Protein AF-A0A084GCX3-F1 (afdb_monomer_lite)

Organism: Pseudallescheria apiosperma (NCBI:txid563466)

Structure (mmCIF, N/CA/C/O backbone):
data_AF-A0A084GCX3-F1
#
_entry.id   AF-A0A084GCX3-F1
#
loop_
_atom_site.group_PDB
_atom_site.id
_atom_site.type_symbol
_atom_site.label_atom_id
_atom_site.label_alt_id
_atom_site.label_comp_id
_atom_site.label_asym_id
_atom_site.label_entity_id
_atom_site.label_seq_id
_atom_site.pdbx_PDB_ins_code
_atom_site.Cartn_x
_atom_site.Cartn_y
_atom_site.Cartn_z
_atom_site.occupancy
_atom_site.B_iso_or_equiv
_atom_site.auth_seq_id
_atom_site.auth_comp_id
_atom_site.auth_asym_id
_atom_site.auth_atom_id
_atom_site.pdbx_PDB_model_num
ATOM 1 N N . MET A 1 1 ? -14.533 19.201 10.866 1.00 31.12 1 MET A N 1
ATOM 2 C CA . MET A 1 1 ? -14.765 19.565 12.283 1.00 31.12 1 MET A CA 1
ATOM 3 C C . MET A 1 1 ? -15.689 18.513 12.876 1.00 31.12 1 MET A C 1
ATOM 5 O O . MET A 1 1 ? -16.879 18.555 12.605 1.00 31.12 1 MET A O 1
ATOM 9 N N . SER A 1 2 ? -15.130 17.527 13.582 1.00 37.78 2 SER A N 1
ATOM 10 C CA . SER A 1 2 ? -15.895 16.457 14.234 1.00 37.78 2 SER A CA 1
ATOM 11 C C . SER A 1 2 ? -16.805 17.073 15.299 1.00 37.78 2 SER A C 1
ATOM 13 O O . SER A 1 2 ? -16.303 17.717 16.223 1.00 37.78 2 SER A O 1
ATOM 15 N N . ARG A 1 3 ? -18.130 16.942 15.156 1.00 44.78 3 ARG A N 1
ATOM 16 C CA . ARG A 1 3 ? -19.066 17.211 16.255 1.00 44.78 3 ARG A CA 1
ATOM 17 C C . ARG A 1 3 ? -18.799 16.146 17.316 1.00 44.78 3 ARG A C 1
ATOM 19 O O . ARG A 1 3 ? -19.259 15.017 17.185 1.00 44.78 3 ARG A O 1
ATOM 26 N N . GLY A 1 4 ? -17.965 16.491 18.296 1.00 53.50 4 GLY A N 1
ATOM 27 C CA . GLY A 1 4 ? -17.675 15.637 19.441 1.00 53.50 4 GLY A CA 1
ATOM 28 C C . GLY A 1 4 ? -18.969 15.224 20.135 1.00 53.50 4 GLY A C 1
ATOM 29 O O . GLY A 1 4 ? -19.939 15.984 20.149 1.00 53.50 4 GLY A O 1
ATOM 30 N N . LEU A 1 5 ? -18.972 14.007 20.676 1.00 58.22 5 LEU A N 1
ATOM 31 C CA . LEU A 1 5 ? -20.040 13.518 21.538 1.00 58.22 5 LEU A CA 1
ATOM 32 C C . LEU A 1 5 ? -20.349 14.559 22.619 1.00 58.22 5 LEU A C 1
ATOM 34 O O . LEU A 1 5 ? -19.428 15.123 23.216 1.00 58.22 5 LEU A O 1
ATOM 38 N N . ASP A 1 6 ? -21.634 14.790 22.879 1.00 64.62 6 ASP A N 1
ATOM 39 C CA . ASP A 1 6 ? -22.046 15.705 23.932 1.00 64.62 6 ASP A CA 1
ATOM 40 C C . ASP A 1 6 ? -21.625 15.131 25.292 1.00 64.62 6 ASP A C 1
ATOM 42 O O . ASP A 1 6 ? -22.124 14.097 25.751 1.00 64.62 6 ASP A O 1
ATOM 46 N N . TYR A 1 7 ? -20.656 15.789 25.931 1.00 71.31 7 TYR A N 1
ATOM 47 C CA . TYR A 1 7 ? -20.164 15.434 27.261 1.00 71.31 7 TYR A CA 1
ATOM 48 C C . TYR A 1 7 ? -21.300 15.382 28.297 1.00 71.31 7 TYR A C 1
ATOM 50 O O . TYR A 1 7 ? -21.182 14.707 29.327 1.00 71.31 7 TYR A O 1
ATOM 58 N N . ASP A 1 8 ? -22.415 16.052 28.008 1.00 78.75 8 ASP A N 1
ATOM 59 C CA . ASP A 1 8 ? -23.583 16.117 28.868 1.00 78.75 8 ASP A CA 1
ATOM 60 C C . ASP A 1 8 ? -24.228 14.743 29.099 1.00 78.75 8 ASP A C 1
ATOM 62 O O . ASP A 1 8 ? -24.680 14.474 30.214 1.00 78.75 8 ASP A O 1
ATOM 66 N N . GLU A 1 9 ? -24.172 13.809 28.140 1.00 84.25 9 GLU A N 1
ATOM 67 C CA . GLU A 1 9 ? -24.727 12.464 28.350 1.00 84.25 9 GLU A CA 1
ATOM 68 C C . GLU A 1 9 ? -23.918 11.627 29.355 1.00 84.25 9 GLU A C 1
ATOM 70 O O . GLU A 1 9 ? -24.494 10.899 30.172 1.00 84.25 9 GLU A O 1
ATOM 75 N N . PHE A 1 10 ? -22.585 11.740 29.334 1.00 85.69 10 PHE A N 1
ATOM 76 C CA . PHE A 1 10 ? -21.720 11.085 30.323 1.00 85.69 10 PHE A CA 1
ATOM 77 C C . PHE A 1 10 ? -21.921 11.704 31.707 1.00 85.69 10 PHE A C 1
ATOM 79 O O . PHE A 1 10 ? -22.034 10.987 32.707 1.00 85.69 10 PHE A O 1
ATOM 86 N N . ARG A 1 11 ? -22.014 13.038 31.768 1.00 83.88 11 ARG A N 1
ATOM 87 C CA . ARG A 1 11 ? -22.290 13.776 33.007 1.00 83.88 11 ARG A CA 1
ATOM 88 C C . ARG A 1 11 ? -23.642 13.429 33.603 1.00 83.88 11 ARG A C 1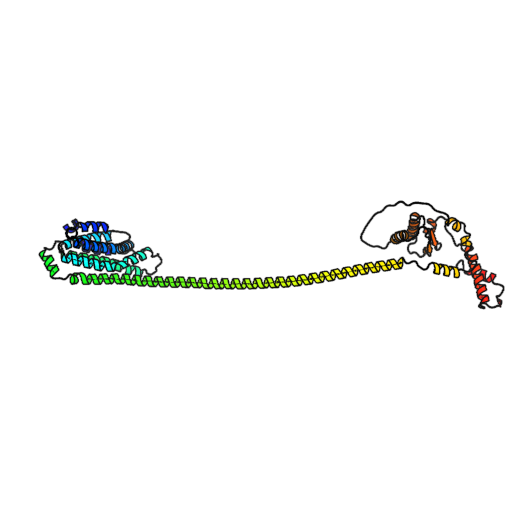
ATOM 90 O O . ARG A 1 11 ? -23.744 13.325 34.821 1.00 83.88 11 ARG A O 1
ATOM 97 N N . GLN A 1 12 ? -24.668 13.224 32.782 1.00 85.94 12 GLN A N 1
ATOM 98 C CA . GLN A 1 12 ? -25.986 12.830 33.263 1.00 85.94 12 GLN A CA 1
ATOM 99 C C . GLN A 1 12 ? -25.911 11.521 34.064 1.00 85.94 12 GLN A C 1
ATOM 101 O O . GLN A 1 12 ? -26.347 11.491 35.213 1.00 85.94 12 GLN A O 1
ATOM 106 N N . ALA A 1 13 ? -25.281 10.478 33.513 1.00 86.12 13 ALA A N 1
ATOM 107 C CA . ALA A 1 13 ? -25.130 9.190 34.199 1.00 86.12 13 ALA A CA 1
ATOM 108 C C . ALA A 1 13 ? -24.337 9.307 35.514 1.00 86.12 13 ALA A C 1
ATOM 110 O O . ALA A 1 13 ? -24.688 8.702 36.530 1.00 86.12 13 ALA A O 1
ATOM 111 N N . GLN A 1 14 ? -23.281 10.128 35.512 1.00 87.44 14 GLN A N 1
ATOM 112 C CA . GLN A 1 14 ? -22.497 10.427 36.713 1.00 87.44 14 GLN A CA 1
ATOM 113 C C . GLN A 1 14 ? -23.358 11.121 37.777 1.00 87.44 14 GLN A C 1
ATOM 115 O O . GLN A 1 14 ? -23.373 10.703 38.936 1.00 87.44 14 GLN A O 1
ATOM 120 N N . ASN A 1 15 ? -24.102 12.159 37.386 1.00 84.50 15 ASN A N 1
ATOM 121 C CA . ASN A 1 15 ? -24.950 12.945 38.277 1.00 84.50 15 ASN A CA 1
ATOM 122 C C . ASN A 1 15 ? -26.085 12.109 38.869 1.00 84.50 15 ASN A C 1
ATOM 124 O O . ASN A 1 15 ? -26.352 12.219 40.065 1.00 84.50 15 ASN A O 1
ATOM 128 N N . GLU A 1 16 ? -26.715 11.244 38.074 1.00 82.62 16 GLU A N 1
ATOM 129 C CA . GLU A 1 16 ? -27.753 10.321 38.540 1.00 82.62 16 GLU A CA 1
ATOM 130 C C . GLU A 1 16 ? -27.224 9.379 39.629 1.00 82.62 16 GLU A C 1
ATOM 132 O O . GLU A 1 16 ? -27.877 9.185 40.656 1.00 82.62 16 GLU A O 1
ATOM 137 N N . PHE A 1 17 ? -26.004 8.855 39.480 1.00 85.31 17 PHE A N 1
ATOM 138 C CA . PHE A 1 17 ? -25.379 8.050 40.529 1.00 85.31 17 PHE A CA 1
ATOM 139 C C . PHE A 1 17 ? -25.012 8.884 41.763 1.00 85.31 17 PHE A C 1
ATOM 141 O O . PHE A 1 17 ? -25.373 8.519 42.884 1.00 85.31 17 PHE A O 1
ATOM 148 N N . LEU A 1 18 ? -24.351 10.030 41.586 1.00 82.75 18 LEU A N 1
ATOM 149 C CA . LEU A 1 18 ? -23.946 10.909 42.692 1.00 82.75 18 LEU A CA 1
ATOM 150 C C . LEU A 1 18 ? -25.145 11.472 43.475 1.00 82.75 18 LEU A C 1
ATOM 152 O O . LEU A 1 18 ? -25.052 11.701 44.688 1.00 82.75 18 LEU A O 1
ATOM 156 N N . ALA A 1 19 ? -26.296 11.656 42.821 1.00 79.69 19 ALA A N 1
ATOM 157 C CA . ALA A 1 19 ? -27.564 12.026 43.451 1.00 79.69 19 ALA A CA 1
ATOM 158 C C . ALA A 1 19 ? -28.031 10.995 44.488 1.00 79.69 19 ALA A C 1
ATOM 160 O O . ALA A 1 19 ? -28.788 11.330 45.394 1.00 79.69 19 ALA A O 1
ATOM 161 N N . THR A 1 20 ? -27.557 9.754 44.383 1.00 74.06 20 THR A N 1
ATOM 162 C CA . THR A 1 20 ? -28.037 8.635 45.204 1.00 74.06 20 THR A CA 1
ATOM 163 C C . THR A 1 20 ? -27.172 8.377 46.431 1.00 74.06 20 THR A C 1
ATOM 165 O O . THR A 1 20 ? -27.553 7.595 47.302 1.00 74.06 20 THR A O 1
ATOM 168 N N . LEU A 1 21 ? -26.045 9.085 46.525 1.00 73.56 21 LEU A N 1
ATOM 169 C CA . LEU A 1 21 ? -25.133 9.063 47.660 1.00 73.56 21 LEU A CA 1
ATOM 170 C C . LEU A 1 21 ? -25.617 10.015 48.761 1.00 73.56 21 LEU A C 1
ATOM 172 O O . LEU A 1 21 ? -26.026 11.143 48.478 1.00 73.56 21 LEU A O 1
ATOM 176 N N . SER A 1 22 ? -25.517 9.602 50.027 1.00 70.44 22 SER A N 1
ATOM 177 C CA . SER A 1 22 ? -25.687 10.527 51.160 1.00 70.44 22 SER A CA 1
ATOM 178 C C . SER A 1 22 ? -24.581 11.577 51.223 1.00 70.44 22 SER A C 1
ATOM 180 O O . SER A 1 22 ? -23.483 11.367 50.717 1.00 70.44 22 SER A O 1
ATOM 182 N N . ASN A 1 23 ? -24.818 12.669 51.960 1.00 67.81 23 ASN A N 1
ATOM 183 C CA . ASN A 1 23 ? -23.790 13.680 52.247 1.00 67.81 23 ASN A CA 1
ATOM 184 C C . ASN A 1 23 ? -22.501 13.061 52.823 1.00 67.81 23 ASN A C 1
ATOM 186 O O . ASN A 1 23 ? -21.412 13.395 52.376 1.00 67.81 23 ASN A O 1
ATOM 190 N N . LYS A 1 24 ? -22.623 12.074 53.721 1.00 67.81 24 LYS A N 1
ATOM 191 C CA . LYS A 1 24 ? -21.473 11.369 54.308 1.00 67.81 24 LYS A CA 1
ATOM 192 C C . LYS A 1 24 ? -20.711 10.512 53.286 1.00 67.81 24 LYS A C 1
ATOM 194 O O . LYS A 1 24 ? -19.489 10.412 53.339 1.00 67.81 24 LYS A O 1
ATOM 199 N N . GLU A 1 25 ? -21.412 9.876 52.351 1.00 68.81 25 GLU A N 1
ATOM 200 C CA . GLU A 1 25 ? -20.774 9.111 51.272 1.00 68.81 25 GLU A CA 1
ATOM 201 C C . GLU A 1 25 ? -20.146 10.028 50.231 1.00 68.81 25 GLU A C 1
ATOM 203 O O . GLU A 1 25 ? -19.068 9.705 49.756 1.00 68.81 25 GLU A O 1
ATOM 208 N N . ARG A 1 26 ? -20.748 11.188 49.941 1.00 69.38 26 ARG A N 1
ATOM 209 C CA . ARG A 1 26 ? -20.131 12.232 49.110 1.00 69.38 26 ARG A CA 1
ATOM 210 C C . ARG A 1 26 ? -18.851 12.780 49.736 1.00 69.38 26 ARG A C 1
ATOM 212 O O . ARG A 1 26 ? -17.886 12.986 49.019 1.00 69.38 26 ARG A O 1
ATOM 219 N N . GLU A 1 27 ? -18.811 12.941 51.058 1.00 65.81 27 GLU A N 1
ATOM 220 C CA . GLU A 1 27 ? -17.592 13.323 51.792 1.00 65.81 27 GLU A CA 1
ATOM 221 C C . GLU A 1 27 ? -16.502 12.238 51.738 1.00 65.81 27 GLU A C 1
ATOM 223 O O . GLU A 1 27 ? -15.315 12.547 51.774 1.00 65.81 27 GLU A O 1
ATOM 228 N N . THR A 1 28 ? -16.894 10.962 51.640 1.00 64.88 28 THR A N 1
ATOM 229 C CA . THR A 1 28 ? -15.958 9.824 51.544 1.00 64.88 28 THR A CA 1
ATOM 230 C C . THR A 1 28 ? -15.645 9.442 50.087 1.00 64.88 28 THR A C 1
ATOM 232 O O . THR A 1 28 ? -14.751 8.633 49.827 1.00 64.88 28 THR A O 1
ATOM 235 N N . PHE A 1 29 ? -16.387 9.999 49.126 1.00 77.12 29 PHE A N 1
ATOM 236 C CA . PHE A 1 29 ? -16.221 9.768 47.701 1.00 77.12 29 PHE A CA 1
ATOM 237 C C . PHE A 1 29 ? -14.959 10.488 47.240 1.00 77.12 29 PHE A C 1
ATOM 239 O O . PHE A 1 29 ? -14.923 11.705 47.082 1.00 77.12 29 PHE A O 1
ATOM 246 N N . SER A 1 30 ? -13.899 9.715 47.043 1.00 73.06 30 SER A N 1
ATOM 247 C CA . SER A 1 30 ? -12.689 10.197 46.396 1.00 73.06 30 SER A CA 1
ATOM 248 C C . SER A 1 30 ? -12.768 9.856 44.915 1.00 73.06 30 SER A C 1
ATOM 250 O O . SER A 1 30 ? -13.013 8.706 44.544 1.00 73.06 30 SER A O 1
ATOM 252 N N . THR A 1 31 ? -12.575 10.863 44.072 1.00 75.50 31 THR A N 1
ATOM 253 C CA . THR A 1 31 ? -12.412 10.671 42.634 1.00 75.50 31 THR A CA 1
ATOM 254 C C . THR A 1 31 ? -11.004 10.132 42.388 1.00 75.50 31 THR A C 1
ATOM 256 O O . THR A 1 31 ? -10.019 10.809 42.680 1.00 75.50 31 THR A O 1
ATOM 259 N N . TYR A 1 32 ? -10.898 8.901 41.886 1.00 76.12 32 TYR A N 1
ATOM 260 C CA . TYR A 1 32 ? -9.608 8.253 41.632 1.00 76.12 32 TYR A CA 1
ATOM 261 C C . TYR A 1 32 ? -9.174 8.532 40.212 1.00 76.12 32 TYR A C 1
ATOM 263 O O . TYR A 1 32 ? -9.872 8.156 39.288 1.00 76.12 32 TYR A O 1
ATOM 271 N N . ILE A 1 33 ? -8.012 9.146 40.026 1.00 72.62 33 ILE A N 1
ATOM 272 C CA . ILE A 1 33 ? -7.569 9.586 38.697 1.00 72.62 33 ILE A CA 1
ATOM 273 C C . ILE A 1 33 ? -7.255 8.388 37.779 1.00 72.62 33 ILE A C 1
ATOM 275 O O . ILE A 1 33 ? -7.398 8.500 36.565 1.00 72.62 33 ILE A O 1
ATOM 279 N N . SER A 1 34 ? -6.869 7.233 38.340 1.00 84.12 34 SER A N 1
ATOM 280 C CA . SER A 1 34 ? -6.466 6.049 37.567 1.00 84.12 34 SER A CA 1
ATOM 281 C C . SER A 1 34 ? -6.885 4.717 38.193 1.00 84.12 34 SER A C 1
ATOM 283 O O . SER A 1 34 ? -7.106 4.620 39.407 1.00 84.12 34 SER A O 1
ATOM 285 N N . ALA A 1 35 ? -6.891 3.672 37.359 1.00 88.19 35 ALA A N 1
ATOM 286 C CA . ALA A 1 35 ? -7.048 2.273 37.752 1.00 88.19 35 ALA A CA 1
ATOM 287 C C . ALA A 1 35 ? -6.097 1.864 38.894 1.00 88.19 35 ALA A C 1
ATOM 289 O O . ALA A 1 35 ? -6.527 1.241 39.863 1.00 88.19 35 ALA A O 1
ATOM 290 N N . ASP A 1 36 ? -4.827 2.279 38.847 1.00 88.75 36 ASP A N 1
ATOM 291 C CA . ASP A 1 36 ? -3.833 1.923 39.869 1.00 88.75 36 ASP A CA 1
ATOM 292 C C . ASP A 1 36 ? -4.178 2.486 41.248 1.00 88.75 36 ASP A C 1
ATOM 294 O O . ASP A 1 36 ? -4.172 1.765 42.249 1.00 88.75 36 ASP A O 1
ATOM 298 N N . THR A 1 37 ? -4.521 3.778 41.312 1.00 89.38 37 THR A N 1
ATOM 299 C CA . THR A 1 37 ? -4.900 4.426 42.578 1.00 89.38 37 THR A CA 1
ATOM 300 C C . THR A 1 37 ? -6.173 3.809 43.159 1.00 89.38 37 THR A C 1
ATOM 302 O O . THR A 1 37 ? -6.283 3.626 44.376 1.00 89.38 37 THR A O 1
ATOM 305 N N . PHE A 1 38 ? -7.103 3.405 42.291 1.00 92.56 38 PHE A N 1
ATOM 306 C CA . PHE A 1 38 ? -8.279 2.627 42.654 1.00 92.56 38 PHE A CA 1
ATOM 307 C C . PHE A 1 38 ? -7.908 1.244 43.216 1.00 92.56 38 PHE A C 1
ATOM 309 O O . PHE A 1 38 ? -8.354 0.897 44.312 1.00 92.56 38 PHE A O 1
ATOM 316 N N . LEU A 1 39 ? -7.052 0.470 42.550 1.00 92.25 39 LEU A N 1
ATOM 317 C CA . LEU A 1 39 ? -6.664 -0.872 42.999 1.00 92.25 39 LEU A CA 1
ATOM 318 C C . LEU A 1 39 ? -5.906 -0.846 44.334 1.00 92.25 39 LEU A C 1
ATOM 320 O O . LEU A 1 39 ? -6.258 -1.596 45.248 1.00 92.25 39 LEU A O 1
ATOM 324 N N . GLN A 1 40 ? -4.952 0.074 44.504 1.00 91.19 40 GLN A N 1
ATOM 325 C CA . GLN A 1 40 ? -4.236 0.279 45.773 1.00 91.19 40 GLN A CA 1
ATOM 326 C C . GLN A 1 40 ? -5.195 0.600 46.925 1.00 91.19 40 GLN A C 1
ATOM 328 O O . GLN A 1 40 ? -5.002 0.192 48.073 1.00 91.19 40 GLN A O 1
ATOM 333 N N . SER A 1 41 ? -6.261 1.341 46.626 1.00 90.94 41 SER A N 1
ATOM 334 C CA . SER A 1 41 ? -7.270 1.680 47.618 1.00 90.94 41 SER A CA 1
ATOM 335 C C . SER A 1 41 ? -8.088 0.451 48.051 1.00 90.94 41 SER A C 1
ATOM 337 O O . SER A 1 41 ? -8.515 0.385 49.209 1.00 90.94 41 SER A O 1
ATOM 339 N N . LEU A 1 42 ? -8.322 -0.514 47.154 1.00 91.06 42 LEU A N 1
ATOM 340 C CA . LEU A 1 42 ? -9.067 -1.743 47.438 1.00 91.06 42 LEU A CA 1
ATOM 341 C C . LEU A 1 42 ? -8.256 -2.747 48.256 1.00 91.06 42 LEU A C 1
ATOM 343 O O . LEU A 1 42 ? -8.823 -3.419 49.113 1.00 91.06 42 LEU A O 1
ATOM 347 N N . GLU A 1 43 ? -6.939 -2.810 48.059 1.00 91.12 43 GLU A N 1
ATOM 348 C CA . GLU A 1 43 ? -6.038 -3.666 48.847 1.00 91.12 43 GLU A CA 1
ATOM 349 C C . GLU A 1 43 ? -6.155 -3.421 50.359 1.00 91.12 43 GLU A C 1
ATOM 351 O O . GLU A 1 43 ? -5.970 -4.338 51.158 1.00 91.12 43 GLU A O 1
ATOM 356 N N . ARG A 1 44 ? -6.537 -2.200 50.753 1.00 89.00 44 ARG A N 1
ATOM 357 C CA . ARG A 1 44 ? -6.737 -1.793 52.152 1.00 89.00 44 ARG A CA 1
ATOM 358 C C . ARG A 1 44 ? -8.093 -2.203 52.738 1.00 89.00 44 ARG A C 1
ATOM 360 O O . ARG A 1 44 ? -8.313 -1.998 53.928 1.00 89.00 44 ARG A O 1
ATOM 367 N N . LEU A 1 45 ? -9.024 -2.737 51.943 1.00 88.75 45 LEU A N 1
ATOM 368 C CA . LEU A 1 45 ? -10.325 -3.180 52.450 1.00 88.75 45 LEU A CA 1
ATOM 369 C C . LEU A 1 45 ? -10.182 -4.479 53.246 1.00 88.75 45 LEU A C 1
ATOM 371 O O . LEU A 1 45 ? -9.607 -5.451 52.762 1.00 88.75 45 LEU A O 1
ATOM 375 N N . ASP A 1 46 ? -10.803 -4.538 54.424 1.00 89.38 46 ASP A N 1
ATOM 376 C CA . ASP A 1 46 ? -10.750 -5.700 55.322 1.00 89.38 46 ASP A CA 1
ATOM 377 C C . ASP A 1 46 ? -11.157 -7.018 54.643 1.00 89.38 46 ASP A C 1
ATOM 379 O O . ASP A 1 46 ? -10.503 -8.042 54.843 1.00 89.38 46 ASP A O 1
ATOM 383 N N . ILE A 1 47 ? -12.199 -7.001 53.799 1.00 87.81 47 ILE A N 1
ATOM 384 C CA . ILE A 1 47 ? -12.646 -8.192 53.054 1.00 87.81 47 ILE A CA 1
ATOM 385 C C . ILE A 1 47 ? -11.594 -8.697 52.054 1.00 87.81 47 ILE A C 1
ATOM 387 O O . ILE A 1 47 ? -11.636 -9.862 51.678 1.00 87.81 47 ILE A O 1
ATOM 391 N N . ILE A 1 48 ? -10.657 -7.852 51.620 1.00 90.06 48 ILE A N 1
ATOM 392 C CA . ILE A 1 48 ? -9.570 -8.219 50.707 1.00 90.06 48 ILE A CA 1
ATOM 393 C C . ILE A 1 48 ? -8.323 -8.589 51.516 1.00 90.06 48 ILE A C 1
ATOM 395 O O . ILE A 1 48 ? -7.792 -9.686 51.345 1.00 90.06 48 ILE A O 1
ATOM 399 N N . ALA A 1 49 ? -7.910 -7.735 52.454 1.00 90.06 49 ALA A N 1
ATOM 400 C CA . ALA A 1 49 ? -6.698 -7.918 53.248 1.00 90.06 49 ALA A CA 1
ATOM 401 C C . ALA A 1 49 ? -6.762 -9.136 54.190 1.00 90.06 49 ALA A C 1
ATOM 403 O O . ALA A 1 49 ? -5.790 -9.879 54.312 1.00 90.06 49 ALA A O 1
ATOM 404 N N . LYS A 1 50 ? -7.908 -9.380 54.846 1.00 88.81 50 LYS A N 1
ATOM 405 C CA . LYS A 1 50 ? -8.034 -10.393 55.917 1.00 88.81 50 LYS A CA 1
ATOM 406 C C . LYS A 1 50 ? -8.524 -11.765 55.434 1.00 88.81 50 LYS A C 1
ATOM 408 O O . LYS A 1 50 ? -8.446 -12.738 56.176 1.00 88.81 50 LYS A O 1
ATOM 413 N N . LYS A 1 51 ? -9.024 -11.885 54.197 1.00 83.00 51 LYS A N 1
ATOM 414 C CA . LYS A 1 51 ? -9.604 -13.132 53.635 1.00 83.00 51 LYS A CA 1
ATOM 415 C C . LYS A 1 51 ? -8.595 -14.069 52.958 1.00 83.00 51 LYS A C 1
ATOM 417 O O . LYS A 1 51 ? -9.007 -15.068 52.360 1.00 83.00 51 LYS A O 1
ATOM 422 N N . GLY A 1 52 ? -7.297 -13.760 53.011 1.00 87.94 52 GLY A N 1
ATOM 423 C CA . GLY A 1 52 ? -6.233 -14.617 52.480 1.00 87.94 52 GLY A CA 1
ATOM 424 C C . GLY A 1 52 ? -6.417 -14.943 50.983 1.00 87.94 52 GLY A C 1
ATOM 425 O O . GLY A 1 52 ? -6.524 -14.014 50.177 1.00 87.94 52 GLY A O 1
ATOM 426 N N . PRO A 1 53 ? -6.480 -16.230 50.573 1.00 88.81 53 PRO A N 1
ATOM 427 C CA . PRO A 1 53 ? -6.595 -16.620 49.161 1.00 88.81 53 PRO A CA 1
ATOM 428 C C . PRO A 1 53 ? -7.834 -16.068 48.442 1.00 88.81 53 PRO A C 1
ATOM 430 O O . PRO A 1 53 ? -7.748 -15.675 47.281 1.00 88.81 53 PRO A O 1
ATOM 433 N N . SER A 1 54 ? -8.984 -15.999 49.126 1.00 87.50 54 SER A N 1
ATOM 434 C CA . SER A 1 54 ? -10.225 -15.482 48.522 1.00 87.50 54 SER A CA 1
ATOM 435 C C . SER A 1 54 ? -10.130 -13.983 48.238 1.00 87.50 54 SER A C 1
ATOM 437 O O . SER A 1 54 ? -10.526 -13.537 47.165 1.00 87.50 54 SER A O 1
ATOM 439 N N . GLY A 1 55 ? -9.532 -13.223 49.163 1.00 90.88 55 GLY A N 1
ATOM 440 C CA . GLY A 1 55 ? -9.277 -11.792 48.987 1.00 90.88 55 GLY A CA 1
ATOM 441 C C . GLY A 1 55 ? -8.364 -11.515 47.792 1.00 90.88 55 GLY A C 1
ATOM 442 O O . GLY A 1 55 ? -8.708 -10.707 46.931 1.00 90.88 55 GLY A O 1
ATOM 443 N N . LYS A 1 56 ? -7.260 -12.269 47.670 1.00 92.19 56 LYS A N 1
ATOM 444 C CA . LYS A 1 56 ? -6.354 -12.201 46.507 1.00 92.19 56 LYS A CA 1
ATOM 445 C C . LYS A 1 56 ? -7.068 -12.528 45.194 1.00 92.19 56 LYS A C 1
ATOM 447 O O . LYS A 1 56 ? -6.873 -11.830 44.202 1.00 92.19 56 LYS A O 1
ATOM 452 N N . ARG A 1 57 ? -7.924 -13.558 45.182 1.00 94.50 57 ARG A N 1
ATOM 453 C CA . ARG A 1 57 ? -8.725 -13.925 44.004 1.00 94.50 57 ARG A CA 1
ATOM 454 C C . ARG A 1 57 ? -9.654 -12.788 43.580 1.00 94.50 57 ARG A C 1
ATOM 456 O O . ARG A 1 57 ? -9.687 -12.456 42.399 1.00 94.50 57 ARG A O 1
ATOM 463 N N . TRP A 1 58 ? -10.397 -12.199 44.516 1.00 94.69 58 TRP A N 1
ATOM 464 C CA . TRP A 1 58 ? -11.307 -11.092 44.217 1.00 94.69 58 TRP A CA 1
ATOM 465 C C . TRP A 1 58 ? -10.571 -9.865 43.688 1.00 94.69 58 TRP A C 1
ATOM 467 O O . TRP A 1 58 ? -10.993 -9.299 42.684 1.00 94.69 58 TRP A O 1
ATOM 477 N N . LEU A 1 59 ? -9.449 -9.498 44.310 1.00 94.50 59 LEU A N 1
ATOM 478 C CA . LEU A 1 59 ? -8.619 -8.391 43.844 1.00 94.50 59 LEU A CA 1
ATOM 479 C C . LEU A 1 59 ? -8.108 -8.626 42.417 1.00 94.50 59 LEU A C 1
ATOM 481 O O . LEU A 1 59 ? -8.153 -7.713 41.602 1.00 94.50 59 LEU A O 1
ATOM 485 N N . ASN A 1 60 ? -7.681 -9.849 42.089 1.00 95.12 60 ASN A N 1
ATOM 486 C CA . ASN A 1 60 ? -7.224 -10.186 40.741 1.00 95.12 60 ASN A CA 1
ATOM 487 C C . ASN A 1 60 ? -8.344 -10.082 39.693 1.00 95.12 60 ASN A C 1
ATOM 489 O O . ASN A 1 60 ? -8.105 -9.617 38.585 1.00 95.12 60 ASN A O 1
ATOM 493 N N . ILE A 1 61 ? -9.572 -10.485 40.036 1.00 95.62 61 ILE A N 1
ATOM 494 C CA . ILE A 1 61 ? -10.732 -10.317 39.147 1.00 95.62 61 ILE A CA 1
ATOM 495 C C . ILE A 1 61 ? -11.004 -8.830 38.899 1.00 95.62 61 ILE A C 1
ATOM 497 O O . ILE A 1 61 ? -11.183 -8.421 37.757 1.00 95.62 61 ILE A O 1
ATOM 501 N N . ILE A 1 62 ? -10.996 -8.016 39.959 1.00 95.19 62 ILE A N 1
ATOM 502 C CA . ILE A 1 62 ? -11.224 -6.570 39.845 1.00 95.19 62 ILE A CA 1
ATOM 503 C C . ILE A 1 62 ? -10.104 -5.901 39.039 1.00 95.19 62 ILE A C 1
ATOM 505 O O . ILE A 1 62 ? -10.391 -5.023 38.234 1.00 95.19 62 ILE A O 1
ATOM 509 N N . ARG A 1 63 ? -8.851 -6.344 39.203 1.00 95.50 63 ARG A N 1
ATOM 510 C CA . ARG A 1 63 ? -7.712 -5.888 38.396 1.00 95.50 63 ARG A CA 1
ATOM 511 C C . ARG A 1 63 ? -7.924 -6.180 36.916 1.00 95.50 63 ARG A C 1
ATOM 513 O O . ARG A 1 63 ? -7.923 -5.248 36.133 1.00 95.50 63 ARG A O 1
ATOM 520 N N . LYS A 1 64 ? -8.228 -7.430 36.551 1.00 95.25 64 LYS A N 1
ATOM 521 C CA . LYS A 1 64 ? -8.516 -7.795 35.154 1.00 95.25 64 LYS A CA 1
ATOM 522 C C . LYS A 1 64 ? -9.668 -6.985 34.558 1.00 95.25 64 LYS A C 1
ATOM 524 O O . LYS A 1 64 ? -9.581 -6.564 33.412 1.00 95.25 64 LYS A O 1
ATOM 529 N N . PHE A 1 65 ? -10.727 -6.751 35.333 1.00 95.12 65 PHE A N 1
ATOM 530 C CA . PHE A 1 65 ? -11.832 -5.890 34.910 1.00 95.12 65 PHE A CA 1
ATOM 531 C C . PHE A 1 65 ? -11.376 -4.446 34.682 1.00 95.12 65 PHE A C 1
ATOM 533 O O . PHE A 1 65 ? -11.744 -3.841 33.680 1.00 95.12 65 PHE A O 1
ATOM 540 N N . SER A 1 66 ? -10.554 -3.913 35.588 1.00 94.25 66 SER A N 1
ATOM 541 C CA . SER A 1 66 ? -9.970 -2.579 35.463 1.00 94.25 66 SER A CA 1
ATOM 542 C C . SER A 1 66 ? -9.100 -2.458 34.211 1.00 94.25 66 SER A C 1
ATOM 544 O O . SER A 1 66 ? -9.289 -1.528 33.433 1.00 94.25 66 SER A O 1
ATOM 546 N N . ASP A 1 67 ? -8.206 -3.422 33.988 1.00 93.38 67 ASP A N 1
ATOM 547 C CA . ASP A 1 67 ? -7.305 -3.463 32.834 1.00 93.38 67 ASP A CA 1
ATOM 548 C C . ASP A 1 67 ? -8.098 -3.586 31.522 1.00 93.38 67 ASP A C 1
ATOM 550 O O . ASP A 1 67 ? -7.807 -2.904 30.543 1.00 93.38 67 ASP A O 1
ATOM 554 N N . GLY A 1 68 ? -9.154 -4.407 31.507 1.00 93.00 68 GLY A N 1
ATOM 555 C CA . GLY A 1 68 ? -10.027 -4.579 30.343 1.00 93.00 68 GLY A CA 1
ATOM 556 C C . GLY A 1 68 ? -10.830 -3.328 29.967 1.00 93.00 68 GLY A C 1
ATOM 557 O O . GLY A 1 68 ? -11.230 -3.187 28.814 1.00 93.00 68 GLY A O 1
ATOM 558 N N . LEU A 1 69 ? -11.060 -2.406 30.908 1.00 94.00 69 LEU A N 1
ATOM 559 C CA . LEU A 1 69 ? -11.735 -1.128 30.648 1.00 94.00 69 LEU A CA 1
ATOM 560 C C . LEU A 1 69 ? -10.789 -0.023 30.168 1.00 94.00 69 LEU A C 1
ATOM 562 O O . LEU A 1 69 ? -11.260 1.014 29.700 1.00 94.00 69 LEU A O 1
ATOM 566 N N . GLU A 1 70 ? -9.476 -0.224 30.258 1.00 92.38 70 GLU A N 1
ATOM 567 C CA . GLU A 1 70 ? -8.494 0.776 29.843 1.00 92.38 70 GLU A CA 1
ATOM 568 C C . GLU A 1 70 ? -8.662 1.177 28.361 1.00 92.38 70 GLU A C 1
ATOM 570 O O . GLU A 1 70 ? -8.757 2.378 28.083 1.00 92.38 70 GLU A O 1
ATOM 575 N N . PRO A 1 71 ? -8.796 0.243 27.391 1.00 93.81 71 PRO A N 1
ATOM 576 C CA . PRO A 1 71 ? -9.043 0.617 25.999 1.00 93.81 71 PRO A CA 1
ATOM 577 C C . PRO A 1 71 ? -10.370 1.359 25.816 1.00 93.81 71 PRO A C 1
ATOM 579 O O . PRO A 1 71 ? -10.437 2.343 25.084 1.00 93.81 71 PRO A O 1
ATOM 582 N N . TYR A 1 72 ? -11.410 0.946 26.542 1.00 93.31 72 TYR A N 1
ATOM 583 C CA . TYR A 1 72 ? -12.719 1.591 26.504 1.00 93.31 72 TYR A CA 1
ATOM 584 C C . TYR A 1 72 ? -12.651 3.062 26.943 1.00 93.31 72 TYR A C 1
ATOM 586 O O . TYR A 1 72 ? -13.146 3.942 26.239 1.00 93.31 72 TYR A O 1
ATOM 594 N N . PHE A 1 73 ? -11.986 3.368 28.062 1.00 91.75 73 PHE A N 1
ATOM 595 C CA . PHE A 1 73 ? -11.847 4.755 28.515 1.00 91.75 73 PHE A CA 1
ATOM 596 C C . PHE A 1 73 ? -10.948 5.596 27.607 1.00 91.75 73 PHE A C 1
ATOM 598 O O . PHE A 1 73 ? -11.194 6.794 27.453 1.00 91.75 73 PHE A O 1
ATOM 605 N N . LYS A 1 74 ? -9.954 4.991 26.948 1.00 90.69 74 LYS A N 1
ATOM 606 C CA . LYS A 1 74 ? -9.181 5.672 25.898 1.00 90.69 74 LYS A CA 1
ATOM 607 C C . LYS A 1 74 ? -10.060 6.045 24.704 1.00 90.69 74 LYS A C 1
ATOM 609 O O . LYS A 1 74 ? -9.973 7.178 24.240 1.00 90.69 74 LYS A O 1
ATOM 614 N N . VAL A 1 75 ? -10.950 5.151 24.266 1.00 89.94 75 VAL A N 1
ATOM 615 C CA . VAL A 1 75 ? -11.942 5.446 23.216 1.00 89.94 75 VAL A CA 1
ATOM 616 C C . VAL A 1 75 ? -12.872 6.589 23.644 1.00 89.94 75 VAL A C 1
ATOM 618 O O . VAL A 1 75 ? -13.068 7.538 22.887 1.00 89.94 75 VAL A O 1
ATOM 621 N N . VAL A 1 76 ? -13.391 6.562 24.877 1.00 88.94 76 VAL A N 1
ATOM 622 C CA . VAL A 1 76 ? -14.208 7.663 25.424 1.00 88.94 76 VAL A CA 1
ATOM 623 C C . VAL A 1 76 ? -13.441 8.991 25.394 1.00 88.94 76 VAL A C 1
ATOM 625 O O . VAL A 1 76 ? -13.984 10.001 24.954 1.00 88.94 76 VAL A O 1
ATOM 628 N N . ASN A 1 77 ? -12.166 9.002 25.794 1.00 86.81 77 ASN A N 1
ATOM 629 C CA . ASN A 1 77 ? -11.342 10.214 25.790 1.00 86.81 77 ASN A CA 1
ATOM 630 C C . ASN A 1 77 ? -11.141 10.802 24.384 1.00 86.81 77 ASN A C 1
ATOM 632 O O . ASN A 1 77 ? -11.132 12.028 24.249 1.00 86.81 77 ASN A O 1
ATOM 636 N N . ILE A 1 78 ? -11.011 9.955 23.355 1.00 84.44 78 ILE A N 1
ATOM 637 C CA . ILE A 1 78 ? -10.920 10.395 21.952 1.00 84.44 78 ILE A CA 1
ATOM 638 C C . ILE A 1 78 ? -12.198 11.141 21.549 1.00 84.44 78 ILE A C 1
ATOM 640 O O . ILE A 1 78 ? -12.125 12.208 20.940 1.00 84.44 78 ILE A O 1
ATOM 644 N N . TYR A 1 79 ? -13.370 10.625 21.925 1.00 78.81 79 TYR A N 1
ATOM 645 C CA . TYR A 1 79 ? -14.644 11.219 21.518 1.00 78.81 79 TYR A CA 1
ATOM 646 C C . TYR A 1 79 ? -15.097 12.426 22.348 1.00 78.81 79 TYR A C 1
ATOM 648 O O . TYR A 1 79 ? -15.783 13.296 21.815 1.00 78.81 79 TYR A O 1
ATOM 656 N N . VAL A 1 80 ? -14.709 12.499 23.623 1.00 72.69 80 VAL A N 1
ATOM 657 C CA . VAL A 1 80 ? -15.132 13.544 24.580 1.00 72.69 80 VAL A CA 1
ATOM 658 C C . VAL A 1 80 ? -14.103 14.689 24.676 1.00 72.69 80 VAL A C 1
ATOM 660 O O . VAL A 1 80 ? -14.130 15.506 25.592 1.00 72.69 80 VAL A O 1
ATOM 663 N N . SER A 1 81 ? -13.177 14.781 23.715 1.00 63.59 81 SER A N 1
ATOM 664 C CA . SER A 1 81 ? -12.145 15.830 23.669 1.00 63.59 81 SER A CA 1
ATOM 665 C C . SER A 1 81 ? -11.331 15.930 24.974 1.00 63.59 81 SER A C 1
ATOM 667 O O . SER A 1 81 ? -11.219 16.994 25.582 1.00 63.59 81 SER A O 1
ATOM 669 N N . SER A 1 82 ? -10.735 14.805 25.386 1.00 52.84 82 SER A N 1
ATOM 670 C CA . SER A 1 82 ? -9.650 14.734 26.381 1.00 52.84 82 SER A CA 1
ATOM 671 C C . SER A 1 82 ? -9.957 15.303 27.777 1.00 52.84 82 SER A C 1
ATOM 673 O O . SER A 1 82 ? -9.165 16.070 28.326 1.00 52.84 82 SER A O 1
ATOM 675 N N . LYS A 1 83 ? -11.059 14.880 28.410 1.00 63.34 83 LYS A N 1
ATOM 676 C CA . LYS A 1 83 ? -11.261 15.053 29.863 1.00 63.34 83 LYS A CA 1
ATOM 677 C C . LYS A 1 83 ? -11.222 13.694 30.575 1.00 63.34 83 LYS A C 1
ATOM 679 O O . LYS A 1 83 ? -12.214 12.970 30.514 1.00 63.34 83 LYS A O 1
ATOM 684 N N . PRO A 1 84 ? -10.148 13.352 31.321 1.00 66.44 84 PRO A N 1
ATOM 685 C CA . PRO A 1 84 ? -10.030 12.068 32.032 1.00 66.44 84 PRO A CA 1
ATOM 686 C C . PRO A 1 84 ? -11.025 11.903 33.204 1.00 66.44 84 PRO A C 1
ATOM 688 O O . PRO A 1 84 ? -10.989 10.912 33.932 1.00 66.44 84 PRO A O 1
ATOM 691 N N . GLU A 1 85 ? -11.938 12.860 33.387 1.00 79.00 85 GLU A N 1
ATOM 692 C CA . GLU A 1 85 ? -12.953 12.899 34.442 1.00 79.00 85 GLU A CA 1
ATOM 693 C C . GLU A 1 85 ? -13.909 11.694 34.393 1.00 79.00 85 GLU A C 1
ATOM 695 O O . GLU A 1 85 ? -14.304 11.194 35.447 1.00 79.00 85 GLU A O 1
ATOM 700 N N . CYS A 1 86 ? -14.237 11.174 33.200 1.00 85.31 86 CYS A N 1
ATOM 701 C CA . CYS A 1 86 ? -15.175 10.051 33.058 1.00 85.31 86 CYS A CA 1
ATOM 702 C C . CYS A 1 86 ? -14.675 8.777 33.748 1.00 85.31 86 CYS A C 1
ATOM 704 O O . CYS A 1 86 ? -15.383 8.187 34.566 1.00 85.31 86 CYS A O 1
ATOM 706 N N . ALA A 1 87 ? -13.437 8.372 33.451 1.00 88.75 87 ALA A N 1
ATOM 707 C CA . ALA A 1 87 ? -12.818 7.217 34.093 1.00 88.75 87 ALA A CA 1
ATOM 708 C C . ALA A 1 87 ? -12.701 7.446 35.603 1.00 88.75 87 ALA A C 1
ATOM 710 O O . ALA A 1 87 ? -13.003 6.562 36.405 1.00 88.75 87 ALA A O 1
ATOM 711 N N . ALA A 1 88 ? -12.333 8.665 36.000 1.00 88.25 88 ALA A N 1
ATOM 712 C CA . ALA A 1 88 ? -12.044 8.951 37.388 1.00 88.25 88 ALA A CA 1
ATOM 713 C C . ALA A 1 88 ? -13.279 8.867 38.304 1.00 88.25 88 ALA A C 1
ATOM 715 O O . ALA A 1 88 ? -13.230 8.310 39.408 1.00 88.25 88 ALA A O 1
ATOM 716 N N . ILE A 1 89 ? -14.418 9.372 37.820 1.00 89.00 89 ILE A N 1
ATOM 717 C CA . ILE A 1 89 ? -15.703 9.283 38.522 1.00 89.00 89 ILE A CA 1
ATOM 718 C C . ILE A 1 89 ? -16.202 7.835 38.545 1.00 89.00 89 ILE A C 1
ATOM 720 O O . ILE A 1 89 ? -16.726 7.384 39.571 1.00 89.00 89 ILE A O 1
ATOM 724 N N . PHE A 1 90 ? -16.007 7.082 37.459 1.00 92.19 90 PHE A N 1
ATOM 725 C CA . PHE A 1 90 ? -16.343 5.661 37.425 1.00 92.19 90 PHE A CA 1
ATOM 726 C C . PHE A 1 90 ? -15.571 4.869 38.488 1.00 92.19 90 PHE A C 1
ATOM 728 O O . PHE A 1 90 ? -16.183 4.139 39.273 1.00 92.19 90 PHE A O 1
ATOM 735 N N . TRP A 1 91 ? -14.254 5.070 38.596 1.00 92.69 91 TRP A N 1
ATOM 736 C CA . TRP A 1 91 ? -13.424 4.380 39.587 1.00 92.69 91 TRP A CA 1
ATOM 737 C C . TRP A 1 91 ? -13.807 4.710 41.033 1.00 92.69 91 TRP A C 1
ATOM 739 O O . TRP A 1 91 ? -13.901 3.802 41.865 1.00 92.69 91 TRP A O 1
ATOM 749 N N . GLY A 1 92 ? -14.109 5.978 41.334 1.00 89.50 92 GLY A N 1
ATOM 750 C CA . GLY A 1 92 ? -14.651 6.372 42.642 1.00 89.50 92 GLY A CA 1
ATOM 751 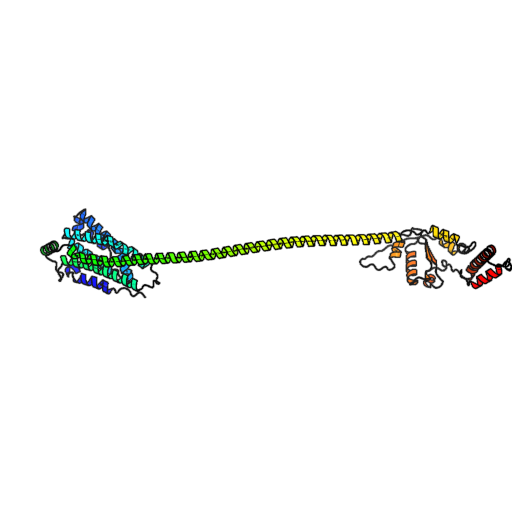C C . GLY A 1 92 ? -15.981 5.685 42.964 1.00 89.50 92 GLY A C 1
ATOM 752 O O . GLY A 1 92 ? -16.174 5.165 44.067 1.00 89.50 92 GLY A O 1
ATOM 753 N N . SER A 1 93 ? -16.870 5.600 41.974 1.00 90.50 93 SER A N 1
ATOM 754 C CA . SER A 1 93 ? -18.196 4.983 42.109 1.00 90.50 93 SER A CA 1
ATOM 755 C C . SER A 1 93 ? -18.102 3.473 42.336 1.00 90.50 93 SER A C 1
ATOM 757 O O . SER A 1 93 ? -18.725 2.935 43.257 1.00 90.50 93 SER A O 1
ATOM 759 N N . LEU A 1 94 ? -17.260 2.787 41.559 1.00 92.81 94 LEU A N 1
ATOM 760 C CA . LEU A 1 94 ? -17.004 1.356 41.702 1.00 92.81 94 LEU A CA 1
ATOM 761 C C . LEU A 1 94 ? -16.379 1.023 43.063 1.00 92.81 94 LEU A C 1
ATOM 763 O O . LEU A 1 94 ? -16.812 0.072 43.722 1.00 92.81 94 LEU A O 1
ATOM 767 N N . ARG A 1 95 ? -15.406 1.820 43.527 1.00 91.81 95 ARG A N 1
ATOM 768 C CA . ARG A 1 95 ? -14.810 1.649 44.860 1.00 91.81 95 ARG A CA 1
ATOM 769 C C . ARG A 1 95 ? -15.859 1.738 45.954 1.00 91.81 95 ARG A C 1
ATOM 771 O O . ARG A 1 95 ? -15.874 0.880 46.836 1.00 91.81 95 ARG A O 1
ATOM 778 N N . LEU A 1 96 ? -16.711 2.760 45.909 1.00 89.06 96 LEU A N 1
ATOM 779 C CA . LEU A 1 96 ? -17.743 2.958 46.918 1.00 89.06 96 LEU A CA 1
ATOM 780 C C . LEU A 1 96 ? -18.673 1.741 46.984 1.00 89.06 96 LEU A C 1
ATOM 782 O O . LEU A 1 96 ? -18.885 1.187 48.060 1.00 89.06 96 LEU A O 1
ATOM 786 N N . VAL A 1 97 ? -19.155 1.259 45.837 1.00 90.38 97 VAL A N 1
ATOM 787 C CA . VAL A 1 97 ? -20.010 0.064 45.766 1.00 90.38 97 VAL A CA 1
ATOM 788 C C . VAL A 1 97 ? -19.306 -1.176 46.333 1.00 90.38 97 VAL A C 1
ATOM 790 O O . VAL A 1 97 ? -19.901 -1.914 47.124 1.00 90.38 97 VAL A O 1
ATOM 793 N N . LEU A 1 98 ? -18.030 -1.395 45.998 1.00 92.00 98 LEU A N 1
ATOM 794 C CA . LEU A 1 98 ? -17.227 -2.498 46.543 1.00 92.00 98 LEU A CA 1
ATOM 795 C C . LEU A 1 98 ? -17.033 -2.379 48.060 1.00 92.00 98 LEU A C 1
ATOM 797 O O . LEU A 1 98 ? -17.132 -3.376 48.778 1.00 92.00 98 LEU A O 1
ATOM 801 N N . GLN A 1 99 ? -16.819 -1.166 48.568 1.00 89.56 99 GLN A N 1
ATOM 802 C CA . GLN A 1 99 ? -16.713 -0.897 49.998 1.00 89.56 99 GLN A CA 1
ATOM 803 C C . GLN A 1 99 ? -18.035 -1.184 50.722 1.00 89.56 99 GLN A C 1
ATOM 805 O O . GLN A 1 99 ? -18.024 -1.814 51.780 1.00 89.56 99 GLN A O 1
ATOM 810 N N . LEU A 1 100 ? -19.180 -0.803 50.154 1.00 87.12 100 LEU A N 1
ATOM 811 C CA . LEU A 1 100 ? -20.498 -1.108 50.724 1.00 87.12 100 LEU A CA 1
ATOM 812 C C . LEU A 1 100 ? -20.765 -2.622 50.750 1.00 87.12 100 LEU A C 1
ATOM 814 O O . LEU A 1 100 ? -21.200 -3.169 51.770 1.00 87.12 100 LEU A O 1
ATOM 818 N N . ALA A 1 101 ? -20.423 -3.311 49.660 1.00 89.50 101 ALA A N 1
ATOM 819 C CA . ALA A 1 101 ? -20.558 -4.757 49.528 1.00 89.50 101 ALA A CA 1
ATOM 820 C C . ALA A 1 101 ? -19.587 -5.551 50.421 1.00 89.50 101 ALA A C 1
ATOM 822 O O . ALA A 1 101 ? -19.872 -6.705 50.737 1.00 89.50 101 ALA A O 1
ATOM 823 N N . SER A 1 102 ? -18.474 -4.954 50.868 1.00 89.88 102 SER A N 1
ATOM 824 C CA . SER A 1 102 ? -17.432 -5.635 51.658 1.00 89.88 102 SER A CA 1
ATOM 825 C C . SER A 1 102 ? -17.928 -6.249 52.974 1.00 89.88 102 SER A C 1
ATOM 827 O O . SER A 1 102 ? -17.337 -7.195 53.486 1.00 89.88 102 SER A O 1
ATOM 829 N N . ASN A 1 103 ? -19.053 -5.765 53.503 1.00 86.00 103 ASN A N 1
ATOM 830 C CA . ASN A 1 103 ? -19.682 -6.312 54.706 1.00 86.00 103 ASN A CA 1
ATOM 831 C C . ASN A 1 103 ? -20.546 -7.563 54.436 1.00 86.00 103 ASN A C 1
ATOM 833 O O . ASN A 1 103 ? -21.053 -8.171 55.377 1.00 86.00 103 ASN A O 1
ATOM 837 N N . TYR A 1 104 ? -20.733 -7.943 53.168 1.00 88.88 104 TYR A N 1
ATOM 838 C CA . TYR A 1 104 ? -21.666 -8.978 52.719 1.00 88.88 104 TYR A CA 1
ATOM 839 C C . TYR A 1 104 ? -20.963 -9.951 51.761 1.00 88.88 104 TYR A C 1
ATOM 841 O O . TYR A 1 104 ? -21.130 -9.884 50.545 1.00 88.88 104 TYR A O 1
ATOM 849 N N . GLY A 1 105 ? -20.171 -10.878 52.311 1.00 86.25 105 GLY A N 1
ATOM 850 C CA . GLY A 1 105 ? -19.249 -11.721 51.534 1.00 86.25 105 GLY A CA 1
ATOM 851 C C . GLY A 1 105 ? -19.873 -12.513 50.374 1.00 86.25 105 GLY A C 1
ATOM 852 O O . GLY A 1 105 ? -19.281 -12.568 49.301 1.00 86.25 105 GLY A O 1
ATOM 853 N N . THR A 1 106 ? -21.074 -13.077 50.539 1.00 87.44 106 THR A N 1
ATOM 854 C CA . THR A 1 106 ? -21.767 -13.815 49.461 1.00 87.44 106 THR A CA 1
ATOM 855 C C . THR A 1 106 ? -22.172 -12.904 48.304 1.00 87.44 106 THR A C 1
ATOM 857 O O . THR A 1 106 ? -22.026 -13.266 47.138 1.00 87.44 106 THR A O 1
ATOM 860 N N . PHE A 1 107 ? -22.653 -11.701 48.614 1.00 89.19 107 PHE A N 1
ATOM 861 C CA . PHE A 1 107 ? -22.980 -10.700 47.607 1.00 89.19 107 PHE A CA 1
ATOM 862 C C . PHE A 1 107 ? -21.715 -10.171 46.923 1.00 89.19 107 PHE A C 1
ATOM 864 O O . PHE A 1 107 ? -21.687 -10.065 45.701 1.00 89.19 107 PHE A O 1
ATOM 871 N N . PHE A 1 108 ? -20.651 -9.915 47.689 1.00 90.88 108 PHE A N 1
ATOM 872 C CA . PHE A 1 108 ? -19.352 -9.500 47.156 1.00 90.88 108 PHE A CA 1
ATOM 873 C C . PHE A 1 108 ? -18.782 -10.532 46.168 1.00 90.88 108 PHE A C 1
ATOM 875 O O . PHE A 1 108 ? -18.306 -10.177 45.089 1.00 90.88 108 PHE A O 1
ATOM 882 N N . GLU A 1 109 ? -18.899 -11.826 46.475 1.00 91.06 109 GLU A N 1
ATOM 883 C CA . GLU A 1 109 ? -18.500 -12.893 45.554 1.00 91.06 109 GLU A CA 1
ATOM 884 C C . GLU A 1 109 ? -19.345 -12.904 44.268 1.00 91.06 109 GLU A C 1
ATOM 886 O O . GLU A 1 109 ? -18.797 -13.022 43.174 1.00 91.06 109 GLU A O 1
ATOM 891 N N . LYS A 1 110 ? -20.671 -12.739 44.361 1.00 91.81 110 LYS A N 1
ATOM 892 C CA . LYS A 1 110 ? -21.527 -12.628 43.165 1.00 91.81 110 LYS A CA 1
ATOM 893 C C . LYS A 1 110 ? -21.185 -11.399 42.321 1.00 91.81 110 LYS A C 1
ATOM 895 O O . LYS A 1 110 ? -21.136 -11.490 41.098 1.00 91.81 110 LYS A O 1
ATOM 900 N N . MET A 1 111 ? -20.885 -10.275 42.966 1.00 91.81 111 MET A N 1
ATOM 901 C CA . MET A 1 111 ? -20.497 -9.044 42.287 1.00 91.81 111 MET A CA 1
ATOM 902 C C . MET A 1 111 ? -19.160 -9.199 41.557 1.00 91.81 111 MET A C 1
ATOM 904 O O . MET A 1 111 ? -19.059 -8.829 40.395 1.00 91.81 111 MET A O 1
ATOM 908 N N . THR A 1 112 ? -18.159 -9.824 42.181 1.00 93.31 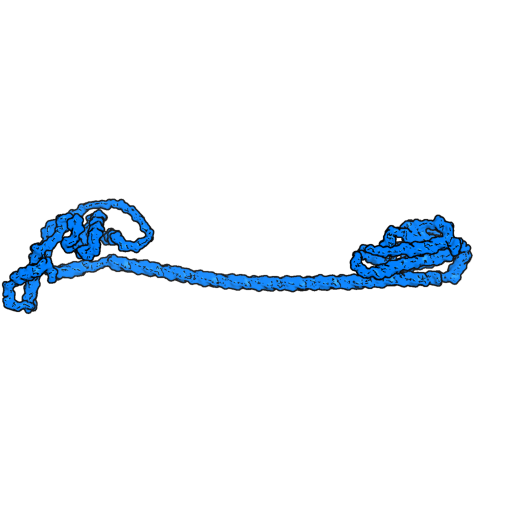112 THR A N 1
ATOM 909 C CA . THR A 1 112 ? -16.886 -10.122 41.499 1.00 93.31 112 THR A CA 1
ATOM 910 C C . THR A 1 112 ? -17.062 -11.115 40.347 1.00 93.31 112 THR A C 1
ATOM 912 O O . THR A 1 112 ? -16.466 -10.916 39.296 1.00 93.31 112 THR A O 1
ATOM 915 N N . LYS A 1 113 ? -17.934 -12.128 40.467 1.00 92.38 113 LYS A N 1
ATOM 916 C CA . LYS A 1 113 ? -18.289 -13.011 39.335 1.00 92.38 113 LYS A CA 1
ATOM 917 C C . LYS A 1 113 ? -18.921 -12.243 38.170 1.00 92.38 113 LYS A C 1
ATOM 919 O O . LYS A 1 113 ? -18.554 -12.488 37.026 1.00 92.38 113 LYS A O 1
ATOM 924 N N . MET A 1 114 ? -19.819 -11.298 38.455 1.00 92.62 114 MET A N 1
ATOM 925 C CA . MET A 1 114 ? -20.398 -10.420 37.433 1.00 92.62 114 MET A CA 1
ATOM 926 C C . MET A 1 114 ? -19.324 -9.562 36.753 1.00 92.62 114 MET A C 1
ATOM 928 O O . MET A 1 114 ? -19.293 -9.515 35.530 1.00 92.62 114 MET A O 1
ATOM 932 N N . LEU A 1 115 ? -18.413 -8.946 37.519 1.00 92.94 115 LEU A N 1
ATOM 933 C CA . LEU A 1 115 ? -17.295 -8.184 36.947 1.00 92.94 115 LEU A CA 1
ATOM 934 C C . LEU A 1 115 ? -16.416 -9.058 36.045 1.00 92.94 115 LEU A C 1
ATOM 936 O O . LEU A 1 115 ? -16.075 -8.622 34.954 1.00 92.94 115 LEU A O 1
ATOM 940 N N . SER A 1 116 ? -16.118 -10.297 36.453 1.00 93.31 116 SER A N 1
ATOM 941 C CA . SER A 1 116 ? -15.368 -11.254 35.626 1.00 93.31 116 SER A CA 1
ATOM 942 C C . SER A 1 116 ? -16.075 -11.543 34.302 1.00 93.31 116 SER A C 1
ATOM 944 O O . SER A 1 116 ? -15.443 -11.477 33.257 1.00 93.31 116 SER A O 1
ATOM 946 N N . SER A 1 117 ? -17.384 -11.818 34.339 1.00 90.31 117 SER A N 1
ATOM 947 C CA . SER A 1 117 ? -18.166 -12.074 33.124 1.00 90.31 117 SER A CA 1
ATOM 948 C C . SER A 1 117 ? -18.214 -10.859 32.204 1.00 90.31 117 SER A C 1
ATOM 950 O O . SER A 1 117 ? -18.266 -11.032 30.994 1.00 90.31 117 SER A O 1
ATOM 952 N N . LEU A 1 118 ? -18.219 -9.644 32.760 1.00 89.31 118 LEU A N 1
ATOM 953 C CA . LEU A 1 118 ? -18.117 -8.425 31.965 1.00 89.31 118 LEU A CA 1
ATOM 954 C C . LEU A 1 118 ? -16.713 -8.267 31.377 1.00 89.31 118 LEU A C 1
ATOM 956 O O . LEU A 1 118 ? -16.605 -7.856 30.233 1.00 89.31 118 LEU A O 1
ATOM 960 N N . THR A 1 119 ? -15.648 -8.617 32.109 1.00 91.75 119 THR A N 1
ATOM 961 C CA . THR A 1 119 ? -14.263 -8.547 31.606 1.00 91.75 119 THR A CA 1
ATOM 962 C C . THR A 1 119 ? -14.060 -9.373 30.344 1.00 91.75 119 THR A C 1
ATOM 964 O O . THR A 1 119 ? -13.473 -8.868 29.390 1.00 91.75 119 THR A O 1
ATOM 967 N N . ASP A 1 120 ? -14.571 -10.607 30.323 1.00 88.38 120 ASP A N 1
ATOM 968 C CA . ASP A 1 120 ? -14.438 -11.529 29.183 1.00 88.38 120 ASP A CA 1
ATOM 969 C C . ASP A 1 120 ? -15.064 -10.963 27.895 1.00 88.38 120 ASP A C 1
ATOM 971 O O . ASP A 1 120 ? -14.783 -11.408 26.785 1.00 88.38 120 ASP A O 1
ATOM 975 N N . GLU A 1 121 ? -15.906 -9.947 28.045 1.00 83.12 121 GLU A N 1
ATOM 976 C CA . GLU A 1 121 ? -16.635 -9.299 26.976 1.00 83.12 121 GLU A CA 1
ATOM 977 C C . GLU A 1 121 ? -15.993 -7.980 26.490 1.00 83.12 121 GLU A C 1
ATOM 979 O O . GLU A 1 121 ? -16.345 -7.491 25.418 1.00 83.12 121 GLU A O 1
ATOM 984 N N . LEU A 1 122 ? -15.018 -7.412 27.207 1.00 88.50 122 LEU A N 1
ATOM 985 C CA . LEU A 1 122 ? -14.365 -6.137 26.863 1.00 88.50 122 LEU A CA 1
ATOM 986 C C . LEU A 1 122 ? -13.290 -6.138 25.740 1.00 88.50 122 LEU A C 1
ATOM 988 O O . LEU A 1 122 ? -13.008 -5.040 25.258 1.00 88.50 122 LEU A O 1
ATOM 992 N N . PRO A 1 123 ? -12.675 -7.253 25.275 1.00 89.31 123 PRO A N 1
ATOM 993 C CA . PRO A 1 123 ? -11.521 -7.189 24.357 1.00 89.31 123 PRO A CA 1
ATOM 994 C C . PRO A 1 123 ? -11.713 -6.344 23.086 1.00 89.31 123 PRO A C 1
ATOM 996 O O . PRO A 1 123 ? -10.787 -5.667 22.648 1.00 89.31 123 PRO A O 1
ATOM 999 N N . GLN A 1 124 ? -12.931 -6.307 22.546 1.00 89.44 124 GLN A N 1
ATOM 1000 C CA . GLN A 1 124 ? -13.307 -5.538 21.352 1.00 89.44 124 GLN A CA 1
ATOM 1001 C C . GLN A 1 124 ? -13.016 -4.026 21.425 1.00 89.44 124 GLN A C 1
ATOM 1003 O O . GLN A 1 124 ? -12.892 -3.377 20.391 1.00 89.44 124 GLN A O 1
ATOM 1008 N N . TYR A 1 125 ? -12.896 -3.435 22.620 1.00 92.00 125 TYR A N 1
ATOM 1009 C CA . TYR A 1 125 ? -12.543 -2.015 22.736 1.00 92.00 125 TYR A CA 1
ATOM 1010 C C . TYR A 1 125 ? -11.059 -1.746 22.464 1.00 92.00 125 TYR A C 1
ATOM 1012 O O . TYR A 1 125 ? -10.706 -0.601 22.198 1.00 92.00 125 TYR A O 1
ATOM 1020 N N . GLY A 1 126 ? -10.202 -2.775 22.512 1.00 91.69 126 GLY A N 1
ATOM 1021 C CA . GLY A 1 126 ? -8.819 -2.695 22.036 1.00 91.69 126 GLY A CA 1
ATOM 1022 C C . GLY A 1 126 ? -8.773 -2.448 20.532 1.00 91.69 126 GLY A C 1
ATOM 1023 O O . GLY A 1 126 ? -8.242 -1.435 20.094 1.00 91.69 126 GLY A O 1
ATOM 1024 N N . GLU A 1 127 ? -9.450 -3.298 19.759 1.00 89.56 127 GLU A N 1
ATOM 1025 C CA . GLU A 1 127 ? -9.562 -3.136 18.303 1.00 89.56 127 GLU A CA 1
ATOM 1026 C C . GLU A 1 127 ? -10.243 -1.815 17.919 1.00 89.56 127 GLU A C 1
ATOM 1028 O O . GLU A 1 127 ? -9.815 -1.125 16.995 1.00 89.56 127 GLU A O 1
ATOM 1033 N N . LEU A 1 128 ? -11.282 -1.415 18.662 1.00 90.00 128 LEU A N 1
ATOM 1034 C CA . LEU A 1 128 ? -11.939 -0.130 18.435 1.00 90.00 128 LEU A CA 1
ATOM 1035 C C . LEU A 1 128 ? -11.010 1.059 18.709 1.00 90.00 128 LEU A C 1
ATOM 1037 O O . LEU A 1 128 ? -11.102 2.066 18.009 1.00 90.00 128 LEU A O 1
ATOM 1041 N N . LEU A 1 129 ? -10.129 0.965 19.708 1.00 90.38 129 LEU A N 1
ATOM 1042 C CA . LEU A 1 129 ? -9.136 1.998 19.990 1.00 90.38 129 LEU A CA 1
ATOM 1043 C C . LEU A 1 129 ? -8.137 2.121 18.841 1.00 90.38 129 LEU A C 1
ATOM 1045 O O . LEU A 1 129 ? -7.885 3.238 18.386 1.00 90.38 129 LEU A O 1
ATOM 1049 N N . ASP A 1 130 ? -7.621 0.992 18.357 1.00 88.50 130 ASP A N 1
ATOM 1050 C CA . ASP A 1 130 ? -6.696 0.958 17.225 1.00 88.50 130 ASP A CA 1
ATOM 1051 C C . ASP A 1 130 ? -7.346 1.591 15.991 1.00 88.50 130 ASP A C 1
ATOM 1053 O O . ASP A 1 130 ? -6.757 2.473 15.363 1.00 88.50 130 ASP A O 1
ATOM 1057 N N . LEU A 1 131 ? -8.607 1.249 15.708 1.00 83.62 131 LEU A N 1
ATOM 1058 C CA . LEU A 1 131 ? -9.388 1.879 14.645 1.00 83.62 131 LEU A CA 1
ATOM 1059 C C . LEU A 1 131 ? -9.490 3.393 14.852 1.00 83.62 131 LEU A C 1
ATOM 1061 O O . LEU A 1 131 ? -9.188 4.152 13.936 1.00 83.62 131 LEU A O 1
ATOM 1065 N N . CYS A 1 132 ? -9.873 3.861 16.045 1.00 82.31 132 CYS A N 1
ATOM 1066 C CA . CYS A 1 132 ? -9.993 5.295 16.333 1.00 82.31 132 CYS A CA 1
ATOM 1067 C C . CYS A 1 132 ? -8.679 6.066 16.126 1.00 82.31 132 CYS A C 1
ATOM 1069 O O . CYS A 1 132 ? -8.724 7.238 15.759 1.00 82.31 132 CYS A O 1
ATOM 1071 N N . GLN A 1 133 ? -7.527 5.434 16.367 1.00 83.88 133 GLN A N 1
ATOM 1072 C CA . GLN A 1 133 ? -6.207 6.056 16.230 1.00 83.88 133 GLN A CA 1
ATOM 1073 C C . GLN A 1 133 ? -5.693 6.079 14.786 1.00 83.88 133 GLN A C 1
ATOM 1075 O O . GLN A 1 133 ? -5.039 7.042 14.392 1.00 83.88 133 GLN A O 1
ATOM 1080 N N . HIS A 1 134 ? -5.988 5.042 13.999 1.00 74.81 134 HIS A N 1
ATOM 1081 C CA . HIS A 1 134 ? -5.494 4.895 12.624 1.00 74.81 134 HIS A CA 1
ATOM 1082 C C . HIS A 1 134 ? -6.475 5.420 11.566 1.00 74.81 134 HIS A C 1
ATOM 1084 O O . HIS A 1 134 ? -6.149 5.475 10.379 1.00 74.81 134 HIS A O 1
ATOM 1090 N N . ARG A 1 135 ? -7.686 5.819 11.970 1.00 69.50 135 ARG A N 1
ATOM 1091 C CA . ARG A 1 135 ? -8.696 6.363 11.063 1.00 69.50 135 ARG A CA 1
ATOM 1092 C C . ARG A 1 135 ? -8.281 7.739 10.537 1.00 69.50 135 ARG A C 1
ATOM 1094 O O . ARG A 1 135 ? -8.309 8.731 11.261 1.00 69.50 135 ARG A O 1
ATOM 1101 N N . GLY A 1 136 ? -7.944 7.794 9.249 1.00 56.47 136 GLY A N 1
ATOM 1102 C CA . GLY A 1 136 ? -7.759 9.046 8.516 1.00 56.47 136 GLY A CA 1
ATOM 1103 C C . GLY A 1 136 ? -9.074 9.827 8.330 1.00 56.47 136 GLY A C 1
ATOM 1104 O O . GLY A 1 136 ? -10.162 9.259 8.474 1.00 56.47 136 GLY A O 1
ATOM 1105 N N . PRO A 1 137 ? -8.997 11.126 7.990 1.00 50.50 137 PRO A N 1
ATOM 1106 C CA . PRO A 1 137 ? -10.157 12.012 7.834 1.00 50.50 137 PRO A CA 1
ATOM 1107 C C . PRO A 1 137 ? -11.144 11.616 6.714 1.00 50.50 137 PRO A C 1
ATOM 1109 O O . PRO A 1 137 ? -12.261 12.122 6.705 1.00 50.50 137 PRO A O 1
ATOM 1112 N N . ASP A 1 138 ? -10.783 10.688 5.823 1.00 48.53 138 ASP A N 1
ATOM 1113 C CA . ASP A 1 138 ? -11.484 10.439 4.551 1.00 48.53 138 ASP A CA 1
ATOM 1114 C C . ASP A 1 138 ? -12.509 9.288 4.572 1.00 48.53 138 ASP A C 1
ATOM 1116 O O . ASP A 1 138 ? -12.835 8.713 3.536 1.00 48.53 138 ASP A O 1
ATOM 1120 N N . THR A 1 139 ? -13.034 8.899 5.737 1.00 55.88 139 THR A N 1
ATOM 1121 C CA . THR A 1 139 ? -14.102 7.878 5.774 1.00 55.88 139 THR A CA 1
ATOM 1122 C C . THR A 1 139 ? -15.479 8.533 5.791 1.00 55.88 139 THR A C 1
ATOM 1124 O O . THR A 1 139 ? -15.938 8.995 6.830 1.00 55.88 139 THR A O 1
ATOM 1127 N N . GLU A 1 140 ? -16.145 8.509 4.634 1.00 53.53 140 GLU A N 1
ATOM 1128 C CA . GLU A 1 140 ? -17.468 9.091 4.326 1.00 53.53 140 GLU A CA 1
ATOM 1129 C C . GLU A 1 140 ? -18.650 8.583 5.185 1.00 53.53 140 GLU A C 1
ATOM 1131 O O . GLU A 1 140 ? -19.779 9.037 5.014 1.00 53.53 140 GLU A O 1
ATOM 1136 N N . ASP A 1 141 ? -18.429 7.675 6.140 1.00 69.38 141 ASP A N 1
ATOM 1137 C CA . ASP A 1 141 ? -19.494 7.112 6.976 1.00 69.38 141 ASP A CA 1
ATOM 1138 C C . ASP A 1 141 ? -19.588 7.811 8.345 1.00 69.38 141 ASP A C 1
ATOM 1140 O O . ASP A 1 141 ? -19.299 7.259 9.420 1.00 69.38 141 ASP A O 1
ATOM 1144 N N . GLU A 1 142 ? -19.966 9.089 8.298 1.00 69.38 142 GLU A N 1
ATOM 1145 C CA . GLU A 1 142 ? -20.257 9.899 9.485 1.00 69.38 142 GLU A CA 1
ATOM 1146 C C . GLU A 1 142 ? -21.411 9.280 10.295 1.00 69.38 142 GLU A C 1
ATOM 1148 O O . GLU A 1 142 ? -21.354 9.219 11.524 1.00 69.38 142 GLU A O 1
ATOM 1153 N N . ALA A 1 143 ? -22.412 8.712 9.614 1.00 71.31 143 ALA A N 1
ATOM 1154 C CA . ALA A 1 143 ? -23.572 8.086 10.242 1.00 71.31 143 ALA A CA 1
ATOM 1155 C C . ALA A 1 143 ? -23.197 6.869 11.104 1.00 71.31 143 ALA A C 1
ATOM 1157 O O . ALA A 1 143 ? -23.675 6.752 12.236 1.00 71.31 143 ALA A O 1
ATOM 1158 N N . ASN A 1 144 ? -22.332 5.976 10.618 1.00 78.31 144 ASN A N 1
ATOM 1159 C CA . ASN A 1 144 ? -21.879 4.835 11.410 1.00 78.31 144 ASN A CA 1
ATOM 1160 C C . ASN A 1 144 ? -21.004 5.266 12.593 1.00 78.31 144 ASN A C 1
ATOM 1162 O O . ASN A 1 144 ? -21.137 4.750 13.701 1.00 78.31 144 ASN A O 1
ATOM 1166 N N . THR A 1 145 ? -20.172 6.287 12.389 1.00 80.38 145 THR A N 1
ATOM 1167 C CA . THR A 1 145 ? -19.353 6.872 13.460 1.00 80.38 145 THR A CA 1
ATOM 1168 C C . THR A 1 145 ? -20.215 7.381 14.612 1.00 80.38 145 THR A C 1
ATOM 1170 O O . THR A 1 145 ? -19.939 7.065 15.768 1.00 80.38 145 THR A O 1
ATOM 1173 N N . LEU A 1 146 ? -21.297 8.099 14.300 1.00 82.69 146 LEU A N 1
ATOM 1174 C CA . LEU A 1 146 ? -22.258 8.587 15.292 1.00 82.69 146 LEU A CA 1
ATOM 1175 C C . LEU A 1 146 ? -22.985 7.440 16.013 1.00 82.69 146 LEU A C 1
ATOM 1177 O O . LEU A 1 146 ? -23.229 7.522 17.216 1.00 82.69 146 LEU A O 1
ATOM 1181 N N . ARG A 1 147 ? -23.302 6.340 15.317 1.00 85.62 147 ARG A N 1
ATOM 1182 C CA . ARG A 1 147 ? -23.929 5.158 15.940 1.00 85.62 147 ARG A CA 1
ATOM 1183 C C . ARG A 1 147 ? -22.983 4.439 16.898 1.00 85.62 147 ARG A C 1
ATOM 1185 O O . ARG A 1 147 ? -23.380 4.116 18.014 1.00 85.62 147 ARG A O 1
ATOM 1192 N N . VAL A 1 148 ? -21.733 4.217 16.493 1.00 88.62 148 VAL A N 1
ATOM 1193 C CA . VAL A 1 148 ? -20.685 3.637 17.351 1.00 88.62 148 VAL A CA 1
ATOM 1194 C C . VAL A 1 148 ? -20.498 4.486 18.608 1.00 88.62 148 VAL A C 1
ATOM 1196 O O . VAL A 1 148 ? -20.528 3.963 19.721 1.00 88.62 148 VAL A O 1
ATOM 1199 N N . GLN A 1 149 ? -20.402 5.805 18.438 1.00 87.56 149 GLN A N 1
ATOM 1200 C CA . GLN A 1 149 ? -20.349 6.771 19.532 1.00 87.56 149 GLN A CA 1
ATOM 1201 C C . GLN A 1 149 ? -21.548 6.652 20.485 1.00 87.56 149 GLN A C 1
ATOM 1203 O O . GLN A 1 149 ? -21.351 6.529 21.693 1.00 87.56 149 GLN A O 1
ATOM 1208 N N . ALA A 1 150 ? -22.779 6.619 19.968 1.00 89.06 150 ALA A N 1
ATOM 1209 C CA . ALA A 1 150 ? -23.979 6.468 20.791 1.00 89.06 150 ALA A CA 1
ATOM 1210 C C . ALA A 1 150 ? -23.950 5.175 21.623 1.00 89.06 150 ALA A C 1
ATOM 1212 O O . ALA A 1 150 ? -24.263 5.182 22.813 1.00 89.06 150 ALA A O 1
ATOM 1213 N N . HIS A 1 151 ? -23.512 4.063 21.030 1.00 92.00 151 HIS A N 1
ATOM 1214 C CA . HIS A 1 151 ? -23.393 2.795 21.744 1.00 92.00 151 HIS A CA 1
ATOM 1215 C C . HIS A 1 151 ? -22.317 2.821 22.838 1.00 92.00 151 HIS A C 1
ATOM 1217 O O . HIS A 1 151 ? -22.547 2.256 23.906 1.00 92.00 151 HIS A O 1
ATOM 1223 N N . ILE A 1 152 ? -21.198 3.526 22.639 1.00 91.44 152 ILE A N 1
ATOM 1224 C CA . ILE A 1 152 ? -20.194 3.752 23.693 1.00 91.44 152 ILE A CA 1
ATOM 1225 C C . ILE A 1 152 ? -20.811 4.501 24.880 1.00 91.44 152 ILE A C 1
ATOM 1227 O O . ILE A 1 152 ? -20.610 4.110 26.027 1.00 91.44 152 ILE A O 1
ATOM 1231 N N . VAL A 1 153 ? -21.609 5.541 24.626 1.00 90.88 153 VAL A N 1
ATOM 1232 C CA . VAL A 1 153 ? -22.299 6.276 25.698 1.00 90.88 153 VAL A CA 1
ATOM 1233 C C . VAL A 1 153 ? -23.285 5.375 26.447 1.00 90.88 153 VAL A C 1
ATOM 1235 O O . VAL A 1 153 ? -23.335 5.402 27.677 1.00 90.88 153 VAL A O 1
ATOM 1238 N N . LEU A 1 154 ? -24.049 4.547 25.728 1.00 92.00 154 LEU A N 1
ATOM 1239 C CA . LEU A 1 154 ? -25.007 3.613 26.330 1.00 92.00 154 LEU A CA 1
ATOM 1240 C C . LEU A 1 154 ? -24.311 2.589 27.234 1.00 92.00 154 LEU A C 1
ATOM 1242 O O . LEU A 1 154 ? -24.763 2.355 28.348 1.00 92.00 154 LEU A O 1
ATOM 1246 N N . ILE A 1 155 ? -23.146 2.083 26.830 1.00 92.69 155 ILE A N 1
ATOM 1247 C CA . ILE A 1 155 ? -22.323 1.199 27.667 1.00 92.69 155 ILE A CA 1
ATOM 1248 C C . ILE A 1 155 ? -21.876 1.905 28.956 1.00 92.69 155 ILE A C 1
ATOM 1250 O O . ILE A 1 155 ? -21.922 1.312 30.035 1.00 92.69 155 ILE A O 1
ATOM 1254 N N . TYR A 1 156 ? -21.484 3.181 28.879 1.00 92.00 156 TYR A N 1
ATOM 1255 C CA . TYR A 1 156 ? -21.147 3.969 30.067 1.00 92.00 156 TYR A CA 1
ATOM 1256 C C . TYR A 1 156 ? -22.354 4.110 31.004 1.00 92.00 156 TYR A C 1
ATOM 1258 O O . TYR A 1 156 ? -22.233 3.905 32.215 1.00 92.00 156 TYR A O 1
ATOM 1266 N N . LYS A 1 157 ? -23.528 4.423 30.442 1.00 91.94 157 LYS A N 1
ATOM 1267 C CA . LYS A 1 157 ? -24.797 4.519 31.178 1.00 91.94 157 LYS A CA 1
ATOM 1268 C C . LYS A 1 157 ? -25.146 3.192 31.855 1.00 91.94 157 LYS A C 1
ATOM 1270 O O . LYS A 1 157 ? -25.454 3.195 33.045 1.00 91.94 157 LYS A O 1
ATOM 1275 N N . ASP A 1 158 ? -24.994 2.066 31.163 1.00 92.25 158 ASP A N 1
ATOM 1276 C CA . ASP A 1 158 ? -25.244 0.730 31.713 1.00 92.25 158 ASP A CA 1
ATOM 1277 C C . ASP A 1 158 ? -24.306 0.394 32.874 1.00 92.25 158 ASP A C 1
ATOM 1279 O O . ASP A 1 158 ? -24.746 -0.104 33.915 1.00 92.25 158 ASP A O 1
ATOM 1283 N N . MET A 1 159 ? -23.014 0.714 32.744 1.00 92.31 159 MET A N 1
ATOM 1284 C CA . MET A 1 159 ? -22.049 0.544 33.832 1.00 92.31 159 MET A CA 1
ATOM 1285 C C . MET A 1 159 ? -22.478 1.334 35.078 1.00 92.31 159 MET A C 1
ATOM 1287 O O . MET A 1 159 ? -22.481 0.791 36.187 1.00 92.31 159 MET A O 1
ATOM 1291 N N . PHE A 1 160 ? -22.906 2.588 34.912 1.00 91.69 160 PHE A N 1
ATOM 1292 C CA . PHE A 1 160 ? -23.430 3.397 36.015 1.00 91.69 160 PHE A CA 1
ATOM 1293 C C . PHE A 1 160 ? -24.768 2.881 36.552 1.00 91.69 160 PHE A C 1
ATOM 1295 O O . PHE A 1 160 ? -24.970 2.906 37.766 1.00 91.69 160 PHE A O 1
ATOM 1302 N N . ALA A 1 161 ? -25.647 2.336 35.712 1.00 90.88 161 ALA A N 1
ATOM 1303 C CA . ALA A 1 161 ? -26.896 1.714 36.141 1.00 90.88 161 ALA A CA 1
ATOM 1304 C C . ALA A 1 161 ? -26.647 0.464 37.005 1.00 90.88 161 ALA A C 1
ATOM 1306 O O . ALA A 1 161 ? -27.332 0.258 38.015 1.00 90.88 161 ALA A O 1
ATOM 1307 N N . VAL A 1 162 ? -25.627 -0.340 36.678 1.00 91.06 162 VAL A N 1
ATOM 1308 C CA . VAL A 1 162 ? -25.177 -1.470 37.509 1.00 91.06 162 VAL A CA 1
ATOM 1309 C C . VAL A 1 162 ? -24.665 -0.970 38.862 1.00 91.06 162 VAL A C 1
ATOM 1311 O O . VAL A 1 162 ? -25.099 -1.472 39.905 1.00 91.06 162 VAL A O 1
ATOM 1314 N N . LEU A 1 163 ? -23.798 0.048 38.872 1.00 90.81 163 LEU A N 1
ATOM 1315 C CA . LEU A 1 163 ? -23.284 0.643 40.112 1.00 90.81 163 LEU A CA 1
ATOM 1316 C C . LEU A 1 163 ? -24.406 1.238 40.967 1.00 90.81 163 LEU A C 1
ATOM 1318 O O . LEU A 1 163 ? -24.469 0.993 42.173 1.00 90.81 163 LEU A O 1
ATOM 1322 N N . HIS A 1 164 ? -25.329 1.966 40.344 1.00 88.69 164 HIS A N 1
ATOM 1323 C CA . HIS A 1 164 ? -26.488 2.563 40.992 1.00 88.69 164 HIS A CA 1
ATOM 1324 C C . HIS A 1 164 ? -27.395 1.492 41.615 1.00 88.69 164 HIS A C 1
ATOM 1326 O O . HIS A 1 164 ? -27.745 1.565 42.798 1.00 88.69 164 HIS A O 1
ATOM 1332 N N . THR A 1 165 ? -27.715 0.441 40.856 1.00 89.38 165 THR A N 1
ATOM 1333 C CA . THR A 1 165 ? -28.526 -0.690 41.328 1.00 89.38 165 THR A CA 1
ATOM 1334 C C . THR A 1 165 ? -27.872 -1.389 42.517 1.00 89.38 165 THR A C 1
ATOM 1336 O O . THR A 1 165 ? -28.560 -1.745 43.479 1.00 89.38 165 THR A O 1
ATOM 1339 N N . ALA A 1 166 ? -26.545 -1.543 42.500 1.00 89.56 166 ALA A N 1
ATOM 1340 C CA . ALA A 1 166 ? -25.793 -2.105 43.614 1.00 89.56 166 ALA A CA 1
ATOM 1341 C C . ALA A 1 166 ? -25.801 -1.180 44.844 1.00 89.56 166 ALA A C 1
ATOM 1343 O O . ALA A 1 166 ? -26.106 -1.638 45.946 1.00 89.56 166 ALA A O 1
ATOM 1344 N N . ALA A 1 167 ? -25.557 0.123 44.677 1.00 87.31 167 ALA A N 1
ATOM 1345 C CA . ALA A 1 167 ? -25.589 1.101 45.768 1.00 87.31 167 ALA A CA 1
ATOM 1346 C C . ALA A 1 167 ? -26.964 1.147 46.464 1.00 87.31 167 ALA A C 1
ATOM 1348 O O . ALA A 1 167 ? -27.051 1.124 47.694 1.00 87.31 167 ALA A O 1
ATOM 1349 N N . ARG A 1 168 ? -28.059 1.086 45.692 1.00 85.81 168 ARG A N 1
ATOM 1350 C CA . ARG A 1 168 ? -29.453 1.069 46.183 1.00 85.81 168 ARG A CA 1
ATOM 1351 C C . ARG A 1 168 ? -29.810 -0.140 47.046 1.00 85.81 168 ARG A C 1
ATOM 1353 O O . ARG A 1 168 ? -30.835 -0.122 47.736 1.00 85.81 168 ARG A O 1
ATOM 1360 N N . ILE A 1 169 ? -29.006 -1.201 47.044 1.00 87.38 169 ILE A N 1
ATOM 1361 C CA . ILE A 1 169 ? -29.172 -2.322 47.981 1.00 87.38 169 ILE A CA 1
ATOM 1362 C C . ILE A 1 169 ? -28.809 -1.879 49.401 1.00 87.38 169 ILE A C 1
ATOM 1364 O O . ILE A 1 169 ? -29.481 -2.274 50.355 1.00 87.38 169 ILE A O 1
ATOM 1368 N N . PHE A 1 170 ? -27.809 -1.008 49.532 1.00 84.94 170 PHE A N 1
ATOM 1369 C CA . PHE A 1 170 ? -27.235 -0.577 50.804 1.00 84.94 170 PHE A CA 1
ATOM 1370 C C . PHE A 1 170 ? -27.776 0.781 51.273 1.00 84.94 170 PHE A C 1
ATOM 1372 O O . PHE A 1 170 ? -28.006 0.957 52.470 1.00 84.94 170 PHE A O 1
ATOM 1379 N N . ALA A 1 171 ? -28.071 1.693 50.344 1.00 81.25 171 ALA A N 1
ATOM 1380 C CA . ALA A 1 171 ? -28.571 3.039 50.618 1.00 81.25 171 ALA A CA 1
ATOM 1381 C C . ALA A 1 171 ? -30.057 3.218 50.238 1.00 81.25 171 ALA A C 1
ATOM 1383 O O . ALA A 1 171 ? -30.618 2.511 49.391 1.00 81.25 171 ALA A O 1
ATOM 1384 N N . LYS A 1 172 ? -30.738 4.146 50.916 1.00 76.38 172 LYS A N 1
ATOM 1385 C CA . LYS A 1 172 ? -32.097 4.620 50.597 1.00 76.38 172 LYS A CA 1
ATOM 1386 C C . LYS A 1 172 ? -32.060 5.734 49.539 1.00 76.38 172 LYS A C 1
ATOM 1388 O O . LYS A 1 172 ? -31.000 6.109 49.062 1.00 76.38 172 LYS A O 1
ATOM 1393 N N . SER A 1 173 ? -33.226 6.235 49.117 1.00 69.25 173 SER A N 1
ATOM 1394 C CA . SER A 1 173 ? -33.325 7.315 48.109 1.00 69.25 173 SER A CA 1
ATOM 1395 C C . SER A 1 173 ? -32.928 8.675 48.668 1.00 69.25 173 SER A C 1
ATOM 1397 O O . SER A 1 173 ? -32.532 9.540 47.907 1.00 69.25 173 SER A O 1
ATOM 1399 N N . ASP A 1 174 ? -32.991 8.840 49.988 1.00 67.94 174 ASP A N 1
ATOM 1400 C CA . ASP A 1 174 ? -32.473 9.999 50.719 1.00 67.94 174 ASP A CA 1
ATOM 1401 C C . ASP A 1 174 ? -30.968 9.863 51.043 1.00 67.94 174 ASP A C 1
ATOM 1403 O O . ASP A 1 174 ? -30.444 10.589 51.887 1.00 67.94 174 ASP A O 1
ATOM 1407 N N . GLY A 1 175 ? -30.288 8.876 50.444 1.00 66.44 175 GLY A N 1
ATOM 1408 C CA . GLY A 1 175 ? -28.887 8.533 50.688 1.00 66.44 175 GLY A CA 1
ATOM 1409 C C . GLY A 1 175 ? -28.625 7.813 52.016 1.00 66.44 175 GLY A C 1
ATOM 1410 O O . GLY A 1 175 ? -27.553 7.249 52.208 1.00 66.44 175 GLY A O 1
ATOM 1411 N N . LYS A 1 176 ? -29.572 7.768 52.965 1.00 75.31 176 LYS A N 1
ATOM 1412 C CA . LYS A 1 176 ? -29.307 7.161 54.281 1.00 75.31 176 LYS A CA 1
ATOM 1413 C C . LYS A 1 176 ? -29.095 5.652 54.168 1.00 75.31 176 LYS A C 1
ATOM 1415 O O . LYS A 1 176 ? -29.859 4.941 53.513 1.00 75.31 176 LYS A O 1
ATOM 1420 N N . MET A 1 177 ? -28.112 5.141 54.906 1.00 79.94 177 MET A N 1
ATOM 1421 C CA . MET A 1 177 ? -27.818 3.710 54.949 1.00 79.94 177 MET A CA 1
ATOM 1422 C C . MET A 1 177 ? -28.985 2.904 55.523 1.00 79.94 177 MET A C 1
ATOM 1424 O O . MET A 1 177 ? -29.580 3.240 56.553 1.00 79.94 177 MET A O 1
ATOM 1428 N N . LYS A 1 178 ? -29.312 1.798 54.856 1.00 83.19 178 LYS A N 1
ATOM 1429 C CA . LYS A 1 178 ? -30.291 0.832 55.350 1.00 83.19 178 LYS A CA 1
ATOM 1430 C C . LYS A 1 178 ? -29.702 0.079 56.542 1.00 83.19 178 LYS A C 1
ATOM 1432 O O . LYS A 1 178 ? -28.515 -0.240 56.587 1.00 83.19 178 LYS A O 1
ATOM 1437 N N . LYS A 1 179 ? -30.552 -0.243 57.521 1.00 84.81 179 LYS A N 1
ATOM 1438 C CA . LYS A 1 179 ? -30.163 -1.103 58.651 1.00 84.81 179 LYS A CA 1
ATOM 1439 C C . LYS A 1 179 ? -29.696 -2.463 58.113 1.00 84.81 179 LYS A C 1
ATOM 1441 O O . LYS A 1 179 ? -30.327 -2.987 57.196 1.00 84.81 179 LYS A O 1
ATOM 1446 N N . LYS A 1 180 ? -28.664 -3.069 58.720 1.00 82.50 180 LYS A N 1
ATOM 1447 C CA . LYS A 1 180 ? -28.098 -4.366 58.279 1.00 82.50 180 LYS A CA 1
ATOM 1448 C C . LYS A 1 180 ? -29.171 -5.440 58.048 1.00 82.50 180 LYS A C 1
ATOM 1450 O O . LYS A 1 180 ? -29.155 -6.092 57.013 1.00 82.50 180 LYS A O 1
ATOM 1455 N N . ALA A 1 181 ? -30.148 -5.562 58.951 1.00 77.62 181 ALA A N 1
ATOM 1456 C CA . ALA A 1 181 ? -31.253 -6.518 58.817 1.00 77.62 181 ALA A CA 1
ATOM 1457 C C . ALA A 1 181 ? -32.097 -6.307 57.543 1.00 77.62 181 ALA A C 1
ATOM 1459 O O . ALA A 1 181 ? -32.456 -7.272 56.875 1.00 77.62 181 ALA A O 1
ATOM 1460 N N . VAL A 1 182 ? -32.359 -5.051 57.162 1.00 81.38 182 VAL A N 1
ATOM 1461 C CA . VAL A 1 182 ? -33.106 -4.708 55.938 1.00 81.38 182 VAL A CA 1
ATOM 1462 C C . VAL A 1 182 ? -32.304 -5.087 54.694 1.00 81.38 182 VAL A C 1
ATOM 1464 O O . VAL A 1 182 ? -32.863 -5.615 53.736 1.00 81.38 182 VAL A O 1
ATOM 1467 N N . VAL A 1 183 ? -30.989 -4.848 54.712 1.00 83.69 183 VAL A N 1
ATOM 1468 C CA . VAL A 1 183 ? -30.100 -5.227 53.607 1.00 83.69 183 VAL A CA 1
ATOM 1469 C C . VAL A 1 183 ? -30.077 -6.745 53.442 1.00 83.69 183 VAL A C 1
ATOM 1471 O O . VAL A 1 183 ? -30.371 -7.228 52.350 1.00 83.69 183 VAL A O 1
ATOM 1474 N N . VAL A 1 184 ? -29.811 -7.492 54.520 1.00 79.38 184 VAL A N 1
ATOM 1475 C CA . VAL A 1 184 ? -29.789 -8.966 54.508 1.00 79.38 184 VAL A CA 1
ATOM 1476 C C . VAL A 1 184 ? -31.125 -9.530 54.021 1.00 79.38 184 VAL A C 1
ATOM 1478 O O . VAL A 1 184 ? -31.132 -10.361 53.118 1.00 79.38 184 VAL A O 1
ATOM 1481 N N . GLY A 1 185 ? -32.252 -9.023 54.532 1.00 75.94 185 GLY A N 1
ATOM 1482 C CA . GLY A 1 185 ? -33.581 -9.427 54.066 1.00 75.94 185 GLY A CA 1
ATOM 1483 C C . GLY A 1 185 ? -33.784 -9.170 52.570 1.00 75.94 185 GLY A C 1
ATOM 1484 O O . GLY A 1 185 ? -34.265 -10.039 51.850 1.00 75.94 185 GLY A O 1
ATOM 1485 N N . SER A 1 186 ? -33.340 -8.016 52.062 1.00 79.12 186 SER A N 1
ATOM 1486 C CA . SER A 1 186 ? -33.452 -7.694 50.634 1.00 79.12 186 SER A CA 1
ATOM 1487 C C . SER A 1 186 ? -32.570 -8.570 49.735 1.00 79.12 186 SER A C 1
ATOM 1489 O O . SER A 1 186 ? -32.957 -8.863 48.601 1.00 79.12 186 SER A O 1
ATOM 1491 N N . LEU A 1 187 ? -31.396 -8.981 50.226 1.00 84.50 187 LEU A N 1
ATOM 1492 C CA . LEU A 1 187 ? -30.469 -9.869 49.523 1.00 84.50 187 LEU A CA 1
ATOM 1493 C C . LEU A 1 187 ? -31.000 -11.305 49.454 1.00 84.50 187 LEU A C 1
ATOM 1495 O O . LEU A 1 187 ? -30.772 -11.981 48.456 1.00 84.50 187 LEU A O 1
ATOM 1499 N N . LEU A 1 188 ? -31.713 -11.749 50.492 1.00 73.88 188 LEU A N 1
ATOM 1500 C CA . LEU A 1 188 ? -32.371 -13.057 50.527 1.00 73.88 188 LEU A CA 1
ATOM 1501 C C . LEU A 1 188 ? -33.643 -13.083 49.669 1.00 73.88 188 LEU A C 1
ATOM 1503 O O . LEU A 1 188 ? -33.909 -14.084 49.014 1.00 73.88 188 LEU A O 1
ATOM 1507 N N . TRP A 1 189 ? -34.411 -11.986 49.649 1.00 57.53 189 TRP A N 1
ATOM 1508 C CA . TRP A 1 189 ? -35.713 -11.935 48.976 1.00 57.53 189 TRP A CA 1
ATOM 1509 C C . TRP A 1 189 ? -35.634 -11.772 47.454 1.00 57.53 189 TRP A C 1
ATOM 1511 O O . TRP A 1 189 ? -36.397 -12.405 46.731 1.00 57.53 189 TRP A O 1
ATOM 1521 N N . LYS A 1 190 ? -34.731 -10.922 46.940 1.00 74.88 190 LYS A N 1
ATOM 1522 C CA . LYS A 1 190 ? -34.578 -10.709 45.489 1.00 74.88 190 LYS A CA 1
ATOM 1523 C C . LYS A 1 190 ? -33.214 -11.234 45.022 1.00 74.88 190 LYS A C 1
ATOM 1525 O O . LYS A 1 190 ? -32.210 -10.578 45.333 1.00 74.88 190 LYS A O 1
ATOM 1530 N N . PRO A 1 191 ? -33.175 -12.353 44.263 1.00 81.81 191 PRO A N 1
ATOM 1531 C CA . PRO A 1 191 ? -31.949 -12.930 43.722 1.00 81.81 191 PRO A CA 1
ATOM 1532 C C . PRO A 1 191 ? -31.133 -11.923 42.913 1.00 81.81 191 PRO A C 1
ATOM 1534 O O . PRO A 1 191 ? -31.671 -10.977 42.335 1.00 81.81 191 PRO A O 1
ATOM 1537 N N . PHE A 1 192 ? -29.824 -12.149 42.852 1.00 83.94 192 PHE A N 1
ATOM 1538 C CA . PHE A 1 192 ? -28.878 -11.277 42.155 1.00 83.94 192 PHE A CA 1
ATOM 1539 C C . PHE A 1 192 ? -29.233 -11.146 40.666 1.00 83.94 192 PHE A C 1
ATOM 1541 O O . PHE A 1 192 ? -29.277 -10.054 40.111 1.00 83.94 192 PHE A O 1
ATOM 1548 N N . GLU A 1 193 ? -29.591 -12.264 40.052 1.00 81.44 193 GLU A N 1
ATOM 1549 C CA . GLU A 1 193 ? -29.924 -12.413 38.643 1.00 81.44 193 GLU A CA 1
ATOM 1550 C C . GLU A 1 193 ? -31.174 -11.594 38.280 1.00 81.44 193 GLU A C 1
ATOM 1552 O O . GLU A 1 193 ? -31.198 -10.915 37.262 1.00 81.44 193 GLU A O 1
ATOM 1557 N N . SER A 1 194 ? -32.171 -11.536 39.171 1.00 83.31 194 SER A N 1
ATOM 1558 C CA . SER A 1 194 ? -33.364 -10.688 39.007 1.00 83.31 194 SER A CA 1
ATOM 1559 C C . SER A 1 194 ? -33.073 -9.185 39.181 1.00 83.31 194 SER A C 1
ATOM 1561 O O . SER A 1 194 ? -33.891 -8.341 38.815 1.00 83.31 194 SER A O 1
ATOM 1563 N N . ARG A 1 195 ? -31.936 -8.813 39.787 1.00 83.62 195 ARG A N 1
ATOM 1564 C CA . ARG A 1 195 ? -31.534 -7.406 39.976 1.00 83.62 195 ARG A CA 1
ATOM 1565 C C . ARG A 1 195 ? -30.720 -6.869 38.808 1.00 83.62 195 ARG A C 1
ATOM 1567 O O . ARG A 1 195 ? -30.927 -5.722 38.440 1.00 83.62 195 ARG A O 1
ATOM 1574 N N . PHE A 1 196 ? -29.811 -7.676 38.269 1.00 89.38 196 PHE A N 1
ATOM 1575 C CA . PHE A 1 196 ? -28.841 -7.229 37.265 1.00 89.38 196 PHE A CA 1
ATOM 1576 C C . PHE A 1 196 ? -29.067 -7.839 35.878 1.00 89.38 196 PHE A C 1
ATOM 1578 O O . PHE A 1 196 ? -28.488 -7.356 34.915 1.00 89.38 196 PHE A O 1
ATOM 1585 N N . GLY A 1 197 ? -29.897 -8.879 35.750 1.00 86.94 197 GLY A N 1
ATOM 1586 C CA . GLY A 1 197 ? -30.040 -9.647 34.511 1.00 86.94 197 GLY A CA 1
ATOM 1587 C C . GLY A 1 197 ? -30.430 -8.805 33.298 1.00 86.94 197 GLY A C 1
ATOM 1588 O O . GLY A 1 197 ? -29.801 -8.938 32.254 1.00 86.94 197 GLY A O 1
ATOM 1589 N N . GLU A 1 198 ? -31.410 -7.911 33.442 1.00 89.31 198 GLU A N 1
ATOM 1590 C CA . GLU A 1 198 ? -31.860 -7.034 32.352 1.00 89.31 198 GLU A CA 1
ATOM 1591 C C . GLU A 1 198 ? -30.766 -6.046 31.914 1.00 89.31 198 GLU A C 1
ATOM 1593 O O . GLU A 1 198 ? -30.467 -5.960 30.725 1.00 89.31 198 GLU A O 1
ATOM 1598 N N . LEU A 1 199 ? -30.082 -5.404 32.870 1.00 87.94 199 LEU A N 1
ATOM 1599 C CA . LEU A 1 199 ? -28.961 -4.491 32.597 1.00 87.94 199 LEU A CA 1
ATOM 1600 C C . LEU A 1 199 ? -27.808 -5.205 31.876 1.00 87.94 199 LEU A C 1
ATOM 1602 O O . LEU A 1 199 ? -27.249 -4.693 30.912 1.00 87.94 199 LEU A O 1
ATOM 1606 N N . LEU A 1 200 ? -27.476 -6.429 32.299 1.00 88.44 200 LEU A N 1
ATOM 1607 C CA . LEU A 1 200 ? -26.439 -7.236 31.649 1.00 88.44 200 LEU A CA 1
ATOM 1608 C C . LEU A 1 200 ? -26.844 -7.685 30.235 1.00 88.44 200 LEU A C 1
ATOM 1610 O O . LEU A 1 200 ? -25.982 -7.953 29.400 1.00 88.44 200 LEU A O 1
ATOM 1614 N N . VAL A 1 201 ? -28.140 -7.821 29.946 1.00 91.56 201 VAL A N 1
ATOM 1615 C CA . VAL A 1 201 ? -28.629 -8.093 28.584 1.00 91.56 201 VAL A CA 1
ATOM 1616 C C . VAL A 1 201 ? -28.523 -6.842 27.711 1.00 91.56 201 VAL A C 1
ATOM 1618 O O . VAL A 1 201 ? -28.042 -6.957 26.585 1.00 91.56 201 VAL A O 1
ATOM 1621 N N . GLN A 1 202 ? -28.896 -5.668 28.228 1.00 90.56 202 GLN A N 1
ATOM 1622 C CA . GLN A 1 202 ? -28.776 -4.385 27.520 1.00 90.56 202 GLN A CA 1
ATOM 1623 C C . GLN A 1 202 ? -27.318 -4.077 27.159 1.00 90.56 202 GLN A C 1
ATOM 1625 O O . GLN A 1 202 ? -26.996 -3.936 25.977 1.00 90.56 202 GLN A O 1
ATOM 1630 N N . MET A 1 203 ? -26.417 -4.143 28.142 1.00 90.81 203 MET A N 1
ATOM 1631 C CA . MET A 1 203 ? -24.984 -3.907 27.942 1.00 90.81 203 MET A CA 1
ATOM 1632 C C . MET A 1 203 ? -24.385 -4.857 26.896 1.00 90.81 203 MET A C 1
ATOM 1634 O O . MET A 1 203 ? -23.620 -4.436 26.026 1.00 90.81 203 MET A O 1
ATOM 1638 N N . ARG A 1 204 ? -24.794 -6.136 26.907 1.00 91.38 204 ARG A N 1
ATOM 1639 C CA . ARG A 1 204 ? -24.415 -7.115 25.873 1.00 91.38 204 ARG A CA 1
ATOM 1640 C C . ARG A 1 204 ? -24.945 -6.769 24.489 1.00 91.38 204 ARG A C 1
ATOM 1642 O O . ARG A 1 204 ? -24.258 -7.036 23.508 1.00 91.38 204 ARG A O 1
ATOM 1649 N N . GLY A 1 205 ? -26.141 -6.195 24.396 1.00 91.81 205 GLY A N 1
ATOM 1650 C CA . GLY A 1 205 ? -26.706 -5.698 23.144 1.00 91.81 205 GLY A CA 1
ATOM 1651 C C . GLY A 1 205 ? -25.876 -4.556 22.562 1.00 91.81 205 GLY A C 1
ATOM 1652 O O . GLY A 1 205 ? -25.474 -4.624 21.401 1.00 91.81 205 GLY A O 1
ATOM 1653 N N . HIS A 1 206 ? -25.539 -3.550 23.376 1.00 92.19 206 HIS A N 1
ATOM 1654 C CA . HIS A 1 206 ? -24.725 -2.427 22.907 1.00 92.19 206 HIS A CA 1
ATOM 1655 C C . HIS A 1 206 ? -23.321 -2.858 22.499 1.00 92.19 206 HIS A C 1
ATOM 1657 O O . HIS A 1 206 ? -22.819 -2.447 21.456 1.00 92.19 206 HIS A O 1
ATOM 1663 N N . ARG A 1 207 ? -22.725 -3.754 23.282 1.00 90.94 207 ARG A N 1
ATOM 1664 C CA . ARG A 1 207 ? -21.452 -4.391 22.972 1.00 90.94 207 ARG A CA 1
ATOM 1665 C C . ARG A 1 207 ? -21.488 -5.164 21.654 1.00 90.94 207 ARG A C 1
ATOM 1667 O O . ARG A 1 207 ? -20.580 -5.014 20.841 1.00 90.94 207 ARG A O 1
ATOM 1674 N N . ARG A 1 208 ? -22.523 -5.979 21.434 1.00 92.06 208 ARG A N 1
ATOM 1675 C CA . ARG A 1 208 ? -22.681 -6.758 20.200 1.00 92.06 208 ARG A CA 1
ATOM 1676 C C . ARG A 1 208 ? -22.746 -5.855 18.979 1.00 92.06 208 ARG A C 1
ATOM 1678 O O . ARG A 1 208 ? -22.079 -6.150 18.000 1.00 92.06 208 ARG A O 1
ATOM 1685 N N . PHE A 1 209 ? -23.469 -4.741 19.068 1.00 92.50 209 PHE A N 1
ATOM 1686 C CA . PHE A 1 209 ? -23.504 -3.760 17.988 1.00 92.50 209 PHE A CA 1
ATOM 1687 C C . PHE A 1 209 ? -22.096 -3.261 17.630 1.00 92.50 209 PHE A C 1
ATOM 1689 O O . PHE A 1 209 ? -21.722 -3.275 16.463 1.00 92.50 209 PHE A O 1
ATOM 1696 N N . ILE A 1 210 ? -21.285 -2.880 18.626 1.00 91.88 210 ILE A N 1
ATOM 1697 C CA . ILE A 1 210 ? -19.892 -2.460 18.398 1.00 91.88 210 ILE A CA 1
ATOM 1698 C C . ILE A 1 210 ? -19.078 -3.571 17.725 1.00 91.88 210 ILE A C 1
ATOM 1700 O O . ILE A 1 210 ? -18.355 -3.307 16.770 1.00 91.88 210 ILE A O 1
ATOM 1704 N N . PHE A 1 211 ? -19.218 -4.811 18.194 1.00 91.19 211 PHE A N 1
ATOM 1705 C CA . PHE A 1 211 ? -18.533 -5.957 17.601 1.00 91.19 211 PHE A CA 1
ATOM 1706 C C . PHE A 1 211 ? -18.943 -6.183 16.138 1.00 91.19 211 PHE A C 1
ATOM 1708 O O . PHE A 1 211 ? -18.085 -6.344 15.277 1.00 91.19 211 PHE A O 1
ATOM 1715 N N . GLU A 1 212 ? -20.240 -6.137 15.830 1.00 90.69 212 GLU A N 1
ATOM 1716 C CA . GLU A 1 212 ? -20.752 -6.253 14.460 1.00 90.69 212 GLU A CA 1
ATOM 1717 C C . GLU A 1 212 ? -20.204 -5.140 13.555 1.00 90.69 212 GLU A C 1
ATOM 1719 O O . GLU A 1 212 ? -19.821 -5.415 12.419 1.00 90.69 212 GLU A O 1
ATOM 1724 N N . GLN A 1 213 ? -20.085 -3.906 14.061 1.00 88.69 213 GLN A N 1
ATOM 1725 C CA . GLN A 1 213 ? -19.461 -2.813 13.308 1.00 88.69 213 GLN A CA 1
ATOM 1726 C C . GLN A 1 213 ? -17.974 -3.054 13.035 1.00 88.69 213 GLN A C 1
ATOM 1728 O O . GLN A 1 213 ? -17.512 -2.767 11.933 1.00 88.69 213 GLN A O 1
ATOM 1733 N N . LEU A 1 214 ? -17.230 -3.615 13.992 1.00 88.94 214 LEU A N 1
ATOM 1734 C CA . LEU A 1 214 ? -15.828 -3.987 13.779 1.00 88.94 214 LEU A CA 1
ATOM 1735 C C . LEU A 1 214 ? -15.692 -5.089 12.722 1.00 88.94 214 LEU A C 1
ATOM 1737 O O . LEU A 1 214 ? -14.846 -4.982 11.840 1.00 88.94 214 LEU A O 1
ATOM 1741 N N . VAL A 1 215 ? -16.558 -6.107 12.745 1.00 89.75 215 VAL A N 1
ATOM 1742 C CA . VAL A 1 215 ? -16.573 -7.168 11.722 1.00 89.75 215 VAL A CA 1
ATOM 1743 C C . VAL A 1 215 ? -16.854 -6.594 10.332 1.00 89.75 215 VAL A C 1
ATOM 1745 O O . VAL A 1 215 ? -16.155 -6.926 9.376 1.00 89.75 215 VAL A O 1
ATOM 1748 N N . LEU A 1 216 ? -17.853 -5.713 10.211 1.00 87.12 216 LEU A N 1
ATOM 1749 C CA . LEU A 1 216 ? -18.165 -5.041 8.946 1.00 87.12 216 LEU A CA 1
ATOM 1750 C C . LEU A 1 216 ? -17.004 -4.170 8.461 1.00 87.12 216 LEU A C 1
ATOM 1752 O O . LEU A 1 216 ? -16.723 -4.132 7.262 1.00 87.12 216 LEU A O 1
ATOM 1756 N N . TRP A 1 217 ? -16.321 -3.491 9.382 1.00 84.12 217 TRP A N 1
ATOM 1757 C CA . TRP A 1 217 ? -15.148 -2.688 9.066 1.00 84.12 217 TRP A CA 1
ATOM 1758 C C . TRP A 1 217 ? -13.996 -3.545 8.535 1.00 84.12 217 TRP A C 1
ATOM 1760 O O . TRP A 1 217 ? -13.517 -3.271 7.436 1.00 84.12 217 TRP A O 1
ATOM 1770 N N . HIS A 1 218 ? -13.618 -4.615 9.241 1.00 85.50 218 HIS A N 1
ATOM 1771 C CA . HIS A 1 218 ? -12.577 -5.551 8.797 1.00 85.50 218 HIS A CA 1
ATOM 1772 C C . HIS A 1 218 ? -12.905 -6.138 7.419 1.00 85.50 218 HIS A C 1
ATOM 1774 O O . HIS A 1 218 ? -12.068 -6.125 6.521 1.00 85.50 218 HIS A O 1
ATOM 1780 N N . ALA A 1 219 ? -14.152 -6.572 7.206 1.00 86.62 219 ALA A N 1
ATOM 1781 C CA . ALA A 1 219 ? -14.592 -7.098 5.915 1.00 86.62 219 ALA A CA 1
ATOM 1782 C C . ALA A 1 219 ? -14.492 -6.055 4.785 1.00 86.62 219 ALA A C 1
ATOM 1784 O O . ALA A 1 219 ? -14.075 -6.378 3.672 1.00 86.62 219 ALA A O 1
ATOM 1785 N N . SER A 1 220 ? -14.861 -4.801 5.064 1.00 84.62 220 SER A N 1
ATOM 1786 C CA . SER A 1 220 ? -14.737 -3.690 4.113 1.00 84.62 220 SER A CA 1
ATOM 1787 C C . SER A 1 220 ? -13.275 -3.395 3.773 1.00 84.62 220 SER A C 1
ATOM 1789 O O . SER A 1 220 ? -12.943 -3.189 2.604 1.00 84.62 220 SER A O 1
ATOM 1791 N N . GLU A 1 221 ? -12.389 -3.424 4.768 1.00 82.00 221 GLU A N 1
ATOM 1792 C CA . GLU A 1 221 ? -10.965 -3.168 4.561 1.00 82.00 221 GLU A CA 1
ATOM 1793 C C . GLU A 1 221 ? -10.306 -4.281 3.741 1.00 82.00 221 GLU A C 1
ATOM 1795 O O . GLU A 1 221 ? -9.626 -3.987 2.760 1.00 82.00 221 GLU A O 1
ATOM 1800 N N . GLU A 1 222 ? -10.616 -5.552 4.013 1.00 83.56 222 GLU A N 1
ATOM 1801 C CA . GLU A 1 222 ? -10.134 -6.661 3.184 1.00 83.56 222 GLU A CA 1
ATOM 1802 C C . GLU A 1 222 ? -10.584 -6.538 1.718 1.00 83.56 222 GLU A C 1
ATOM 1804 O O . GLU A 1 222 ? -9.844 -6.882 0.794 1.00 83.56 222 GLU A O 1
ATOM 1809 N N . VAL A 1 223 ? -11.814 -6.075 1.468 1.00 86.38 223 VAL A N 1
ATOM 1810 C CA . VAL A 1 223 ? -12.303 -5.843 0.100 1.00 86.38 223 VAL A CA 1
ATOM 1811 C C . VAL A 1 223 ? -11.507 -4.727 -0.576 1.00 86.38 223 VAL A C 1
ATOM 1813 O O . VAL A 1 223 ? -11.123 -4.879 -1.739 1.00 86.38 223 VAL A O 1
ATOM 1816 N N . LYS A 1 224 ? -11.209 -3.634 0.136 1.00 85.31 224 LYS A N 1
ATOM 1817 C CA . LYS A 1 224 ? -10.373 -2.542 -0.387 1.00 85.31 224 LYS A CA 1
ATOM 1818 C C . LYS A 1 224 ? -8.949 -3.003 -0.675 1.00 85.31 224 LYS A C 1
ATOM 1820 O O . LYS A 1 224 ? -8.421 -2.669 -1.733 1.00 85.31 224 LYS A O 1
ATOM 1825 N N . GLU A 1 225 ? -8.339 -3.789 0.207 1.00 85.69 225 GLU A N 1
ATOM 1826 C CA . GLU A 1 225 ? -7.005 -4.355 -0.017 1.00 85.69 225 GLU A CA 1
ATOM 1827 C C . GLU A 1 225 ? -6.980 -5.285 -1.230 1.00 85.69 225 GLU A C 1
ATOM 1829 O O . GLU A 1 225 ? -6.103 -5.161 -2.086 1.00 85.69 225 GLU A O 1
ATOM 1834 N N . ARG A 1 226 ? -7.982 -6.162 -1.371 1.00 89.50 226 ARG A N 1
ATOM 1835 C CA . ARG A 1 226 ? -8.124 -7.019 -2.559 1.00 89.50 226 ARG A CA 1
ATOM 1836 C C . ARG A 1 226 ? -8.283 -6.195 -3.836 1.00 89.50 226 ARG A C 1
ATOM 1838 O O . ARG A 1 226 ? -7.678 -6.539 -4.849 1.00 89.50 226 ARG A O 1
ATOM 1845 N N . ALA A 1 227 ? -9.062 -5.114 -3.799 1.00 89.56 227 ALA A N 1
ATOM 1846 C CA . ALA A 1 227 ? -9.245 -4.223 -4.942 1.00 89.56 227 ALA A CA 1
ATOM 1847 C C . ALA A 1 227 ? -7.946 -3.489 -5.320 1.00 89.56 227 ALA A C 1
ATOM 1849 O O . ALA A 1 227 ? -7.605 -3.444 -6.502 1.00 89.56 227 ALA A O 1
ATOM 1850 N N . ARG A 1 228 ? -7.191 -2.982 -4.333 1.00 90.44 228 ARG A N 1
ATOM 1851 C CA . ARG A 1 228 ? -5.862 -2.375 -4.543 1.00 90.44 228 ARG A CA 1
ATOM 1852 C C . ARG A 1 228 ? -4.888 -3.381 -5.153 1.00 90.44 228 ARG A C 1
ATOM 1854 O O . ARG A 1 228 ? -4.349 -3.130 -6.223 1.00 90.44 228 ARG A O 1
ATOM 1861 N N . ALA A 1 229 ? -4.777 -4.571 -4.565 1.00 92.75 229 ALA A N 1
ATOM 1862 C CA . ALA A 1 229 ? -3.912 -5.629 -5.081 1.00 92.75 229 ALA A CA 1
ATOM 1863 C C . ALA A 1 229 ? -4.301 -6.079 -6.502 1.00 92.75 229 ALA A C 1
ATOM 1865 O O . ALA A 1 229 ? -3.437 -6.445 -7.296 1.00 92.75 229 ALA A O 1
ATOM 1866 N N . ALA A 1 230 ? -5.593 -6.079 -6.846 1.00 93.12 230 ALA A N 1
ATOM 1867 C CA . ALA A 1 230 ? -6.048 -6.372 -8.203 1.00 93.12 230 ALA A CA 1
ATOM 1868 C C . ALA A 1 230 ? -5.683 -5.254 -9.196 1.00 93.12 230 ALA A C 1
ATOM 1870 O O . ALA A 1 230 ? -5.297 -5.554 -10.327 1.00 93.12 230 ALA A O 1
ATOM 1871 N N . ALA A 1 231 ? -5.779 -3.987 -8.782 1.00 92.94 231 ALA A N 1
ATOM 1872 C CA . ALA A 1 231 ? -5.353 -2.847 -9.588 1.00 92.94 231 ALA A CA 1
ATOM 1873 C C . ALA A 1 231 ? -3.840 -2.885 -9.853 1.00 92.94 231 ALA A C 1
ATOM 1875 O O . ALA A 1 231 ? -3.434 -2.779 -11.010 1.00 92.94 231 ALA A O 1
ATOM 1876 N N . ASP A 1 232 ? -3.030 -3.150 -8.826 1.00 92.94 232 ASP A N 1
ATOM 1877 C CA . ASP A 1 232 ? -1.570 -3.256 -8.947 1.00 92.94 232 ASP A CA 1
ATOM 1878 C C . ASP A 1 232 ? -1.164 -4.373 -9.917 1.00 92.94 232 ASP A C 1
ATOM 1880 O O . ASP A 1 232 ? -0.353 -4.163 -10.817 1.00 92.94 232 ASP A O 1
ATOM 1884 N N . ARG A 1 233 ? -1.803 -5.550 -9.822 1.00 93.75 233 ARG A N 1
ATOM 1885 C CA . ARG A 1 233 ? -1.575 -6.652 -10.777 1.00 93.75 233 ARG A CA 1
ATOM 1886 C C . ARG A 1 233 ? -1.926 -6.268 -12.210 1.00 93.75 233 ARG A C 1
ATOM 1888 O O . ARG A 1 233 ? -1.268 -6.732 -13.139 1.00 93.75 233 ARG A O 1
ATOM 1895 N N . LYS A 1 234 ? -2.976 -5.465 -12.407 1.00 93.81 234 LYS A N 1
ATOM 1896 C CA . LYS A 1 234 ? -3.374 -5.003 -13.740 1.00 93.81 234 LYS A CA 1
ATOM 1897 C C . LYS A 1 234 ? -2.321 -4.060 -14.320 1.00 93.81 234 LYS A C 1
ATOM 1899 O O . LYS A 1 234 ? -1.956 -4.234 -15.478 1.00 93.81 234 LYS A O 1
ATOM 1904 N N . VAL A 1 235 ? -1.807 -3.124 -13.522 1.00 93.75 235 VAL A N 1
ATOM 1905 C CA . VAL A 1 235 ? -0.699 -2.244 -13.929 1.00 93.75 235 VAL A CA 1
ATOM 1906 C C . VAL A 1 235 ? 0.523 -3.077 -14.314 1.00 93.75 235 VAL A C 1
ATOM 1908 O O . VAL A 1 235 ? 1.009 -2.956 -15.433 1.00 93.75 235 VAL A O 1
ATOM 1911 N N . GLU A 1 236 ? 0.931 -4.016 -13.458 1.00 93.25 236 GLU A N 1
ATOM 1912 C CA . GLU A 1 236 ? 2.087 -4.878 -13.726 1.00 93.25 236 GLU A CA 1
ATOM 1913 C C . GLU A 1 236 ? 1.901 -5.735 -14.994 1.00 93.25 236 GLU A C 1
ATOM 1915 O O . GLU A 1 236 ? 2.851 -5.973 -15.739 1.00 93.25 236 GLU A O 1
ATOM 1920 N N . SER A 1 237 ? 0.679 -6.205 -15.276 1.00 93.75 237 SER A N 1
ATOM 1921 C CA . SER A 1 237 ? 0.401 -6.954 -16.509 1.00 93.75 237 SER A CA 1
ATOM 1922 C C . SER A 1 237 ? 0.570 -6.106 -17.771 1.00 93.75 237 SER A C 1
ATOM 1924 O O . SER A 1 237 ? 1.168 -6.587 -18.729 1.00 93.75 237 SER A O 1
ATOM 1926 N N . VAL A 1 238 ? 0.121 -4.847 -17.744 1.00 94.69 238 VAL A N 1
ATOM 1927 C CA . VAL A 1 238 ? 0.264 -3.912 -18.870 1.00 94.69 238 VAL A CA 1
ATOM 1928 C C . VAL A 1 238 ? 1.738 -3.573 -19.092 1.00 94.69 238 VAL A C 1
ATOM 1930 O O . VAL A 1 238 ? 2.230 -3.697 -20.207 1.00 94.69 238 VAL A O 1
ATOM 1933 N N . GLU A 1 239 ? 2.482 -3.261 -18.028 1.00 94.00 239 GLU A N 1
ATOM 1934 C CA . GLU A 1 239 ? 3.922 -2.979 -18.129 1.00 94.00 239 GLU A CA 1
ATOM 1935 C C . GLU A 1 239 ? 4.708 -4.165 -18.711 1.00 94.00 239 GLU A C 1
ATOM 1937 O O . GLU A 1 239 ? 5.628 -3.989 -19.512 1.00 94.00 239 GLU A O 1
ATOM 1942 N N . ARG A 1 240 ? 4.344 -5.403 -18.349 1.00 94.12 240 ARG A N 1
ATOM 1943 C CA . ARG A 1 240 ? 4.965 -6.608 -18.924 1.00 94.12 240 ARG A CA 1
ATOM 1944 C C . ARG A 1 240 ? 4.673 -6.759 -20.417 1.00 94.12 240 ARG A C 1
ATOM 1946 O O . ARG A 1 240 ? 5.561 -7.207 -21.145 1.00 94.12 240 ARG A O 1
ATOM 1953 N N . GLU A 1 241 ? 3.463 -6.425 -20.862 1.00 94.81 241 GLU A N 1
ATOM 1954 C CA . GLU A 1 241 ? 3.092 -6.435 -22.282 1.00 94.81 241 GLU A CA 1
ATOM 1955 C C . GLU A 1 241 ? 3.880 -5.380 -23.071 1.00 94.81 241 GLU A C 1
ATOM 1957 O O . GLU A 1 241 ? 4.458 -5.712 -24.109 1.00 94.81 241 GLU A O 1
ATOM 1962 N N . ASP A 1 242 ? 4.012 -4.162 -22.540 1.00 95.69 242 ASP A N 1
ATOM 1963 C CA . ASP A 1 242 ? 4.792 -3.082 -23.159 1.00 95.69 242 ASP A CA 1
ATOM 1964 C C . ASP A 1 242 ? 6.276 -3.458 -23.291 1.00 95.69 242 ASP A C 1
ATOM 1966 O O . ASP A 1 242 ? 6.865 -3.357 -24.370 1.00 95.69 242 ASP A O 1
ATOM 1970 N N . VAL A 1 243 ? 6.878 -4.005 -22.228 1.00 95.88 243 VAL A N 1
ATOM 1971 C CA . VAL A 1 243 ? 8.270 -4.487 -22.258 1.00 95.88 243 VAL A CA 1
ATOM 1972 C C . VAL A 1 243 ? 8.453 -5.625 -23.268 1.00 95.88 243 VAL A C 1
ATOM 1974 O O . VAL A 1 243 ? 9.499 -5.726 -23.918 1.00 95.88 243 VAL A O 1
ATOM 1977 N N . ALA A 1 244 ? 7.468 -6.516 -23.414 1.00 96.25 244 ALA A N 1
ATOM 1978 C CA . ALA A 1 244 ? 7.521 -7.580 -24.414 1.00 96.25 244 ALA A CA 1
ATOM 1979 C C . ALA A 1 244 ? 7.464 -7.015 -25.843 1.00 96.25 244 ALA A C 1
ATOM 1981 O O . ALA A 1 244 ? 8.231 -7.462 -26.702 1.00 96.25 244 ALA A O 1
ATOM 1982 N N . LEU A 1 245 ? 6.619 -6.007 -26.080 1.00 96.44 245 LEU A N 1
ATOM 1983 C CA . LEU A 1 245 ? 6.517 -5.315 -27.362 1.00 96.44 245 LEU A CA 1
ATOM 1984 C C . LEU A 1 245 ? 7.826 -4.601 -27.726 1.00 96.44 245 LEU A C 1
ATOM 1986 O O . LEU A 1 245 ? 8.334 -4.785 -28.832 1.00 96.44 245 LEU A O 1
ATOM 1990 N N . GLU A 1 246 ? 8.423 -3.851 -26.796 1.00 95.44 246 GLU A N 1
ATOM 1991 C CA . GLU A 1 246 ? 9.715 -3.184 -27.016 1.00 95.44 246 GLU A CA 1
ATOM 1992 C C . GLU A 1 246 ? 10.827 -4.181 -27.360 1.00 95.44 246 GLU A C 1
ATOM 1994 O O . GLU A 1 246 ? 11.634 -3.952 -28.268 1.00 95.44 246 GLU A O 1
ATOM 1999 N N . ARG A 1 247 ? 10.862 -5.329 -26.671 1.00 95.69 247 ARG A N 1
ATOM 2000 C CA . ARG A 1 247 ? 11.836 -6.394 -26.954 1.00 95.69 247 ARG A CA 1
ATOM 2001 C C . ARG A 1 247 ? 11.669 -6.973 -28.355 1.00 95.69 247 ARG A C 1
ATOM 2003 O O . ARG A 1 247 ? 12.686 -7.230 -29.007 1.00 95.69 247 ARG A O 1
ATOM 2010 N N . ASP A 1 248 ? 10.432 -7.175 -28.810 1.00 97.06 248 ASP A N 1
ATOM 2011 C CA . ASP A 1 248 ? 10.151 -7.665 -30.163 1.00 97.06 248 ASP A CA 1
ATOM 2012 C C . ASP A 1 248 ? 10.567 -6.638 -31.227 1.00 97.06 248 ASP A C 1
ATOM 2014 O O . ASP A 1 248 ? 11.271 -6.980 -32.181 1.00 97.06 248 ASP A O 1
ATOM 2018 N N . LEU A 1 249 ? 10.242 -5.356 -31.025 1.00 97.06 249 LEU A N 1
ATOM 2019 C CA . LEU A 1 249 ? 10.664 -4.270 -31.917 1.00 97.06 249 LEU A CA 1
ATOM 2020 C C . LEU A 1 249 ? 12.193 -4.177 -32.017 1.00 97.06 249 LEU A C 1
ATOM 2022 O O . LEU A 1 249 ? 12.738 -4.176 -33.123 1.00 97.06 249 LEU A O 1
ATOM 2026 N N . ALA A 1 250 ? 12.899 -4.216 -30.885 1.00 96.69 250 ALA A N 1
ATOM 2027 C CA . ALA A 1 250 ? 14.360 -4.204 -30.862 1.00 96.69 250 ALA A CA 1
ATOM 2028 C C . ALA A 1 250 ? 14.970 -5.448 -31.538 1.00 96.69 250 ALA A C 1
ATOM 2030 O O . ALA A 1 250 ? 16.048 -5.385 -32.133 1.00 96.69 250 ALA A O 1
ATOM 2031 N N . ALA A 1 251 ? 14.312 -6.609 -31.453 1.00 96.81 251 ALA A N 1
ATOM 2032 C CA . ALA A 1 251 ? 14.752 -7.811 -32.157 1.00 96.81 251 ALA A CA 1
ATOM 2033 C C . ALA A 1 251 ? 14.594 -7.673 -33.680 1.00 96.81 251 ALA A C 1
ATOM 2035 O O . ALA A 1 251 ? 15.515 -8.043 -34.415 1.00 96.81 251 ALA A O 1
ATOM 2036 N N . ARG A 1 252 ? 13.477 -7.100 -34.148 1.00 96.88 252 ARG A N 1
ATOM 2037 C CA . ARG A 1 252 ? 13.237 -6.810 -35.572 1.00 96.88 252 ARG A CA 1
ATOM 2038 C C . ARG A 1 252 ? 14.238 -5.797 -36.119 1.00 96.88 252 ARG A C 1
ATOM 2040 O O . ARG A 1 252 ? 14.824 -6.043 -37.169 1.00 96.88 252 ARG A O 1
ATOM 2047 N N . GLU A 1 253 ? 14.505 -4.721 -35.387 1.00 96.62 253 GLU A N 1
ATOM 2048 C CA . GLU A 1 253 ? 15.492 -3.708 -35.774 1.00 96.62 253 GLU A CA 1
ATOM 2049 C C . GLU A 1 253 ? 16.896 -4.315 -35.922 1.00 96.62 253 GLU A C 1
ATOM 2051 O O . GLU A 1 253 ? 17.550 -4.150 -36.951 1.00 96.62 253 GLU A O 1
ATOM 2056 N N . ARG A 1 254 ? 17.337 -5.122 -34.945 1.00 96.12 254 ARG A N 1
ATOM 2057 C CA . ARG A 1 254 ? 18.623 -5.836 -35.033 1.00 96.12 254 ARG A CA 1
ATOM 2058 C C . ARG A 1 254 ? 18.710 -6.753 -36.251 1.00 96.12 254 ARG A C 1
ATOM 2060 O O . ARG A 1 254 ? 19.802 -6.929 -36.789 1.00 96.12 254 ARG A O 1
ATOM 2067 N N . LYS A 1 255 ? 17.595 -7.364 -36.661 1.00 97.19 255 LYS A N 1
ATOM 2068 C CA . LYS A 1 255 ? 17.543 -8.208 -37.858 1.00 97.19 255 LYS A CA 1
ATOM 2069 C C . LYS A 1 255 ? 17.731 -7.371 -39.125 1.00 97.19 255 LYS A C 1
ATOM 2071 O O . LYS A 1 255 ? 18.597 -7.712 -39.924 1.00 97.19 255 LYS A O 1
ATOM 2076 N N . LEU A 1 256 ? 17.018 -6.251 -39.247 1.00 97.06 256 LEU A N 1
ATOM 2077 C CA . LEU A 1 256 ? 17.149 -5.330 -40.381 1.00 97.06 256 LEU A CA 1
ATOM 2078 C C . LEU A 1 256 ? 18.571 -4.767 -40.505 1.00 97.06 256 LEU A C 1
ATOM 2080 O O . LEU A 1 256 ? 19.142 -4.782 -41.589 1.00 97.06 256 LEU A O 1
ATOM 2084 N N . ILE A 1 257 ? 19.188 -4.362 -39.388 1.00 96.25 257 ILE A N 1
ATOM 2085 C CA . ILE A 1 257 ? 20.577 -3.870 -39.375 1.00 96.25 257 ILE A CA 1
ATOM 2086 C C . ILE A 1 257 ? 21.558 -4.941 -39.878 1.00 96.25 257 ILE A C 1
ATOM 2088 O O . ILE A 1 257 ? 22.534 -4.621 -40.557 1.00 96.25 257 ILE A O 1
ATOM 2092 N N . ARG A 1 258 ? 21.341 -6.219 -39.533 1.00 96.12 258 ARG A N 1
ATOM 2093 C CA . ARG A 1 258 ? 22.180 -7.322 -40.033 1.00 96.12 258 ARG A CA 1
ATOM 2094 C C . ARG A 1 258 ? 22.000 -7.516 -41.535 1.00 96.12 258 ARG A C 1
ATOM 2096 O O . ARG A 1 258 ? 22.996 -7.541 -42.246 1.00 96.12 258 ARG A O 1
ATOM 2103 N N . GLU A 1 259 ? 20.756 -7.578 -42.003 1.00 96.25 259 GLU A N 1
ATOM 2104 C CA . GLU A 1 259 ? 20.437 -7.723 -43.429 1.00 96.25 259 GLU A CA 1
ATOM 2105 C C . GLU A 1 259 ? 21.028 -6.573 -44.263 1.00 96.25 259 GLU A C 1
ATOM 2107 O O . GLU A 1 259 ? 21.635 -6.809 -45.307 1.00 96.25 259 GLU A O 1
ATOM 2112 N N . GLU A 1 260 ? 20.937 -5.331 -43.778 1.00 96.00 260 GLU A N 1
ATOM 2113 C CA . GLU A 1 260 ? 21.529 -4.163 -44.437 1.00 96.00 260 GLU A CA 1
ATOM 2114 C C . GLU A 1 260 ? 23.062 -4.241 -44.496 1.00 96.00 260 GLU A C 1
ATOM 2116 O O . GLU A 1 260 ? 23.666 -3.942 -45.530 1.00 96.00 260 GLU A O 1
ATOM 2121 N N . ARG A 1 261 ? 23.716 -4.667 -43.407 1.00 95.06 261 ARG A N 1
ATOM 2122 C CA . ARG A 1 261 ? 25.176 -4.857 -43.382 1.00 95.06 261 ARG A CA 1
ATOM 2123 C C . ARG A 1 261 ? 25.626 -5.928 -44.365 1.00 95.06 261 ARG A C 1
ATOM 2125 O O . ARG A 1 261 ? 26.616 -5.709 -45.064 1.00 95.06 261 ARG A O 1
ATOM 2132 N N . ASP A 1 262 ? 24.906 -7.041 -44.438 1.00 95.88 262 ASP A N 1
ATOM 2133 C CA . ASP A 1 262 ? 25.220 -8.136 -45.354 1.00 95.88 262 ASP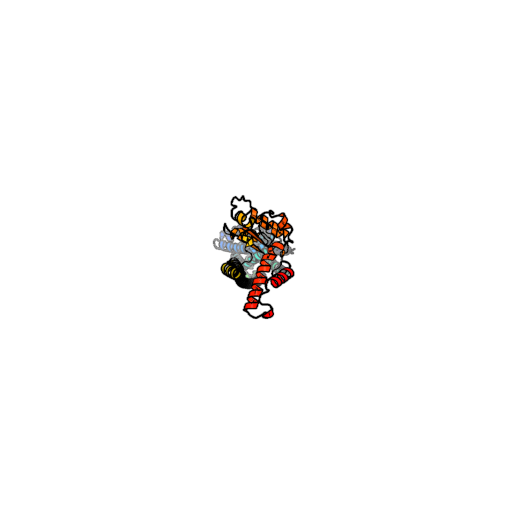 A CA 1
ATOM 2134 C C . ASP A 1 262 ? 25.068 -7.680 -46.814 1.00 95.88 262 ASP A C 1
ATOM 2136 O O . ASP A 1 262 ? 25.980 -7.876 -47.621 1.00 95.88 262 ASP A O 1
ATOM 2140 N N . LEU A 1 263 ? 23.980 -6.970 -47.139 1.00 95.44 263 LEU A N 1
ATOM 2141 C CA . LEU A 1 263 ? 23.763 -6.368 -48.461 1.00 95.44 263 LEU A CA 1
ATOM 2142 C C . LEU A 1 263 ? 24.854 -5.353 -48.829 1.00 95.44 263 LEU A C 1
ATOM 2144 O O . LEU A 1 263 ? 25.378 -5.374 -49.945 1.00 95.44 263 LEU A O 1
ATOM 2148 N N . ASN A 1 264 ? 25.230 -4.474 -47.900 1.00 94.25 264 ASN A N 1
ATOM 2149 C CA . ASN A 1 264 ? 26.288 -3.491 -48.128 1.00 94.25 264 ASN A CA 1
ATOM 2150 C C . ASN A 1 264 ? 27.662 -4.150 -48.296 1.00 94.25 264 ASN A C 1
ATOM 2152 O O . ASN A 1 264 ? 28.458 -3.701 -49.122 1.00 94.25 264 ASN A O 1
ATOM 2156 N N . SER A 1 265 ? 27.937 -5.233 -47.565 1.00 95.06 265 SER A N 1
ATOM 2157 C CA . SER A 1 265 ? 29.161 -6.020 -47.730 1.00 95.06 265 SER A CA 1
ATOM 2158 C C . SER A 1 265 ? 29.228 -6.664 -49.118 1.00 95.06 265 SER A C 1
ATOM 2160 O O . SER A 1 265 ? 30.245 -6.531 -49.804 1.00 95.06 265 SER A O 1
ATOM 2162 N N . GLN A 1 266 ? 28.128 -7.276 -49.574 1.00 93.81 266 GLN A N 1
ATOM 2163 C CA . GLN A 1 266 ? 28.022 -7.860 -50.915 1.00 93.81 266 GLN A CA 1
ATOM 2164 C C . GLN A 1 266 ? 28.235 -6.805 -52.008 1.00 93.81 266 GLN A C 1
ATOM 2166 O O . GLN A 1 266 ? 29.114 -6.971 -52.854 1.00 93.81 266 GLN A O 1
ATOM 2171 N N . ARG A 1 267 ? 27.527 -5.669 -51.932 1.00 92.88 267 ARG A N 1
ATOM 2172 C CA . ARG A 1 267 ? 27.711 -4.544 -52.865 1.00 92.88 267 ARG A CA 1
ATOM 2173 C C . ARG A 1 267 ? 29.149 -4.024 -52.863 1.00 92.88 267 ARG A C 1
ATOM 2175 O O . ARG A 1 267 ? 29.723 -3.786 -53.922 1.00 92.88 267 ARG A O 1
ATOM 2182 N N . GLY A 1 268 ? 29.761 -3.873 -51.689 1.00 92.62 268 GLY A N 1
ATOM 2183 C CA . GLY A 1 268 ? 31.154 -3.441 -51.564 1.00 92.62 268 GLY A CA 1
ATOM 2184 C C . GLY A 1 268 ? 32.142 -4.416 -52.215 1.00 92.62 268 GLY A C 1
ATOM 2185 O O . GLY A 1 268 ? 33.098 -3.988 -52.872 1.00 92.62 268 GLY A O 1
ATOM 2186 N N . ALA A 1 269 ? 31.900 -5.723 -52.087 1.00 93.25 269 ALA A N 1
ATOM 2187 C CA . ALA A 1 269 ? 32.704 -6.760 -52.727 1.00 93.25 269 ALA A CA 1
ATOM 2188 C C . ALA A 1 269 ? 32.558 -6.744 -54.260 1.00 93.25 269 ALA A C 1
ATOM 2190 O O . ALA A 1 269 ? 33.569 -6.825 -54.964 1.00 93.25 269 ALA A O 1
ATOM 2191 N N . GLU A 1 270 ? 31.336 -6.579 -54.774 1.00 94.00 270 GLU A N 1
ATOM 2192 C CA . GLU A 1 270 ? 31.049 -6.452 -56.210 1.00 94.00 270 GLU A CA 1
ATOM 2193 C C . GLU A 1 270 ? 31.720 -5.220 -56.822 1.00 94.00 270 GLU A C 1
ATOM 2195 O O . GLU A 1 270 ? 32.445 -5.337 -57.812 1.00 94.00 270 GLU A O 1
ATOM 2200 N N . VAL A 1 271 ? 31.571 -4.051 -56.190 1.00 94.19 271 VAL A N 1
ATOM 2201 C CA . VAL A 1 271 ? 32.229 -2.809 -56.625 1.00 94.19 271 VAL A CA 1
ATOM 2202 C C . VAL A 1 271 ? 33.746 -2.979 -56.623 1.00 94.19 271 VAL A C 1
ATOM 2204 O O . VAL A 1 271 ? 34.420 -2.615 -57.586 1.00 94.19 271 VAL A O 1
ATOM 2207 N N . SER A 1 272 ? 34.302 -3.592 -55.575 1.00 92.62 272 SER A N 1
ATOM 2208 C CA . SER A 1 272 ? 35.741 -3.858 -55.492 1.00 92.62 272 SER A CA 1
ATOM 2209 C C . SER A 1 272 ? 36.229 -4.803 -56.593 1.00 92.62 272 SER A C 1
ATOM 2211 O O . SER A 1 272 ? 37.348 -4.644 -57.079 1.00 92.62 272 SER A O 1
ATOM 2213 N N . LYS A 1 273 ? 35.418 -5.793 -56.987 1.00 93.94 273 LYS A N 1
ATOM 2214 C CA . LYS A 1 273 ? 35.722 -6.700 -58.101 1.00 93.94 273 LYS A CA 1
ATOM 2215 C C . LYS A 1 273 ? 35.729 -5.947 -59.432 1.00 93.94 273 LYS A C 1
ATOM 2217 O O . LYS A 1 273 ? 36.749 -5.984 -60.114 1.00 93.94 273 LYS A O 1
ATOM 2222 N N . CYS A 1 274 ? 34.670 -5.193 -59.722 1.00 94.00 274 CYS A N 1
ATOM 2223 C CA . CYS A 1 274 ? 34.559 -4.375 -60.932 1.00 94.00 274 CYS A CA 1
ATOM 2224 C C . CYS A 1 274 ? 35.725 -3.376 -61.053 1.00 94.00 274 CYS A C 1
ATOM 2226 O O . CYS A 1 274 ? 36.391 -3.298 -62.082 1.00 94.00 274 CYS A O 1
ATOM 2228 N N . LEU A 1 275 ? 36.081 -2.685 -59.963 1.00 92.75 275 LEU A N 1
ATOM 2229 C CA . LEU A 1 275 ? 37.226 -1.766 -59.951 1.00 92.75 275 LEU A CA 1
ATOM 2230 C C . LEU A 1 275 ? 38.562 -2.458 -60.258 1.00 92.75 275 LEU A C 1
ATOM 2232 O O . LEU A 1 275 ? 39.445 -1.840 -60.857 1.00 92.75 275 LEU A O 1
ATOM 2236 N N . ARG A 1 276 ? 38.751 -3.716 -59.836 1.00 93.12 276 ARG A N 1
ATOM 2237 C CA . ARG A 1 276 ? 39.958 -4.485 -60.182 1.00 93.12 276 ARG A CA 1
ATOM 2238 C C . ARG A 1 276 ? 39.991 -4.836 -61.665 1.00 93.12 276 ARG A C 1
ATOM 2240 O O . ARG A 1 276 ? 41.052 -4.684 -62.265 1.00 93.12 276 ARG A O 1
ATOM 2247 N N . GLU A 1 277 ? 38.861 -5.259 -62.224 1.00 93.38 277 GLU A N 1
ATOM 2248 C CA . GLU A 1 277 ? 38.715 -5.605 -63.644 1.00 93.38 277 GLU A CA 1
ATOM 2249 C C . GLU A 1 277 ? 39.013 -4.386 -64.528 1.00 93.38 277 GLU A C 1
ATOM 2251 O O . GLU A 1 277 ? 39.944 -4.432 -65.329 1.00 93.38 277 GLU A O 1
ATOM 2256 N N . VAL A 1 278 ? 38.368 -3.244 -64.264 1.00 91.94 278 VAL A N 1
ATOM 2257 C CA . VAL A 1 278 ? 38.609 -1.988 -65.000 1.00 91.94 278 VAL A CA 1
ATOM 2258 C C . VAL A 1 278 ? 40.078 -1.552 -64.919 1.00 91.94 278 VAL A C 1
ATOM 2260 O O . VAL A 1 278 ? 40.685 -1.171 -65.918 1.00 91.94 278 VAL A O 1
ATOM 2263 N N . ARG A 1 279 ? 40.710 -1.632 -63.737 1.00 90.19 279 ARG A N 1
ATOM 2264 C CA . ARG A 1 279 ? 42.143 -1.300 -63.592 1.00 90.19 279 ARG A CA 1
ATOM 2265 C C . ARG A 1 279 ? 43.053 -2.254 -64.360 1.00 90.19 279 ARG A C 1
ATOM 2267 O O . ARG A 1 279 ? 44.142 -1.858 -64.769 1.00 90.19 279 ARG A O 1
ATOM 2274 N N . GLN A 1 280 ? 42.678 -3.524 -64.476 1.00 91.88 280 GLN A N 1
ATOM 2275 C CA . GLN A 1 280 ? 43.444 -4.499 -65.240 1.00 91.88 280 GLN A CA 1
ATOM 2276 C C . GLN A 1 280 ? 43.339 -4.215 -66.738 1.00 91.88 280 GLN A C 1
ATOM 2278 O O . GLN A 1 280 ? 44.380 -4.134 -67.385 1.00 91.88 280 GLN A O 1
ATOM 2283 N N . GLU A 1 281 ? 42.134 -3.965 -67.247 1.00 90.81 281 GLU A N 1
ATOM 2284 C CA . GLU A 1 281 ? 41.913 -3.586 -68.647 1.00 90.81 281 GLU A CA 1
ATOM 2285 C C . GLU A 1 281 ? 42.693 -2.326 -69.028 1.00 90.81 281 GLU A C 1
ATOM 2287 O O . GLU A 1 281 ? 43.428 -2.332 -70.013 1.00 90.81 281 GLU A O 1
ATOM 2292 N N . MET A 1 282 ? 42.635 -1.278 -68.198 1.00 83.50 282 MET A N 1
ATOM 2293 C CA . MET A 1 282 ? 43.397 -0.045 -68.430 1.00 83.50 282 MET A CA 1
ATOM 2294 C C . MET A 1 282 ? 44.907 -0.298 -68.535 1.00 83.50 282 MET A C 1
ATOM 2296 O O . MET A 1 282 ? 45.572 0.271 -69.398 1.00 83.50 282 MET A O 1
ATOM 2300 N N . ARG A 1 283 ? 45.462 -1.185 -67.697 1.00 88.44 283 ARG A N 1
ATOM 2301 C CA . ARG A 1 283 ? 46.887 -1.553 -67.765 1.00 88.44 283 ARG A CA 1
ATOM 2302 C C . ARG A 1 283 ? 47.232 -2.339 -69.025 1.00 88.44 283 ARG A C 1
ATOM 2304 O O . ARG A 1 283 ? 48.305 -2.122 -69.582 1.00 88.44 283 ARG A O 1
ATOM 2311 N N . CYS A 1 284 ? 46.356 -3.242 -69.465 1.00 90.00 284 CYS A N 1
ATOM 2312 C CA . CYS A 1 284 ? 46.536 -3.967 -70.722 1.00 90.00 284 CYS A CA 1
ATOM 2313 C C . CYS A 1 284 ? 46.571 -2.991 -71.904 1.00 90.00 284 CYS A C 1
ATOM 2315 O O . CYS A 1 284 ? 47.551 -2.982 -72.643 1.00 90.00 284 CYS A O 1
ATOM 2317 N N . LEU A 1 285 ? 45.594 -2.082 -71.992 1.00 86.44 285 LEU A N 1
ATOM 2318 C CA . LEU A 1 285 ? 45.531 -1.062 -73.045 1.00 86.44 285 LEU A CA 1
ATOM 2319 C C . LEU A 1 285 ? 46.771 -0.155 -73.070 1.00 86.44 285 LEU A C 1
ATOM 2321 O O . LEU A 1 285 ? 47.297 0.164 -74.137 1.00 86.44 285 LEU A O 1
ATOM 2325 N N . GLU A 1 286 ? 47.271 0.263 -71.904 1.00 82.06 286 GLU A N 1
ATOM 2326 C CA . GLU A 1 286 ? 48.501 1.057 -71.826 1.00 82.06 286 GLU A CA 1
ATOM 2327 C C . GLU A 1 286 ? 49.736 0.295 -72.317 1.00 82.06 286 GLU A C 1
ATOM 2329 O O . GLU A 1 286 ? 50.600 0.890 -72.969 1.00 82.06 286 GLU A O 1
ATOM 2334 N N . ASN A 1 287 ? 49.842 -0.995 -71.993 1.00 82.62 287 ASN A N 1
ATOM 2335 C CA . ASN A 1 287 ? 50.952 -1.835 -72.434 1.00 82.62 287 ASN A CA 1
ATOM 2336 C C . ASN A 1 287 ? 50.895 -2.087 -73.940 1.00 82.62 287 ASN A C 1
ATOM 2338 O O . ASN A 1 287 ? 51.917 -1.919 -74.602 1.00 82.62 287 ASN A O 1
ATOM 2342 N N . ASP A 1 288 ? 49.715 -2.377 -74.487 1.00 82.50 288 ASP A N 1
ATOM 2343 C CA . ASP A 1 288 ? 49.522 -2.559 -75.927 1.00 82.50 288 ASP A CA 1
ATOM 2344 C C . ASP A 1 288 ? 49.924 -1.293 -76.691 1.00 82.50 288 ASP A C 1
ATOM 2346 O O . ASP A 1 288 ? 50.660 -1.355 -77.675 1.00 82.50 288 ASP A O 1
ATOM 2350 N N . ARG A 1 289 ? 49.536 -0.114 -76.184 1.00 76.69 289 ARG A N 1
ATOM 2351 C CA . ARG A 1 289 ? 49.933 1.171 -76.774 1.00 76.69 289 ARG A CA 1
ATOM 2352 C C . ARG A 1 289 ? 51.450 1.381 -76.748 1.00 76.69 289 ARG A C 1
ATOM 2354 O O . ARG A 1 289 ? 52.014 1.909 -77.706 1.00 76.69 289 ARG A O 1
ATOM 2361 N N . LYS A 1 290 ? 52.118 1.002 -75.651 1.00 72.69 290 LYS A N 1
ATOM 2362 C CA . LYS A 1 290 ? 53.585 1.086 -75.535 1.00 72.69 290 LYS A CA 1
ATOM 2363 C C . LYS A 1 290 ? 54.277 0.132 -76.502 1.00 72.69 290 LYS A C 1
ATOM 2365 O O . LYS A 1 290 ? 55.274 0.518 -77.104 1.00 72.69 290 LYS A O 1
ATOM 2370 N N . GLU A 1 291 ? 53.757 -1.079 -76.656 1.00 77.50 291 GLU A N 1
ATOM 2371 C CA . GLU A 1 291 ? 54.348 -2.082 -77.536 1.00 77.50 291 GLU A CA 1
ATOM 2372 C C . GLU A 1 291 ? 54.184 -1.697 -79.007 1.00 77.50 291 GLU A C 1
ATOM 2374 O O . GLU A 1 291 ? 55.166 -1.677 -79.740 1.00 77.50 291 GLU A O 1
ATOM 2379 N N . GLN A 1 292 ? 53.001 -1.223 -79.408 1.00 70.62 292 GLN A N 1
ATOM 2380 C CA . GLN A 1 292 ? 52.785 -0.670 -80.750 1.00 70.62 292 GLN A CA 1
ATOM 2381 C C . GLN A 1 292 ? 53.747 0.483 -81.065 1.00 70.62 292 GLN A C 1
ATOM 2383 O O . GLN A 1 292 ? 54.281 0.566 -82.171 1.00 70.62 292 GLN A O 1
ATOM 2388 N N . ALA A 1 293 ? 54.000 1.372 -80.100 1.00 63.50 293 ALA A N 1
ATOM 2389 C CA . ALA A 1 293 ? 54.973 2.446 -80.277 1.00 63.50 293 ALA A CA 1
ATOM 2390 C C . ALA A 1 293 ? 56.401 1.904 -80.470 1.00 63.50 293 ALA A C 1
ATOM 2392 O O . ALA A 1 293 ? 57.122 2.394 -81.337 1.00 63.50 293 ALA A O 1
ATOM 2393 N N . ARG A 1 294 ? 56.800 0.872 -79.712 1.00 65.38 294 ARG A N 1
ATOM 2394 C CA . ARG A 1 294 ? 58.108 0.214 -79.867 1.00 65.38 294 ARG A CA 1
ATOM 2395 C C . ARG A 1 294 ? 58.266 -0.437 -81.234 1.00 65.38 294 ARG A C 1
ATOM 2397 O O . ARG A 1 294 ? 59.303 -0.237 -81.857 1.00 65.38 294 ARG A O 1
ATOM 2404 N N . THR A 1 295 ? 57.253 -1.159 -81.712 1.00 69.00 295 THR A N 1
ATOM 2405 C CA . THR A 1 295 ? 57.280 -1.797 -83.036 1.00 69.00 295 THR A CA 1
ATOM 2406 C C . THR A 1 295 ? 57.466 -0.763 -84.140 1.00 69.00 295 THR A C 1
ATOM 2408 O O . THR A 1 295 ? 58.364 -0.909 -84.961 1.00 69.00 295 THR A O 1
ATOM 2411 N N . ARG A 1 296 ? 56.704 0.339 -84.105 1.00 62.00 296 ARG A N 1
ATOM 2412 C CA . ARG A 1 296 ? 56.818 1.415 -85.104 1.00 62.00 296 ARG A CA 1
ATOM 2413 C C . ARG A 1 296 ? 58.198 2.070 -85.111 1.00 62.00 296 ARG A C 1
ATOM 2415 O O . ARG A 1 296 ? 58.710 2.402 -86.172 1.00 62.00 296 ARG A O 1
ATOM 2422 N N . ILE A 1 297 ? 58.802 2.256 -83.936 1.00 59.56 297 ILE A N 1
ATOM 2423 C CA . ILE A 1 297 ? 60.170 2.778 -83.832 1.00 59.56 297 ILE A CA 1
ATOM 2424 C C . ILE A 1 297 ? 61.169 1.762 -84.403 1.00 59.56 297 ILE A C 1
ATOM 2426 O O . ILE A 1 297 ? 62.056 2.151 -85.152 1.00 59.56 297 ILE A O 1
ATOM 2430 N N . ALA A 1 298 ? 61.022 0.470 -84.100 1.00 58.34 298 ALA A N 1
ATOM 2431 C CA . ALA A 1 298 ? 61.917 -0.571 -84.608 1.00 58.34 298 ALA A CA 1
ATOM 2432 C C . ALA A 1 298 ? 61.859 -0.710 -86.140 1.00 58.34 298 ALA A C 1
ATOM 2434 O O . ALA A 1 298 ? 62.903 -0.820 -86.777 1.00 58.34 298 ALA A O 1
ATOM 2435 N N . GLU A 1 299 ? 60.663 -0.648 -86.731 1.00 60.97 299 GLU A N 1
ATOM 2436 C CA . GLU A 1 299 ? 60.470 -0.635 -88.188 1.00 60.97 299 GLU A CA 1
ATOM 2437 C C . GLU A 1 299 ? 61.101 0.599 -88.841 1.00 60.97 299 GLU A C 1
ATOM 2439 O O . GLU A 1 299 ? 61.677 0.497 -89.919 1.00 60.97 299 GLU A O 1
ATOM 2444 N N . TRP A 1 300 ? 61.037 1.755 -88.177 1.00 58.44 300 TRP A N 1
ATOM 2445 C CA . TRP A 1 300 ? 61.634 2.995 -88.670 1.00 58.44 300 TRP A CA 1
ATOM 2446 C C . TRP A 1 300 ? 63.172 3.002 -88.591 1.00 58.44 300 TRP A C 1
ATOM 2448 O O . TRP A 1 300 ? 63.824 3.572 -89.460 1.00 58.44 300 TRP A O 1
ATOM 2458 N N . VAL A 1 301 ? 63.763 2.360 -87.575 1.00 50.81 301 VAL A N 1
ATOM 2459 C CA . VAL A 1 301 ? 65.230 2.262 -87.400 1.00 50.81 301 VAL A CA 1
ATOM 2460 C C . VAL A 1 301 ? 65.856 1.163 -88.278 1.00 50.81 301 VAL A C 1
ATOM 2462 O O . VAL A 1 301 ? 67.075 1.141 -88.457 1.00 50.81 301 VAL A O 1
ATOM 2465 N N . ALA A 1 302 ? 65.064 0.248 -88.842 1.00 49.47 302 ALA A N 1
ATOM 2466 C CA . ALA A 1 302 ? 65.582 -0.794 -89.724 1.00 49.47 302 ALA A CA 1
ATOM 2467 C C . ALA A 1 302 ? 66.214 -0.169 -90.990 1.00 49.47 302 ALA A C 1
ATOM 2469 O O . ALA A 1 302 ? 65.546 0.594 -91.689 1.00 49.47 302 ALA A O 1
ATOM 2470 N N . PRO A 1 303 ? 67.491 -0.459 -91.310 1.00 47.59 303 PRO A N 1
ATOM 2471 C CA . PRO A 1 303 ? 68.159 0.161 -92.448 1.00 47.59 303 PRO A CA 1
ATOM 2472 C C . PRO A 1 303 ? 67.534 -0.310 -93.777 1.00 47.59 303 PRO A C 1
ATOM 2474 O O . PRO A 1 303 ? 67.408 -1.519 -93.986 1.00 47.59 303 PRO A O 1
ATOM 2477 N N . PRO A 1 304 ? 67.169 0.601 -94.701 1.00 55.31 304 PRO A N 1
ATOM 2478 C CA . PRO A 1 304 ? 66.835 0.240 -96.079 1.00 55.31 304 PRO A CA 1
ATOM 2479 C C . PRO A 1 304 ? 67.999 -0.478 -96.791 1.00 55.31 304 PRO A C 1
ATOM 2481 O O . PRO A 1 304 ? 69.165 -0.253 -96.460 1.00 55.31 304 PRO A O 1
ATOM 2484 N N . ASN A 1 305 ? 67.705 -1.293 -97.814 1.00 56.19 305 ASN A N 1
ATOM 2485 C CA . ASN A 1 305 ? 68.703 -1.938 -98.689 1.00 56.19 305 ASN A CA 1
ATOM 2486 C C . ASN A 1 305 ? 69.415 -0.910 -99.595 1.00 56.19 305 ASN A C 1
ATOM 2488 O O . ASN A 1 305 ? 69.244 -0.881 -100.812 1.00 56.19 305 ASN A O 1
ATOM 2492 N N . PHE A 1 306 ? 70.241 -0.047 -99.003 1.00 51.16 306 PHE A N 1
ATOM 2493 C CA . PHE A 1 306 ? 71.024 0.959 -99.726 1.00 51.16 306 PHE A CA 1
ATOM 2494 C C . PHE A 1 306 ? 71.985 0.345 -100.753 1.00 51.16 306 PHE A C 1
ATOM 2496 O O . PHE A 1 306 ? 72.276 0.982 -101.762 1.00 51.16 306 PHE A O 1
ATOM 2503 N N . ALA A 1 307 ? 72.449 -0.887 -100.521 1.00 50.88 307 ALA A N 1
ATOM 2504 C CA . ALA A 1 307 ? 73.313 -1.610 -101.451 1.00 50.88 307 ALA A CA 1
ATOM 2505 C C . ALA A 1 307 ? 72.589 -1.946 -102.765 1.00 50.88 307 ALA A C 1
ATOM 2507 O O . ALA A 1 307 ? 73.122 -1.660 -103.833 1.00 50.88 307 ALA A O 1
ATOM 2508 N N . ASP A 1 308 ? 71.353 -2.450 -102.691 1.00 55.94 308 ASP A N 1
ATOM 2509 C CA . ASP A 1 308 ? 70.564 -2.796 -103.879 1.00 55.94 308 ASP A CA 1
ATOM 2510 C C . ASP A 1 308 ? 70.173 -1.545 -104.672 1.00 55.94 308 ASP A C 1
ATOM 2512 O O . ASP A 1 308 ? 70.216 -1.543 -105.902 1.00 55.94 308 ASP A O 1
ATOM 2516 N N . SER A 1 309 ? 69.829 -0.459 -103.971 1.00 51.69 309 SER A N 1
ATOM 2517 C CA . SER A 1 309 ? 69.541 0.828 -104.608 1.00 51.69 309 SER A CA 1
ATOM 2518 C C . SER A 1 309 ? 70.780 1.401 -105.296 1.00 51.69 309 SER A C 1
ATOM 2520 O O . SER A 1 309 ? 70.696 1.789 -106.454 1.00 51.69 309 SER A O 1
ATOM 2522 N N . LEU A 1 310 ? 71.950 1.398 -104.648 1.00 52.91 310 LEU A N 1
ATOM 2523 C CA . LEU A 1 310 ? 73.194 1.877 -105.261 1.00 52.91 310 LEU A CA 1
ATOM 2524 C C . LEU A 1 310 ? 73.600 1.031 -106.475 1.00 52.91 310 LEU A C 1
ATOM 2526 O O . LEU A 1 310 ? 74.015 1.574 -107.495 1.00 52.91 310 LEU A O 1
ATOM 2530 N N . GLU A 1 311 ? 73.476 -0.293 -106.384 1.00 61.19 311 GLU A N 1
ATOM 2531 C CA . GLU A 1 311 ? 73.819 -1.195 -107.482 1.00 61.19 311 GLU A CA 1
ATOM 2532 C C . GLU A 1 311 ? 72.857 -1.035 -108.670 1.00 61.19 311 GLU A C 1
ATOM 2534 O O . GLU A 1 311 ? 73.283 -1.075 -109.825 1.00 61.19 311 GLU A O 1
ATOM 2539 N N . LYS A 1 312 ? 71.572 -0.775 -108.402 1.00 64.75 312 LYS A N 1
ATOM 2540 C CA . LYS A 1 312 ? 70.582 -0.421 -109.425 1.00 64.75 312 LYS A CA 1
ATOM 2541 C C . LYS A 1 312 ? 70.904 0.919 -110.092 1.00 64.75 312 LYS A C 1
ATOM 2543 O O . LYS A 1 312 ? 70.924 0.975 -111.317 1.00 64.75 312 LYS A O 1
ATOM 2548 N N . GLU A 1 313 ? 71.200 1.966 -109.325 1.00 61.88 313 GLU A N 1
ATOM 2549 C CA . GLU A 1 313 ? 71.531 3.287 -109.880 1.00 61.88 313 GLU A CA 1
ATOM 2550 C C . GLU A 1 313 ? 72.846 3.270 -110.680 1.00 61.88 313 GLU A C 1
ATOM 2552 O O . GLU A 1 313 ? 72.951 3.898 -111.731 1.00 61.88 313 GLU A O 1
ATOM 2557 N N . LEU A 1 314 ? 73.841 2.478 -110.259 1.00 57.94 314 LEU A N 1
ATOM 2558 C CA . LEU A 1 314 ? 75.070 2.272 -111.036 1.00 57.94 314 LEU A CA 1
ATOM 2559 C C . LEU A 1 314 ? 74.818 1.565 -112.375 1.00 57.94 314 LEU A C 1
ATOM 2561 O O . LEU A 1 314 ? 75.531 1.848 -113.336 1.00 57.94 314 LEU A O 1
ATOM 2565 N N . ARG A 1 315 ? 73.821 0.670 -112.452 1.00 63.50 315 ARG A N 1
ATOM 2566 C CA . ARG A 1 315 ? 73.394 0.026 -113.709 1.00 63.50 315 ARG A CA 1
ATOM 2567 C C . ARG A 1 315 ? 72.594 0.964 -114.617 1.00 63.50 315 ARG A C 1
ATOM 2569 O O . ARG A 1 315 ? 72.616 0.764 -115.823 1.00 63.50 315 ARG A O 1
ATOM 2576 N N . LEU A 1 316 ? 71.901 1.955 -114.054 1.00 62.38 316 LEU A N 1
ATOM 2577 C CA . LEU A 1 316 ? 71.131 2.959 -114.803 1.00 62.38 316 LEU A CA 1
ATOM 2578 C C . LEU A 1 316 ? 72.001 4.104 -115.349 1.00 62.38 316 LEU A C 1
ATOM 2580 O O . LEU A 1 316 ? 71.548 4.862 -116.203 1.00 62.38 316 LEU A O 1
ATOM 2584 N N . ARG A 1 317 ? 73.243 4.250 -114.872 1.00 69.81 317 ARG A N 1
ATOM 2585 C CA . ARG A 1 317 ? 74.165 5.285 -115.350 1.00 69.81 317 ARG A CA 1
ATOM 2586 C C . ARG A 1 317 ? 74.713 4.942 -116.737 1.00 69.81 317 ARG A C 1
ATOM 2588 O O . ARG A 1 317 ? 75.479 3.992 -116.884 1.00 69.81 317 ARG A O 1
ATOM 2595 N N . ASP A 1 318 ? 74.428 5.804 -117.706 1.00 66.94 318 ASP A N 1
ATOM 2596 C CA . ASP A 1 318 ? 74.918 5.680 -119.079 1.00 66.94 318 ASP A CA 1
ATOM 2597 C C . ASP A 1 318 ? 76.463 5.850 -119.160 1.00 66.94 318 ASP A C 1
ATOM 2599 O O . ASP A 1 318 ? 77.013 6.797 -118.568 1.00 66.94 318 ASP A O 1
ATOM 2603 N N . PRO A 1 319 ? 77.206 4.935 -119.817 1.00 69.69 319 PRO A N 1
ATOM 2604 C CA . PRO A 1 319 ? 78.666 4.974 -119.889 1.00 69.69 319 PRO A CA 1
ATOM 2605 C C . PRO A 1 319 ? 79.239 6.307 -120.401 1.00 69.69 319 PRO A C 1
ATOM 2607 O O . PRO A 1 319 ? 78.875 6.822 -121.452 1.00 69.69 319 PRO A O 1
ATOM 2610 N N . GLY A 1 320 ? 80.212 6.856 -119.666 1.00 67.19 320 GLY A N 1
ATOM 2611 C CA . GLY A 1 320 ? 80.909 8.099 -120.027 1.00 67.19 320 GLY A CA 1
ATOM 2612 C C . GLY A 1 320 ? 80.250 9.389 -119.521 1.00 67.19 320 GLY A C 1
ATOM 2613 O O . GLY A 1 320 ? 80.867 10.450 -119.615 1.00 67.19 320 GLY A O 1
ATOM 2614 N N . THR A 1 321 ? 79.062 9.310 -118.914 1.00 65.75 321 THR A N 1
ATOM 2615 C CA . THR A 1 321 ? 78.381 10.458 -118.290 1.00 65.75 321 THR A CA 1
ATOM 2616 C C . THR A 1 321 ? 78.823 10.688 -116.835 1.00 65.75 321 THR A C 1
ATOM 2618 O O . THR A 1 321 ? 79.302 9.779 -116.152 1.00 65.75 321 THR A O 1
ATOM 2621 N N . ALA A 1 322 ? 78.699 11.931 -116.348 1.00 63.59 322 ALA A N 1
ATOM 2622 C CA . ALA A 1 322 ? 78.962 12.353 -114.960 1.00 63.59 322 ALA A CA 1
ATOM 2623 C C . ALA A 1 322 ? 80.418 12.210 -114.452 1.00 63.59 322 ALA A C 1
ATOM 2625 O O . ALA A 1 322 ? 80.705 12.550 -113.301 1.00 63.59 322 ALA A O 1
ATOM 2626 N N . MET A 1 323 ? 81.365 11.806 -115.307 1.00 67.12 323 MET A N 1
ATOM 2627 C CA . MET A 1 323 ? 82.785 11.640 -114.946 1.00 67.12 323 MET A CA 1
ATOM 2628 C C . MET A 1 323 ? 83.433 12.934 -114.435 1.00 67.12 323 MET A C 1
ATOM 2630 O O . MET A 1 323 ? 84.278 12.902 -113.542 1.00 67.12 323 MET A O 1
ATOM 2634 N N . ARG A 1 324 ? 82.963 14.089 -114.920 1.00 62.00 324 ARG A N 1
ATOM 2635 C CA . ARG A 1 324 ? 83.454 15.415 -114.514 1.00 62.00 324 ARG A CA 1
ATOM 2636 C C . ARG A 1 324 ? 83.273 15.726 -113.026 1.00 62.00 324 ARG A C 1
ATOM 2638 O O . ARG A 1 324 ? 84.010 16.551 -112.497 1.00 62.00 324 ARG A O 1
ATOM 2645 N N . LEU A 1 325 ? 82.304 15.103 -112.343 1.00 59.78 325 LEU A N 1
ATOM 2646 C CA . LEU A 1 325 ? 82.086 15.330 -110.907 1.00 59.78 325 LEU A CA 1
ATOM 2647 C C . LEU A 1 325 ? 83.311 14.915 -110.083 1.00 59.78 325 LEU A C 1
ATOM 2649 O O . LEU A 1 325 ? 83.634 15.571 -109.097 1.00 59.78 325 LEU A O 1
ATOM 2653 N N . PHE A 1 326 ? 84.030 13.886 -110.535 1.00 61.25 326 PHE A N 1
ATOM 2654 C CA . PHE A 1 326 ? 85.222 13.357 -109.873 1.00 61.25 326 PHE A CA 1
ATOM 2655 C C . PHE A 1 326 ? 86.501 14.160 -110.194 1.00 61.25 326 PHE A C 1
ATOM 2657 O O . PHE A 1 326 ? 87.519 14.010 -109.518 1.00 61.25 326 PHE A O 1
ATOM 2664 N N . GLU A 1 327 ? 86.457 15.043 -111.198 1.00 62.34 327 GLU A N 1
ATOM 2665 C CA . GLU A 1 327 ? 87.577 15.898 -111.626 1.00 62.34 327 GLU A CA 1
ATOM 2666 C C . GLU A 1 327 ? 87.551 17.295 -110.967 1.00 62.34 327 GLU A C 1
ATOM 2668 O O . GLU A 1 327 ? 88.547 18.024 -110.989 1.00 62.34 327 GLU A O 1
ATOM 2673 N N . GLU A 1 328 ? 86.428 17.686 -110.351 1.00 62.81 328 GLU A N 1
ATOM 2674 C CA . GLU A 1 328 ? 86.264 18.988 -109.696 1.00 62.81 328 GLU A CA 1
ATOM 2675 C C . GLU A 1 328 ? 87.096 19.083 -108.401 1.00 62.81 328 GLU A C 1
ATOM 2677 O O . GLU A 1 328 ? 87.021 18.239 -107.505 1.00 62.81 328 GLU A O 1
ATOM 2682 N N . LYS A 1 329 ? 87.870 20.169 -108.246 1.00 56.59 329 LYS A N 1
ATOM 2683 C CA . LYS A 1 329 ? 88.750 20.379 -107.073 1.00 56.59 329 LYS A CA 1
ATOM 2684 C C . LYS A 1 329 ? 88.005 20.328 -105.739 1.00 56.59 329 LYS A C 1
ATOM 2686 O O . LYS A 1 329 ? 88.560 19.848 -104.756 1.00 56.59 329 LYS A O 1
ATOM 2691 N N . ALA A 1 330 ? 86.765 20.80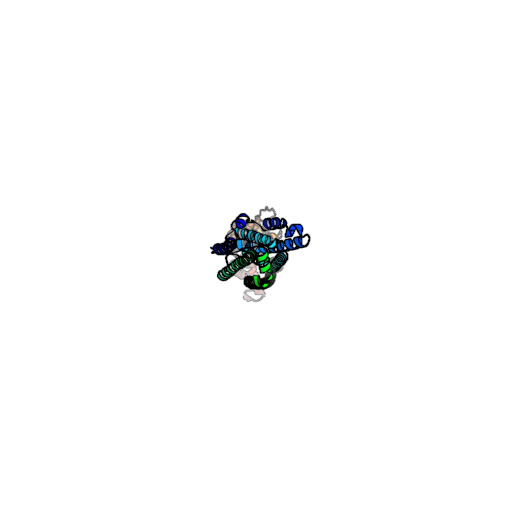7 -105.708 1.00 55.50 330 ALA A N 1
ATOM 2692 C CA . ALA A 1 330 ? 85.930 20.799 -104.513 1.00 55.50 330 ALA A CA 1
ATOM 2693 C C . ALA A 1 330 ? 85.537 19.375 -104.077 1.00 55.50 330 ALA A C 1
ATOM 2695 O O . ALA A 1 330 ? 85.397 19.125 -102.882 1.00 55.50 330 ALA A O 1
ATOM 2696 N N . TYR A 1 331 ? 85.409 18.432 -105.020 1.00 52.09 331 TYR A N 1
ATOM 2697 C CA . TYR A 1 331 ? 85.090 17.031 -104.721 1.00 52.09 331 TYR A CA 1
ATOM 2698 C C . TYR A 1 331 ? 86.282 16.359 -104.029 1.00 52.09 331 TYR A C 1
ATOM 2700 O O . TYR A 1 331 ? 86.128 15.681 -103.017 1.00 52.09 331 TYR A O 1
ATOM 2708 N N . ASN A 1 332 ? 87.494 16.663 -104.501 1.00 50.88 332 ASN A N 1
ATOM 2709 C CA . ASN A 1 332 ? 88.736 16.128 -103.945 1.00 50.88 332 ASN A CA 1
ATOM 2710 C C . ASN A 1 332 ? 89.152 16.783 -102.610 1.00 50.88 332 ASN A C 1
ATOM 2712 O O . ASN A 1 332 ? 89.813 16.142 -101.801 1.00 50.88 332 ASN A O 1
ATOM 2716 N N . GLN A 1 333 ? 88.744 18.030 -102.336 1.00 52.16 333 GLN A N 1
ATOM 2717 C CA . GLN A 1 333 ? 89.050 18.729 -101.073 1.00 52.16 333 GLN A CA 1
ATOM 2718 C C . GLN A 1 333 ? 88.108 18.362 -99.909 1.00 52.16 333 GLN A C 1
ATOM 2720 O O . GLN A 1 333 ? 88.495 18.499 -98.751 1.00 52.16 333 GLN A O 1
ATOM 2725 N N . GLY A 1 334 ? 86.898 17.859 -100.186 1.00 48.19 334 GLY A N 1
ATOM 2726 C CA . GLY A 1 334 ? 85.917 17.454 -99.163 1.00 48.19 334 GLY A CA 1
ATOM 2727 C C . GLY A 1 334 ? 86.242 16.148 -98.419 1.00 48.19 334 GLY A C 1
ATOM 2728 O O . GLY A 1 334 ? 85.515 15.766 -97.502 1.00 48.19 334 GLY A O 1
ATOM 2729 N N . VAL A 1 335 ? 87.322 15.456 -98.795 1.00 46.38 335 VAL A N 1
ATOM 2730 C CA . VAL A 1 335 ? 87.716 14.152 -98.233 1.00 46.38 335 VAL A CA 1
ATOM 2731 C C . VAL A 1 335 ? 88.698 14.284 -97.051 1.00 46.38 335 VAL A C 1
ATOM 2733 O O . VAL A 1 335 ? 88.794 13.357 -96.250 1.00 46.38 335 VAL A O 1
ATOM 2736 N N . GLU A 1 336 ? 89.370 15.429 -96.865 1.00 38.34 336 GLU A N 1
ATOM 2737 C CA . GLU A 1 336 ? 90.551 15.538 -95.975 1.00 38.34 336 GLU A CA 1
ATOM 2738 C C . GLU A 1 336 ? 90.392 16.392 -94.690 1.00 38.34 336 GLU A C 1
ATOM 2740 O O . GLU A 1 336 ? 91.361 16.576 -93.957 1.00 38.34 336 GLU A O 1
ATOM 2745 N N . GLY A 1 337 ? 89.204 16.894 -94.338 1.00 36.69 337 GLY A N 1
ATOM 2746 C CA . GLY A 1 337 ? 89.031 17.761 -93.154 1.00 36.69 337 GLY A CA 1
ATOM 2747 C C . GLY A 1 337 ? 88.534 17.045 -91.889 1.00 36.69 337 GLY A C 1
ATOM 2748 O O . GLY A 1 337 ? 87.348 16.738 -91.802 1.00 36.69 337 GLY A O 1
ATOM 2749 N N . ARG A 1 338 ? 89.405 16.837 -90.887 1.00 33.28 338 ARG A N 1
ATOM 2750 C CA . ARG A 1 338 ? 89.074 16.443 -89.493 1.00 33.28 338 ARG A CA 1
ATOM 2751 C C . ARG A 1 338 ? 89.399 17.580 -88.506 1.00 33.28 338 ARG A C 1
ATOM 2753 O O . ARG A 1 338 ? 90.210 18.436 -88.838 1.00 33.28 338 ARG A O 1
ATOM 2760 N N . GLU A 1 339 ? 88.839 17.466 -87.288 1.00 28.55 339 GLU A N 1
ATOM 2761 C CA . GLU A 1 339 ? 89.002 18.288 -86.055 1.00 28.55 339 GLU A CA 1
ATOM 2762 C C . GLU A 1 339 ? 87.904 19.364 -85.855 1.00 28.55 339 GLU A C 1
ATOM 2764 O O . GLU A 1 339 ? 87.588 20.094 -86.780 1.00 28.55 339 GLU A O 1
ATOM 2769 N N . ALA A 1 340 ? 87.261 19.587 -84.697 1.00 26.19 340 ALA A N 1
ATOM 2770 C CA . ALA A 1 340 ? 87.328 19.013 -83.352 1.00 26.19 340 ALA A CA 1
ATOM 2771 C C . ALA A 1 340 ? 86.157 19.554 -82.468 1.00 26.19 340 ALA A C 1
ATOM 2773 O O . ALA A 1 340 ? 85.718 20.686 -82.640 1.00 26.19 340 ALA A O 1
ATOM 2774 N N . VAL A 1 341 ? 85.748 18.734 -81.484 1.00 26.39 341 VAL A N 1
ATOM 2775 C CA . VAL A 1 341 ? 85.376 19.023 -80.069 1.00 26.39 341 VAL A CA 1
ATOM 2776 C C . VAL A 1 341 ? 84.113 19.842 -79.704 1.00 26.39 341 VAL A C 1
ATOM 2778 O O . VAL A 1 341 ? 84.001 21.048 -79.886 1.00 26.39 341 VAL A O 1
ATOM 2781 N N . ALA A 1 342 ? 83.219 19.127 -79.006 1.00 25.59 342 ALA A N 1
ATOM 2782 C CA . ALA A 1 342 ? 81.981 19.535 -78.339 1.00 25.59 342 ALA A CA 1
ATOM 2783 C C . ALA A 1 342 ? 82.177 20.330 -77.035 1.00 25.59 342 ALA A C 1
ATOM 2785 O O . ALA A 1 342 ? 83.148 20.074 -76.331 1.00 25.59 342 ALA A O 1
ATOM 2786 N N . HIS A 1 343 ? 81.182 21.142 -76.630 1.00 25.44 343 HIS A N 1
ATOM 2787 C CA . HIS A 1 343 ? 80.862 21.454 -75.222 1.00 25.44 343 HIS A CA 1
ATOM 2788 C C . HIS A 1 343 ? 79.335 21.558 -74.995 1.00 25.44 343 HIS A C 1
ATOM 2790 O O . HIS A 1 343 ? 78.607 22.227 -75.717 1.00 25.44 343 HIS A O 1
ATOM 2796 N N . SER A 1 344 ? 78.885 20.858 -73.953 1.00 25.77 344 SER A N 1
ATOM 2797 C CA . SER A 1 344 ? 77.511 20.661 -73.462 1.00 25.77 344 SER A CA 1
ATOM 2798 C C . SER A 1 344 ? 76.871 21.907 -72.825 1.00 25.77 344 SER A C 1
ATOM 2800 O O . SER A 1 344 ? 77.586 22.682 -72.189 1.00 25.77 344 SER A O 1
ATOM 2802 N N . ARG A 1 345 ? 75.524 22.008 -72.843 1.00 25.70 345 ARG A N 1
ATOM 2803 C CA . ARG A 1 345 ? 74.692 22.173 -71.620 1.00 25.70 345 ARG A CA 1
ATOM 2804 C C . ARG A 1 345 ? 73.176 22.000 -71.853 1.00 25.70 345 ARG A C 1
ATOM 2806 O O . ARG A 1 345 ? 72.626 22.397 -72.868 1.00 25.70 345 ARG A O 1
ATOM 2813 N N . LYS A 1 346 ? 72.557 21.375 -70.844 1.00 29.67 346 LYS A N 1
ATOM 2814 C CA . LYS A 1 346 ? 71.158 20.934 -70.647 1.00 29.67 346 LYS A CA 1
ATOM 2815 C C . LYS A 1 346 ? 70.165 22.097 -70.449 1.00 29.67 346 LYS A C 1
ATOM 2817 O O . LYS A 1 346 ? 70.599 23.114 -69.926 1.00 29.67 346 LYS A O 1
ATOM 2822 N N . PHE A 1 347 ? 68.854 21.875 -70.652 1.00 26.84 347 PHE A N 1
ATOM 2823 C CA . PHE A 1 347 ? 67.819 21.945 -69.589 1.00 26.84 347 PHE A CA 1
ATOM 2824 C C . PHE A 1 347 ? 66.425 21.413 -70.027 1.00 26.84 347 PHE A C 1
ATOM 2826 O O . PHE A 1 347 ? 66.078 21.430 -71.199 1.00 26.84 347 PHE A O 1
ATOM 2833 N N . PHE A 1 348 ? 65.696 20.904 -69.021 1.00 25.86 348 PHE A N 1
ATOM 2834 C CA . PHE A 1 348 ? 64.378 20.231 -68.936 1.00 25.86 348 PHE A CA 1
ATOM 2835 C C . PHE A 1 348 ? 63.169 21.100 -69.398 1.00 25.86 348 PHE A C 1
ATOM 2837 O O . PHE A 1 348 ? 63.340 22.298 -69.557 1.00 25.86 348 PHE A O 1
ATOM 2844 N N . GLY A 1 349 ? 61.916 20.638 -69.576 1.00 25.16 349 GLY A N 1
ATOM 2845 C CA . GLY A 1 349 ? 61.182 19.512 -68.980 1.00 25.16 349 GLY A CA 1
ATOM 2846 C C . GLY A 1 349 ? 59.744 19.319 -69.524 1.00 25.16 349 GLY A C 1
ATOM 2847 O O . GLY A 1 349 ? 59.405 19.734 -70.623 1.00 25.16 349 GLY A O 1
ATOM 2848 N N . SER A 1 350 ? 58.937 18.614 -68.730 1.00 39.34 350 SER A N 1
ATOM 2849 C CA . SER A 1 350 ? 57.891 17.636 -69.076 1.00 39.34 350 SER A CA 1
ATOM 2850 C C . SER A 1 350 ? 56.449 18.135 -69.274 1.00 39.34 350 SER A C 1
ATOM 2852 O O . SER A 1 350 ? 55.991 19.016 -68.553 1.00 39.34 350 SER A O 1
ATOM 2854 N N . ASN A 1 351 ? 55.721 17.375 -70.109 1.00 27.14 351 ASN A N 1
ATOM 2855 C CA . ASN A 1 351 ? 54.269 17.351 -70.374 1.00 27.14 351 ASN A CA 1
ATOM 2856 C C . ASN A 1 351 ? 53.770 18.237 -71.520 1.00 27.14 351 ASN A C 1
ATOM 2858 O O . ASN A 1 351 ? 53.086 19.217 -71.256 1.00 27.14 351 ASN A O 1
ATOM 2862 N N . THR A 1 352 ? 54.062 17.850 -72.773 1.00 28.14 352 THR A N 1
ATOM 2863 C CA . THR A 1 352 ? 53.146 17.735 -73.945 1.00 28.14 352 THR A CA 1
ATOM 2864 C C . THR A 1 352 ? 54.003 17.378 -75.179 1.00 28.14 352 THR A C 1
ATOM 2866 O O . THR A 1 352 ? 55.040 18.001 -75.378 1.00 28.14 352 THR A O 1
ATOM 2869 N N . ILE A 1 353 ? 53.633 16.377 -75.994 1.00 29.11 353 ILE A N 1
ATOM 2870 C CA . ILE A 1 353 ? 54.393 16.008 -77.210 1.00 29.11 353 ILE A CA 1
ATOM 2871 C C . ILE A 1 353 ? 53.852 16.808 -78.400 1.00 29.11 353 ILE A C 1
ATOM 2873 O O . ILE A 1 353 ? 52.778 16.502 -78.912 1.00 29.11 353 ILE A O 1
ATOM 2877 N N . TRP A 1 354 ? 54.616 17.814 -78.825 1.00 28.16 354 TRP A N 1
ATOM 2878 C CA . TRP A 1 354 ? 54.515 18.450 -80.139 1.00 28.16 354 TRP A CA 1
ATOM 2879 C C . TRP A 1 354 ? 55.683 17.939 -80.988 1.00 28.16 354 TRP A C 1
ATOM 2881 O O . TRP A 1 354 ? 56.832 18.012 -80.554 1.00 28.16 354 TRP A O 1
ATOM 2891 N N . ILE A 1 355 ? 55.404 17.364 -82.162 1.00 37.00 355 ILE A N 1
ATOM 2892 C CA . ILE A 1 355 ? 56.454 16.938 -83.098 1.00 37.00 355 ILE A CA 1
ATOM 2893 C C . ILE A 1 355 ? 56.911 18.191 -83.852 1.00 37.00 355 ILE A C 1
ATOM 2895 O O . ILE A 1 355 ? 56.302 18.575 -84.844 1.00 37.00 355 ILE A O 1
ATOM 2899 N N . GLN A 1 356 ? 57.948 18.838 -83.320 1.00 31.61 356 GLN A N 1
ATOM 2900 C CA . GLN A 1 356 ? 58.705 19.914 -83.958 1.00 31.61 356 GLN A CA 1
ATOM 2901 C C . GLN A 1 356 ? 60.209 19.657 -83.754 1.00 31.61 356 GLN A C 1
ATOM 2903 O O . GLN A 1 356 ? 60.691 19.552 -82.626 1.00 31.61 356 GLN A O 1
ATOM 2908 N N . ASP A 1 357 ? 60.901 19.483 -84.880 1.00 44.34 357 ASP A N 1
ATOM 2909 C CA . ASP A 1 357 ? 62.290 19.834 -85.227 1.00 44.34 357 ASP A CA 1
ATOM 2910 C C . ASP A 1 357 ? 63.502 19.352 -84.401 1.00 44.34 357 ASP A C 1
ATOM 2912 O O . ASP A 1 357 ? 64.597 19.255 -84.951 1.00 44.34 357 ASP A O 1
ATOM 2916 N N . LEU A 1 358 ? 63.366 18.935 -83.139 1.00 42.06 358 LEU A N 1
ATOM 2917 C CA . LEU A 1 358 ? 64.506 18.458 -82.324 1.00 42.06 358 LEU A CA 1
ATOM 2918 C C . LEU A 1 358 ? 64.611 16.929 -82.204 1.00 42.06 358 LEU A C 1
ATOM 2920 O O . LEU A 1 358 ? 65.670 16.410 -81.860 1.00 42.06 358 LEU A O 1
ATOM 2924 N N . ILE A 1 359 ? 63.557 16.191 -82.565 1.00 43.03 359 ILE A N 1
ATOM 2925 C CA . ILE A 1 359 ? 63.574 14.717 -82.568 1.00 43.03 359 ILE A CA 1
ATOM 2926 C C . ILE A 1 359 ? 64.468 14.180 -83.691 1.00 43.03 359 ILE A C 1
ATOM 2928 O O . ILE A 1 359 ? 65.197 13.216 -83.476 1.00 43.03 359 ILE A O 1
ATOM 2932 N N . LEU A 1 360 ? 64.477 14.822 -84.864 1.00 50.00 360 LEU A N 1
ATOM 2933 C CA . LEU A 1 360 ? 65.389 14.436 -85.940 1.00 50.00 360 LEU A CA 1
ATOM 2934 C C . LEU A 1 360 ? 66.848 14.608 -85.494 1.00 50.00 360 LEU A C 1
ATOM 2936 O O . LEU A 1 360 ? 67.652 13.712 -85.703 1.00 50.00 360 LEU A O 1
ATOM 2940 N N . LEU A 1 361 ? 67.179 15.711 -84.815 1.00 49.50 361 LEU A N 1
ATOM 2941 C CA . LEU A 1 361 ? 68.542 15.997 -84.354 1.00 49.50 361 LEU A CA 1
ATOM 2942 C C . LEU A 1 361 ? 69.024 15.010 -83.281 1.00 49.50 361 LEU A C 1
ATOM 2944 O O . LEU A 1 361 ? 70.152 14.526 -83.367 1.00 49.50 361 LEU A O 1
ATOM 2948 N N . ASP A 1 362 ? 68.188 14.679 -82.295 1.00 50.28 362 ASP A N 1
ATOM 2949 C CA . ASP A 1 362 ? 68.564 13.733 -81.236 1.00 50.28 362 ASP A CA 1
ATOM 2950 C C . ASP A 1 362 ? 68.611 12.283 -81.736 1.00 50.28 362 ASP A C 1
ATOM 2952 O O . ASP A 1 362 ? 69.483 11.518 -81.321 1.00 50.28 362 ASP A O 1
ATOM 2956 N N . ILE A 1 363 ? 67.741 11.911 -82.680 1.00 52.31 363 ILE A N 1
ATOM 2957 C CA . ILE A 1 363 ? 67.795 10.594 -83.317 1.00 52.31 363 ILE A CA 1
ATOM 2958 C C . ILE A 1 363 ? 68.998 10.485 -84.261 1.00 52.31 363 ILE A C 1
ATOM 2960 O O . ILE A 1 363 ? 69.731 9.505 -84.182 1.00 52.31 363 ILE A O 1
ATOM 2964 N N . LEU A 1 364 ? 69.267 11.489 -85.103 1.00 54.38 364 LEU A N 1
ATOM 2965 C CA . LEU A 1 364 ? 70.458 11.509 -85.958 1.00 54.38 364 LEU A CA 1
ATOM 2966 C C . LEU A 1 364 ? 71.740 11.450 -85.113 1.00 54.38 364 LEU A C 1
ATOM 2968 O O . LEU A 1 364 ? 72.644 10.693 -85.442 1.00 54.38 364 LEU A O 1
ATOM 2972 N N . ARG A 1 365 ? 71.805 12.148 -83.971 1.00 52.66 365 ARG A N 1
ATOM 2973 C CA . ARG A 1 365 ? 72.937 12.042 -83.029 1.00 52.66 365 ARG A CA 1
ATOM 2974 C C . ARG A 1 365 ? 73.118 10.649 -82.422 1.00 52.66 365 ARG A C 1
ATOM 2976 O O . ARG A 1 365 ? 74.250 10.265 -82.153 1.00 52.66 365 ARG A O 1
ATOM 2983 N N . LEU A 1 366 ? 72.032 9.924 -82.153 1.00 54.06 366 LEU A N 1
ATOM 2984 C CA . LEU A 1 366 ? 72.080 8.577 -81.569 1.00 54.06 366 LEU A CA 1
ATOM 2985 C C . LEU A 1 366 ? 72.335 7.484 -82.614 1.00 54.06 366 LEU A C 1
ATOM 2987 O O . LEU A 1 366 ? 72.886 6.439 -82.273 1.00 54.06 366 LEU A O 1
ATOM 2991 N N . CYS A 1 367 ? 71.912 7.709 -83.860 1.00 52.59 367 CYS A N 1
ATOM 2992 C CA . CYS A 1 367 ? 71.898 6.698 -84.915 1.00 52.59 367 CYS A CA 1
ATOM 2993 C C . CYS A 1 367 ? 73.003 6.866 -85.966 1.00 52.59 367 CYS A C 1
ATOM 2995 O O . CYS A 1 367 ? 73.298 5.894 -86.660 1.00 52.59 367 CYS A O 1
ATOM 2997 N N . LEU A 1 368 ? 73.609 8.051 -86.119 1.00 55.50 368 LEU A N 1
ATOM 2998 C CA . LEU A 1 368 ? 74.668 8.260 -87.109 1.00 55.50 368 LEU A CA 1
ATOM 2999 C C . LEU A 1 368 ? 76.023 7.762 -86.567 1.00 55.50 368 LEU A C 1
ATOM 3001 O O . LEU A 1 368 ? 76.494 8.274 -85.550 1.00 55.50 368 LEU A O 1
ATOM 3005 N N . PRO A 1 369 ? 76.676 6.790 -87.230 1.00 54.03 369 PRO A N 1
ATOM 3006 C CA . PRO A 1 369 ? 78.047 6.398 -86.904 1.00 54.03 369 PRO A CA 1
ATOM 3007 C C . PRO A 1 369 ? 79.036 7.545 -87.174 1.00 54.03 369 PRO A C 1
ATOM 3009 O O . PRO A 1 369 ? 78.733 8.453 -87.950 1.00 54.03 369 PRO A O 1
ATOM 3012 N N . GLU A 1 370 ? 80.229 7.490 -86.564 1.00 53.41 370 GLU A N 1
ATOM 3013 C CA . GLU A 1 370 ? 81.213 8.589 -86.592 1.00 53.41 370 GLU A CA 1
ATOM 3014 C C . GLU A 1 370 ? 81.557 9.086 -88.010 1.00 53.41 370 GLU A C 1
ATOM 3016 O O . GLU A 1 370 ? 81.832 10.266 -88.152 1.00 53.41 370 GLU A O 1
ATOM 3021 N N . ASP A 1 371 ? 81.436 8.279 -89.070 1.00 55.03 371 ASP A N 1
ATOM 3022 C CA . ASP A 1 371 ? 81.819 8.661 -90.443 1.00 55.03 371 ASP A CA 1
ATOM 3023 C C . ASP A 1 371 ? 80.636 8.856 -91.421 1.00 55.03 371 ASP A C 1
ATOM 3025 O O . ASP A 1 371 ? 80.812 8.785 -92.646 1.00 55.03 371 ASP A O 1
ATOM 3029 N N . ALA A 1 372 ? 79.418 9.057 -90.906 1.00 61.75 372 ALA A N 1
ATOM 3030 C CA . ALA A 1 372 ? 78.203 9.071 -91.719 1.00 61.75 372 ALA A CA 1
ATOM 3031 C C . ALA A 1 372 ? 78.174 10.187 -92.788 1.00 61.75 372 ALA A C 1
ATOM 3033 O O . ALA A 1 372 ? 78.552 11.337 -92.542 1.00 61.75 372 ALA A O 1
ATOM 3034 N N . ILE A 1 373 ? 77.676 9.839 -93.982 1.00 64.94 373 ILE A N 1
ATOM 3035 C CA . ILE A 1 373 ? 77.391 10.777 -95.077 1.00 64.94 373 ILE A CA 1
ATOM 3036 C C . ILE A 1 373 ? 75.872 10.893 -95.214 1.00 64.94 373 ILE A C 1
ATOM 3038 O O . ILE A 1 373 ? 75.201 9.906 -95.509 1.00 64.94 373 ILE A O 1
ATOM 3042 N N . LEU A 1 374 ? 75.333 12.091 -95.008 1.00 66.88 374 LEU A N 1
ATOM 3043 C CA . LEU A 1 374 ? 73.915 12.393 -95.178 1.00 66.88 374 LEU A CA 1
ATOM 3044 C C . LEU A 1 374 ? 73.694 13.048 -96.544 1.00 66.88 374 LEU A C 1
ATOM 3046 O O . LEU A 1 374 ? 74.192 14.144 -96.796 1.00 66.88 374 LEU A O 1
ATOM 3050 N N . VAL A 1 375 ? 72.945 12.386 -97.423 1.00 67.44 375 VAL A N 1
ATOM 3051 C CA . VAL A 1 375 ? 72.537 12.939 -98.721 1.00 67.44 375 VAL A CA 1
ATOM 3052 C C . VAL A 1 375 ? 71.072 13.346 -98.635 1.00 67.44 375 VAL A C 1
ATOM 3054 O O . VAL A 1 375 ? 70.227 12.516 -98.307 1.00 67.44 375 VAL A O 1
ATOM 3057 N N . LEU A 1 376 ? 70.778 14.614 -98.912 1.00 68.00 376 LEU A N 1
ATOM 3058 C CA . LEU A 1 376 ? 69.421 15.152 -98.960 1.00 68.00 376 LEU A CA 1
ATOM 3059 C C . LEU A 1 376 ? 69.161 15.685 -100.363 1.00 68.00 376 LEU A C 1
ATOM 3061 O O . LEU A 1 376 ? 69.832 16.624 -100.792 1.00 68.00 376 LEU A O 1
ATOM 3065 N N . ASP A 1 377 ? 68.213 15.066 -101.059 1.00 71.75 377 ASP A N 1
ATOM 3066 C CA . ASP A 1 377 ? 67.773 15.475 -102.391 1.00 71.75 377 ASP A CA 1
ATOM 3067 C C . ASP A 1 377 ? 66.457 16.256 -102.335 1.00 71.75 377 ASP A C 1
ATOM 3069 O O . ASP A 1 377 ? 65.671 16.079 -101.404 1.00 71.75 377 ASP A O 1
ATOM 3073 N N . GLY A 1 378 ? 66.244 17.141 -103.310 1.00 70.69 378 GLY A N 1
ATOM 3074 C CA . GLY A 1 378 ? 65.021 17.933 -103.438 1.00 70.69 378 GLY A CA 1
ATOM 3075 C C . GLY A 1 378 ? 64.791 18.926 -102.300 1.00 70.69 378 GLY A C 1
ATOM 3076 O O . GLY A 1 378 ? 63.653 19.133 -101.890 1.00 70.69 378 GLY A O 1
ATOM 3077 N N . ILE A 1 379 ? 65.844 19.558 -101.765 1.00 73.00 379 ILE A N 1
ATOM 3078 C CA . ILE A 1 379 ? 65.689 20.528 -100.661 1.00 73.00 379 ILE A CA 1
ATOM 3079 C C . ILE A 1 379 ? 64.745 21.670 -101.041 1.00 73.00 379 ILE A C 1
ATOM 3081 O O . ILE A 1 379 ? 64.037 22.179 -100.181 1.00 73.00 379 ILE A O 1
ATOM 3085 N N . ASP A 1 380 ? 64.699 22.058 -102.315 1.00 71.25 380 ASP A N 1
ATOM 3086 C CA . ASP A 1 380 ? 63.770 23.074 -102.801 1.00 71.25 380 ASP A CA 1
ATOM 3087 C C . ASP A 1 380 ? 62.286 22.681 -102.699 1.00 71.25 380 ASP A C 1
ATOM 3089 O O . ASP A 1 380 ? 61.440 23.573 -102.741 1.00 71.25 380 ASP A O 1
ATOM 3093 N N . GLU A 1 381 ? 61.968 21.395 -102.522 1.00 71.62 381 GLU A N 1
ATOM 3094 C CA . GLU A 1 381 ? 60.602 20.885 -102.344 1.00 71.62 381 GLU A CA 1
ATOM 3095 C C . GLU A 1 381 ? 60.133 20.900 -100.879 1.00 71.62 381 GLU A C 1
ATOM 3097 O O . GLU A 1 381 ? 58.974 20.581 -100.593 1.00 71.62 381 GLU A O 1
ATOM 3102 N N . CYS A 1 382 ? 60.997 21.281 -99.932 1.00 68.44 382 CYS A N 1
ATOM 3103 C CA . CYS A 1 382 ? 60.585 21.435 -98.545 1.00 68.44 382 CYS A CA 1
ATOM 3104 C C . CYS A 1 382 ? 59.669 22.666 -98.382 1.00 68.44 382 CYS A C 1
ATOM 3106 O O . CYS A 1 382 ? 59.816 23.703 -99.029 1.00 68.44 382 CYS A O 1
ATOM 3108 N N . SER A 1 383 ? 58.661 22.545 -97.512 1.00 70.00 383 SER A N 1
ATOM 3109 C CA . SER A 1 383 ? 57.697 23.625 -97.267 1.00 70.00 383 SER A CA 1
ATOM 3110 C C . SER A 1 383 ? 58.309 24.822 -96.533 1.00 70.00 383 SER A C 1
ATOM 3112 O O . SER A 1 383 ? 57.763 25.919 -96.621 1.00 70.00 383 SER A O 1
ATOM 3114 N N . ASP A 1 384 ? 59.413 24.611 -95.807 1.00 74.38 384 ASP A N 1
ATOM 3115 C CA . ASP A 1 384 ? 60.140 25.640 -95.057 1.00 74.38 384 ASP A CA 1
ATOM 3116 C C . ASP A 1 384 ? 61.659 25.427 -95.185 1.00 74.38 384 ASP A C 1
ATOM 3118 O O . ASP A 1 384 ? 62.331 24.840 -94.332 1.00 74.38 384 ASP A O 1
ATOM 3122 N N . ASN A 1 385 ? 62.191 25.876 -96.323 1.00 70.62 385 ASN A N 1
ATOM 3123 C CA . ASN A 1 385 ? 63.595 25.688 -96.687 1.00 70.62 385 ASN A CA 1
ATOM 3124 C C . ASN A 1 385 ? 64.543 26.424 -95.734 1.00 70.62 385 ASN A C 1
ATOM 3126 O O . ASN A 1 385 ? 65.619 25.914 -95.431 1.00 70.62 385 ASN A O 1
ATOM 3130 N N . ASP A 1 386 ? 64.165 27.606 -95.251 1.00 71.19 386 ASP A N 1
ATOM 3131 C CA . ASP A 1 386 ? 65.045 28.434 -94.426 1.00 71.19 386 ASP A CA 1
ATOM 3132 C C . ASP A 1 386 ? 65.258 27.794 -93.050 1.00 71.19 386 ASP A C 1
ATOM 3134 O O . ASP A 1 386 ? 66.401 27.653 -92.603 1.00 71.19 386 ASP A O 1
ATOM 3138 N N . PHE A 1 387 ? 64.177 27.308 -92.433 1.00 72.50 387 PHE A N 1
ATOM 3139 C CA . PHE A 1 387 ? 64.244 26.599 -91.161 1.00 72.50 387 PHE A CA 1
ATOM 3140 C C . PHE A 1 387 ? 65.025 25.278 -91.268 1.00 72.50 387 PHE A C 1
ATOM 3142 O O . PHE A 1 387 ? 65.844 24.946 -90.399 1.00 72.50 387 PHE A O 1
ATOM 3149 N N . LEU A 1 388 ? 64.813 24.527 -92.355 1.00 71.25 388 LEU A N 1
ATOM 3150 C CA . LEU A 1 388 ? 65.544 23.286 -92.607 1.00 71.25 388 LEU A CA 1
ATOM 3151 C C . LEU A 1 388 ? 67.051 23.548 -92.744 1.00 71.25 388 LEU A C 1
ATOM 3153 O O . LEU A 1 388 ? 67.855 22.844 -92.130 1.00 71.25 388 LEU A O 1
ATOM 3157 N N . ILE A 1 389 ? 67.452 24.573 -93.503 1.00 74.31 389 ILE A N 1
ATOM 3158 C CA . ILE A 1 389 ? 68.868 24.924 -93.667 1.00 74.31 389 ILE A CA 1
ATOM 3159 C C . ILE A 1 389 ? 69.485 25.407 -92.352 1.00 74.31 389 ILE A C 1
ATOM 3161 O O . ILE A 1 389 ? 70.595 24.982 -92.030 1.00 74.31 389 ILE A O 1
ATOM 3165 N N . GLU A 1 390 ? 68.789 26.231 -91.564 1.00 72.12 390 GLU A N 1
ATOM 3166 C CA . GLU A 1 390 ? 69.271 26.654 -90.241 1.00 72.12 390 GLU A CA 1
ATOM 3167 C C . GLU A 1 390 ? 69.517 25.445 -89.327 1.00 72.12 390 GLU A C 1
ATOM 3169 O O . GLU A 1 390 ? 70.573 25.331 -88.696 1.00 72.12 390 GLU A O 1
ATOM 3174 N N . SER A 1 391 ? 68.594 24.484 -89.338 1.00 70.38 391 SER A N 1
ATOM 3175 C CA . SER A 1 391 ? 68.699 23.248 -88.561 1.00 70.38 391 SER A CA 1
ATOM 3176 C C . SER A 1 391 ? 69.861 22.359 -89.020 1.00 70.38 391 SER A C 1
ATOM 3178 O O . SER A 1 391 ? 70.607 21.841 -88.186 1.00 70.38 391 SER A O 1
ATOM 3180 N N . LEU A 1 392 ? 70.068 22.206 -90.334 1.00 72.94 392 LEU A N 1
ATOM 3181 C CA . LEU A 1 392 ? 71.171 21.418 -90.901 1.00 72.94 392 LEU A CA 1
ATOM 3182 C C . LEU A 1 392 ? 72.537 22.061 -90.642 1.00 72.94 392 LEU A C 1
ATOM 3184 O O . LEU A 1 392 ? 73.492 21.367 -90.291 1.00 72.94 392 LEU A O 1
ATOM 3188 N N . VAL A 1 393 ? 72.637 23.388 -90.746 1.00 72.44 393 VAL A N 1
ATOM 3189 C CA . VAL A 1 393 ? 73.844 24.128 -90.354 1.00 72.44 393 VAL A CA 1
ATOM 3190 C C . VAL A 1 393 ? 74.087 23.965 -88.854 1.00 72.44 393 VAL A C 1
ATOM 3192 O O . VAL A 1 393 ? 75.211 23.696 -88.432 1.00 72.44 393 VAL A O 1
ATOM 3195 N N . GLY A 1 394 ? 73.048 24.052 -88.024 1.00 69.75 394 GLY A N 1
ATOM 3196 C CA . GLY A 1 394 ? 73.145 23.744 -86.598 1.00 69.75 394 GLY A CA 1
ATOM 3197 C C . GLY A 1 394 ? 73.674 22.328 -86.347 1.00 69.75 394 GLY A C 1
ATOM 3198 O O . GLY A 1 394 ? 74.547 22.131 -85.500 1.00 69.75 394 GLY A O 1
ATOM 3199 N N . LEU A 1 395 ? 73.207 21.338 -87.109 1.00 68.19 395 LEU A N 1
ATOM 3200 C CA . LEU A 1 395 ? 73.674 19.956 -87.008 1.00 68.19 395 LEU A CA 1
ATOM 3201 C C . LEU A 1 395 ? 75.154 19.820 -87.397 1.00 68.19 395 LEU A C 1
ATOM 3203 O O . LEU A 1 395 ? 75.896 19.173 -86.660 1.00 68.19 395 LEU A O 1
ATOM 3207 N N . SER A 1 396 ? 75.609 20.476 -88.472 1.00 68.38 396 SER A N 1
ATOM 3208 C CA . SER A 1 396 ? 77.014 20.419 -88.911 1.00 68.38 396 SER A CA 1
ATOM 3209 C C . SER A 1 396 ? 77.987 20.953 -87.862 1.00 68.38 396 SER A C 1
ATOM 3211 O O . SER A 1 396 ? 79.080 20.423 -87.698 1.00 68.38 396 SER A O 1
ATOM 3213 N N . HIS A 1 397 ? 77.595 22.000 -87.129 1.00 67.31 397 HIS A N 1
ATOM 3214 C CA . HIS A 1 397 ? 78.411 22.549 -86.043 1.00 67.31 397 HIS A CA 1
ATOM 3215 C C . HIS A 1 397 ? 78.458 21.620 -84.827 1.00 67.31 397 HIS A C 1
ATOM 3217 O O . HIS A 1 397 ? 79.446 21.589 -84.098 1.00 67.31 397 HIS A O 1
ATOM 3223 N N . ASN A 1 398 ? 77.380 20.873 -84.592 1.00 61.00 398 ASN A N 1
ATOM 3224 C CA . ASN A 1 398 ? 77.243 20.017 -83.422 1.00 61.00 398 ASN A CA 1
ATOM 3225 C C . ASN A 1 398 ? 77.779 18.593 -83.626 1.00 61.00 398 ASN A C 1
ATOM 3227 O O . ASN A 1 398 ? 78.063 17.915 -82.639 1.00 61.00 398 ASN A O 1
ATOM 3231 N N . VAL A 1 399 ? 77.883 18.130 -84.873 1.00 63.25 399 VAL A N 1
ATOM 3232 C CA . VAL A 1 399 ? 78.377 16.797 -85.238 1.00 63.25 399 VAL A CA 1
ATOM 3233 C C . VAL A 1 399 ? 79.499 16.975 -86.265 1.00 63.25 399 VAL A C 1
ATOM 3235 O O . VAL A 1 399 ? 79.250 16.897 -87.466 1.00 63.25 399 VAL A O 1
ATOM 3238 N N . PRO A 1 400 ? 80.745 17.231 -85.817 1.00 61.28 400 PRO A N 1
ATOM 3239 C CA . PRO A 1 400 ? 81.848 17.621 -86.703 1.00 61.28 400 PRO A CA 1
ATOM 3240 C C . PRO A 1 400 ? 82.233 16.555 -87.733 1.00 61.28 400 PRO A C 1
ATOM 3242 O O . PRO A 1 400 ? 82.913 16.851 -88.709 1.00 61.28 400 PRO A O 1
ATOM 3245 N N . SER A 1 401 ? 81.850 15.304 -87.487 1.00 61.03 401 SER A N 1
ATOM 3246 C CA . SER A 1 401 ? 82.192 14.161 -88.323 1.00 61.03 401 SER A CA 1
ATOM 3247 C C . SER A 1 401 ? 81.136 13.853 -89.397 1.00 61.03 401 SER A C 1
ATOM 3249 O O . SER A 1 401 ? 81.380 13.051 -90.297 1.00 61.03 401 SER A O 1
ATOM 3251 N N . LEU A 1 402 ? 79.982 14.529 -89.345 1.00 67.19 402 LEU A N 1
ATOM 3252 C CA . LEU A 1 402 ? 78.911 14.384 -90.322 1.00 67.19 402 LEU A CA 1
ATOM 3253 C C . LEU A 1 402 ? 79.265 15.114 -91.621 1.00 67.19 402 LEU A C 1
ATOM 3255 O O . LEU A 1 402 ? 79.393 16.339 -91.649 1.00 67.19 402 LEU A O 1
ATOM 3259 N N . ARG A 1 403 ? 79.344 14.369 -92.726 1.00 68.19 403 ARG A N 1
ATOM 3260 C CA . ARG A 1 403 ? 79.448 14.948 -94.073 1.00 68.19 403 ARG A CA 1
ATOM 3261 C C . ARG A 1 403 ? 78.062 15.033 -94.690 1.00 68.19 403 ARG A C 1
ATOM 3263 O O . ARG A 1 403 ? 77.308 14.069 -94.630 1.00 68.19 403 ARG A O 1
ATOM 3270 N N . MET A 1 404 ? 77.727 16.168 -95.296 1.00 71.31 404 MET A N 1
ATOM 3271 C CA . MET A 1 404 ? 76.414 16.375 -95.908 1.00 71.31 404 MET A CA 1
ATOM 3272 C C . MET A 1 404 ? 76.543 16.719 -97.388 1.00 71.31 404 MET A C 1
ATOM 3274 O O . MET A 1 404 ? 77.342 17.581 -97.752 1.00 71.31 404 MET A O 1
ATOM 3278 N N . MET A 1 405 ? 75.729 16.075 -98.223 1.00 74.62 405 MET A N 1
ATOM 3279 C CA . MET A 1 405 ? 75.518 16.450 -99.618 1.00 74.62 405 MET A CA 1
ATOM 3280 C C . MET A 1 405 ? 74.076 16.919 -99.783 1.00 74.62 405 MET A C 1
ATOM 3282 O O . MET A 1 405 ? 73.138 16.175 -99.511 1.00 74.62 405 MET A O 1
ATOM 3286 N N . LEU A 1 406 ? 73.919 18.171 -100.201 1.00 76.25 406 LEU A N 1
ATOM 3287 C CA . LEU A 1 406 ? 72.637 18.857 -100.305 1.00 76.25 406 LEU A CA 1
ATOM 3288 C C . LEU A 1 406 ? 72.346 19.115 -101.786 1.00 76.25 406 LEU A C 1
ATOM 3290 O O . LEU A 1 406 ? 73.056 19.900 -102.418 1.00 76.25 406 LEU A O 1
ATOM 3294 N N . LEU A 1 407 ? 71.341 18.441 -102.341 1.00 74.38 407 LEU A N 1
ATOM 3295 C CA . LEU A 1 407 ? 70.921 18.586 -103.732 1.00 74.38 407 LEU A CA 1
ATOM 3296 C C . LEU A 1 407 ? 69.628 19.409 -103.784 1.00 74.38 407 LEU A C 1
ATOM 3298 O O . LEU A 1 407 ? 68.689 19.201 -103.017 1.00 74.38 407 LEU A O 1
ATOM 3302 N N . SER A 1 408 ? 69.626 20.417 -104.649 1.00 77.31 408 SER A N 1
ATOM 3303 C CA . SER A 1 408 ? 68.562 21.414 -104.739 1.00 77.31 408 SER A CA 1
ATOM 3304 C C . SER A 1 408 ? 68.599 22.088 -106.101 1.00 77.31 408 SER A C 1
ATOM 3306 O O . SER A 1 408 ? 69.677 22.299 -106.670 1.00 77.31 408 SER A O 1
ATOM 3308 N N . ARG A 1 409 ? 67.448 22.561 -106.584 1.00 71.69 409 ARG A N 1
ATOM 3309 C CA . ARG A 1 409 ? 67.414 23.551 -107.674 1.00 71.69 409 ARG A CA 1
ATOM 3310 C C . ARG A 1 409 ? 68.007 24.889 -107.208 1.00 71.69 409 ARG A C 1
ATOM 3312 O O . ARG A 1 409 ? 68.068 25.185 -106.015 1.00 71.69 409 ARG A O 1
ATOM 3319 N N . ILE A 1 410 ? 68.416 25.742 -108.157 1.00 65.81 410 ILE A N 1
ATOM 3320 C CA . ILE A 1 410 ? 69.164 27.011 -107.945 1.00 65.81 410 ILE A CA 1
ATOM 3321 C C . ILE A 1 410 ? 68.393 28.058 -107.093 1.00 65.81 410 ILE A C 1
ATOM 3323 O O . ILE A 1 410 ? 68.937 29.116 -106.755 1.00 65.81 410 ILE A O 1
ATOM 3327 N N . ASN A 1 411 ? 67.151 27.764 -106.708 1.00 64.75 411 ASN A N 1
ATOM 3328 C CA . ASN A 1 411 ? 66.173 28.711 -106.179 1.00 64.75 411 ASN A CA 1
ATOM 3329 C C . ASN A 1 411 ? 66.168 28.841 -104.645 1.00 64.75 411 ASN A C 1
ATOM 3331 O O . ASN A 1 411 ? 65.410 29.650 -104.119 1.00 64.75 411 ASN A O 1
ATOM 3335 N N . VAL A 1 412 ? 67.024 28.115 -103.921 1.00 69.75 412 VAL A N 1
ATOM 3336 C CA . VAL A 1 412 ? 67.100 28.206 -102.452 1.00 69.75 412 VAL A CA 1
ATOM 3337 C C . VAL A 1 412 ? 68.166 29.223 -102.040 1.00 69.75 412 VAL A C 1
ATOM 3339 O O . VAL A 1 412 ? 69.370 28.956 -102.091 1.00 69.75 412 VAL A O 1
ATOM 3342 N N . ALA A 1 413 ? 67.728 30.422 -101.647 1.00 69.31 413 ALA A N 1
ATOM 3343 C CA . ALA A 1 413 ? 68.619 31.521 -101.265 1.00 69.31 413 ALA A CA 1
ATOM 3344 C C . ALA A 1 413 ? 69.455 31.196 -100.014 1.00 69.31 413 ALA A C 1
ATOM 3346 O O . ALA A 1 413 ? 70.658 31.465 -100.009 1.00 69.31 413 ALA A O 1
ATOM 3347 N N . ALA A 1 414 ? 68.852 30.546 -99.011 1.00 68.88 414 ALA A N 1
ATOM 3348 C CA . ALA A 1 414 ? 69.523 30.165 -97.769 1.00 68.88 414 ALA A CA 1
ATOM 3349 C C . ALA A 1 414 ? 70.726 29.230 -97.986 1.00 68.88 414 ALA A C 1
ATOM 3351 O O . ALA A 1 414 ? 71.748 29.367 -97.315 1.00 68.88 414 ALA A O 1
ATOM 3352 N N . LEU A 1 415 ? 70.668 28.321 -98.968 1.00 71.31 415 LEU A N 1
ATOM 3353 C CA . LEU A 1 415 ? 71.801 27.449 -99.307 1.00 71.31 415 LEU A CA 1
ATOM 3354 C C . LEU A 1 415 ? 72.996 28.247 -99.843 1.00 71.31 415 LEU A C 1
ATOM 3356 O O . LEU A 1 415 ? 74.140 27.977 -99.478 1.00 71.31 415 LEU A O 1
ATOM 3360 N N . LYS A 1 416 ? 72.737 29.263 -100.674 1.00 69.50 416 LYS A N 1
ATOM 3361 C CA . LYS A 1 416 ? 73.789 30.123 -101.236 1.00 69.50 416 LYS A CA 1
ATOM 3362 C C . LYS A 1 416 ? 74.439 31.017 -100.184 1.00 69.50 416 LYS A C 1
ATOM 3364 O O . LYS A 1 416 ? 75.618 31.328 -100.321 1.00 69.50 416 LYS A O 1
ATOM 3369 N N . SER A 1 417 ? 73.691 31.450 -99.168 1.00 72.44 417 SER A N 1
ATOM 3370 C CA . SER A 1 417 ? 74.228 32.287 -98.089 1.00 72.44 417 SER A CA 1
ATOM 3371 C C . SER A 1 417 ? 74.972 31.488 -97.021 1.00 72.44 417 SER A C 1
ATOM 3373 O O . SER A 1 417 ? 75.932 31.995 -96.447 1.00 72.44 417 SER A O 1
ATOM 3375 N N . SER A 1 418 ? 74.541 30.254 -96.751 1.00 72.06 418 SER A N 1
ATOM 3376 C CA . SER A 1 418 ? 75.027 29.467 -95.611 1.00 72.06 418 SER A CA 1
ATOM 3377 C C . SER A 1 418 ? 76.199 28.538 -95.947 1.00 72.06 418 SER A C 1
ATOM 3379 O O . SER A 1 418 ? 76.908 28.099 -95.042 1.00 72.06 418 SER A O 1
ATOM 3381 N N . VAL A 1 419 ? 76.447 28.251 -97.231 1.00 71.62 419 VAL A N 1
ATOM 3382 C CA . VAL A 1 419 ? 77.539 27.373 -97.687 1.00 71.62 419 VAL A CA 1
ATOM 3383 C C . VAL A 1 419 ? 78.630 28.185 -98.389 1.00 71.62 419 VAL A C 1
ATOM 3385 O O . VAL A 1 419 ? 78.360 29.060 -99.208 1.00 71.62 419 VAL A O 1
ATOM 3388 N N . ARG A 1 420 ? 79.902 27.894 -98.085 1.00 71.12 420 ARG A N 1
ATOM 3389 C CA . ARG A 1 420 ? 81.048 28.546 -98.745 1.00 71.12 420 ARG A CA 1
ATOM 3390 C C . ARG A 1 420 ? 81.034 28.243 -100.245 1.00 71.12 420 ARG A C 1
ATOM 3392 O O . ARG A 1 420 ? 80.871 27.088 -100.626 1.00 71.12 420 ARG A O 1
ATOM 3399 N N . ALA A 1 421 ? 81.325 29.245 -101.079 1.00 66.69 421 ALA A N 1
ATOM 3400 C CA . ALA A 1 421 ? 81.334 29.119 -102.543 1.00 66.69 421 ALA A CA 1
ATOM 3401 C C . ALA A 1 421 ? 82.171 27.932 -103.066 1.00 66.69 421 ALA A C 1
ATOM 3403 O O . ALA A 1 421 ? 81.815 27.310 -104.060 1.00 66.69 421 ALA A O 1
ATOM 3404 N N . ASN A 1 422 ? 83.248 27.578 -102.361 1.00 68.69 422 ASN A N 1
ATOM 3405 C CA . ASN A 1 422 ? 84.166 26.499 -102.730 1.00 68.69 422 ASN A CA 1
ATOM 3406 C C . ASN A 1 422 ? 83.590 25.088 -102.491 1.00 68.69 422 ASN A C 1
ATOM 3408 O O . ASN A 1 422 ? 84.204 24.116 -102.910 1.00 68.69 422 ASN A O 1
ATOM 3412 N N . HIS A 1 423 ? 82.449 24.969 -101.806 1.00 72.56 423 HIS A N 1
ATOM 3413 C CA . HIS A 1 423 ? 81.741 23.709 -101.547 1.00 72.56 423 HIS A CA 1
ATOM 3414 C C . HIS A 1 423 ? 80.407 23.622 -102.305 1.00 72.56 423 HIS A C 1
ATOM 3416 O O . HIS A 1 423 ? 79.617 22.714 -102.062 1.00 72.56 423 HIS A O 1
ATOM 3422 N N . ILE A 1 424 ? 80.136 24.570 -103.209 1.00 73.44 424 ILE A N 1
ATOM 3423 C CA . ILE A 1 424 ? 78.921 24.588 -104.021 1.00 73.44 424 ILE A CA 1
ATOM 3424 C C . ILE A 1 424 ? 79.256 24.067 -105.415 1.00 73.44 424 ILE A C 1
ATOM 3426 O O . ILE A 1 424 ? 80.010 24.686 -106.167 1.00 73.44 424 ILE A O 1
ATOM 3430 N N . PHE A 1 425 ? 78.634 22.951 -105.784 1.00 74.00 425 PHE A N 1
ATOM 3431 C CA . PHE A 1 425 ? 78.717 22.402 -107.131 1.00 74.00 425 PHE A CA 1
ATOM 3432 C C . PHE A 1 425 ? 77.513 22.868 -107.940 1.00 74.00 425 PHE A C 1
ATOM 3434 O O . PHE A 1 425 ? 76.393 22.407 -107.740 1.00 74.00 425 PHE A O 1
ATOM 3441 N N . VAL A 1 426 ? 77.739 23.792 -108.874 1.00 73.25 426 VAL A N 1
ATOM 3442 C CA . VAL A 1 426 ? 76.694 24.209 -109.814 1.00 73.25 426 VAL A CA 1
ATOM 3443 C C . VAL A 1 426 ? 76.780 23.338 -111.062 1.00 73.25 426 VAL A C 1
ATOM 3445 O O . VAL A 1 426 ? 77.752 23.410 -111.821 1.00 73.25 426 VAL A O 1
ATOM 3448 N N . ALA A 1 427 ? 75.735 22.552 -111.312 1.00 68.69 427 ALA A N 1
ATOM 3449 C CA . ALA A 1 427 ? 75.524 21.857 -112.577 1.00 68.69 427 ALA A CA 1
ATOM 3450 C C . ALA A 1 427 ? 75.105 22.861 -113.671 1.00 68.69 427 ALA A C 1
ATOM 3452 O O . ALA A 1 427 ? 73.971 22.879 -114.134 1.00 68.69 427 ALA A O 1
ATOM 3453 N N . ALA A 1 428 ? 76.019 23.762 -114.040 1.00 70.00 428 ALA A N 1
ATOM 3454 C CA . ALA A 1 428 ? 75.756 24.794 -115.035 1.00 70.00 428 ALA A CA 1
ATOM 3455 C C . ALA A 1 428 ? 75.451 24.167 -116.401 1.00 70.00 428 ALA A C 1
ATOM 3457 O O . ALA A 1 428 ? 76.100 23.202 -116.805 1.00 70.00 428 ALA A O 1
ATOM 3458 N N . LYS A 1 429 ? 74.495 24.754 -117.125 1.00 69.94 429 LYS A N 1
ATOM 3459 C CA . LYS A 1 429 ? 73.980 24.246 -118.404 1.00 69.94 429 LYS A CA 1
ATOM 3460 C C . LYS A 1 429 ? 75.084 23.900 -119.403 1.00 69.94 429 LYS A C 1
ATOM 3462 O O . LYS A 1 429 ? 75.128 22.787 -119.900 1.00 69.94 429 LYS A O 1
ATOM 3467 N N . ASN A 1 430 ? 76.050 24.798 -119.587 1.00 71.31 430 ASN A N 1
ATOM 3468 C CA . ASN A 1 430 ? 77.209 24.581 -120.459 1.00 71.31 430 ASN A CA 1
ATOM 3469 C C . ASN A 1 430 ? 78.089 23.385 -120.054 1.00 71.31 430 ASN A C 1
ATOM 3471 O O . ASN A 1 430 ? 78.751 22.803 -120.906 1.00 71.31 430 ASN A O 1
ATOM 3475 N N . LYS A 1 431 ? 78.123 23.029 -118.766 1.00 71.75 431 LYS A N 1
ATOM 3476 C CA . LYS A 1 431 ? 78.867 21.868 -118.272 1.00 71.75 431 LYS A CA 1
ATOM 3477 C C . LYS A 1 431 ? 78.071 20.567 -118.413 1.00 71.75 431 LYS A C 1
ATOM 3479 O O . LYS A 1 431 ? 78.680 19.525 -118.614 1.00 71.75 431 LYS A O 1
ATOM 3484 N N . VAL A 1 432 ? 76.741 20.623 -118.296 1.00 75.69 432 VAL A N 1
ATOM 3485 C CA . VAL A 1 432 ? 75.840 19.461 -118.429 1.00 75.69 432 VAL A CA 1
ATOM 3486 C C . VAL A 1 432 ? 75.610 19.100 -119.902 1.00 75.69 432 VAL A C 1
ATOM 3488 O O . VAL A 1 432 ? 75.467 17.926 -120.217 1.00 75.69 432 VAL A O 1
ATOM 3491 N N . SER A 1 433 ? 75.651 20.075 -120.820 1.00 77.31 433 SER A N 1
ATOM 3492 C CA . SER A 1 433 ? 75.436 19.851 -122.259 1.00 77.31 433 SER A CA 1
ATOM 3493 C C . SER A 1 433 ? 76.343 18.775 -122.855 1.00 77.31 433 SER A C 1
ATOM 3495 O O . SER A 1 433 ? 75.893 18.023 -123.705 1.00 77.31 433 SER A O 1
ATOM 3497 N N . ARG A 1 434 ? 77.593 18.642 -122.392 1.00 80.75 434 ARG A N 1
ATOM 3498 C CA . ARG A 1 434 ? 78.479 17.565 -122.864 1.00 80.75 434 ARG A CA 1
ATOM 3499 C C . ARG A 1 434 ? 77.975 16.180 -122.449 1.00 80.75 434 ARG A C 1
ATOM 3501 O O . ARG A 1 434 ? 78.035 15.257 -123.252 1.00 80.75 434 ARG A O 1
ATOM 3508 N N . ASP A 1 435 ? 77.482 16.052 -121.217 1.00 81.69 435 ASP A N 1
ATOM 3509 C CA . ASP A 1 435 ? 76.934 14.793 -120.704 1.00 81.69 435 ASP A CA 1
ATOM 3510 C C . ASP A 1 435 ? 75.616 14.448 -121.424 1.00 81.69 435 ASP A C 1
ATOM 3512 O O . ASP A 1 435 ? 75.423 13.303 -121.814 1.00 81.69 435 ASP A O 1
ATOM 3516 N N . ILE A 1 436 ? 74.741 15.439 -121.656 1.00 79.19 436 ILE A N 1
ATOM 3517 C CA . ILE A 1 436 ? 73.485 15.259 -122.412 1.00 79.19 436 ILE A CA 1
ATOM 3518 C C . ILE A 1 436 ? 73.781 14.866 -123.855 1.00 79.19 436 ILE A C 1
ATOM 3520 O O . ILE A 1 436 ? 73.168 13.939 -124.366 1.00 79.19 436 ILE A O 1
ATOM 3524 N N . HIS A 1 437 ? 74.734 15.537 -124.504 1.00 82.56 437 HIS A N 1
ATOM 3525 C CA . HIS A 1 437 ? 75.146 15.191 -125.858 1.00 82.56 437 HIS A CA 1
ATOM 3526 C C . HIS A 1 437 ? 75.637 13.743 -125.934 1.00 82.56 437 HIS A C 1
ATOM 3528 O O . HIS A 1 437 ? 75.194 12.994 -126.799 1.00 82.56 437 HIS A O 1
ATOM 3534 N N . GLN A 1 438 ? 76.510 13.333 -125.005 1.00 82.12 438 GLN A N 1
ATOM 3535 C CA . GLN A 1 438 ? 77.017 11.962 -124.962 1.00 82.12 438 GLN A CA 1
ATOM 3536 C C . GLN A 1 438 ? 75.896 10.944 -124.726 1.00 82.12 438 GLN A C 1
ATOM 3538 O O . GLN A 1 438 ? 75.861 9.922 -125.400 1.00 82.12 438 GLN A O 1
ATOM 3543 N N . PHE A 1 439 ? 74.964 11.240 -123.820 1.00 81.75 439 PHE A N 1
ATOM 3544 C CA . PHE A 1 439 ? 73.787 10.407 -123.584 1.00 81.75 439 PHE A CA 1
ATOM 3545 C C . PHE A 1 439 ? 72.910 10.294 -124.834 1.00 81.75 439 PHE A C 1
ATOM 3547 O O . PHE A 1 439 ? 72.597 9.190 -125.260 1.00 81.75 439 PHE A O 1
ATOM 3554 N N . CYS A 1 440 ? 72.563 11.411 -125.480 1.00 78.25 440 CYS A N 1
ATOM 3555 C CA . CYS A 1 440 ? 71.785 11.392 -126.718 1.00 78.25 440 CYS A CA 1
ATOM 3556 C C . CYS A 1 440 ? 72.492 10.599 -127.821 1.00 78.25 440 CYS A C 1
ATOM 3558 O O . CYS A 1 440 ? 71.831 9.868 -128.549 1.00 78.25 440 CYS A O 1
ATOM 3560 N N . LEU A 1 441 ? 73.817 10.723 -127.940 1.00 80.88 441 LEU A N 1
ATOM 3561 C CA . LEU A 1 441 ? 74.599 9.966 -128.913 1.00 80.88 441 LEU A CA 1
ATOM 3562 C C . LEU A 1 441 ? 74.485 8.456 -128.664 1.00 80.88 441 LEU A C 1
ATOM 3564 O O . LEU A 1 441 ? 74.191 7.720 -129.604 1.00 80.88 441 LEU A O 1
ATOM 3568 N N . ASN A 1 442 ? 74.665 8.020 -127.414 1.00 81.31 442 ASN A N 1
ATOM 3569 C CA . ASN A 1 442 ? 74.564 6.613 -127.027 1.00 81.31 442 ASN A CA 1
ATOM 3570 C C . ASN A 1 442 ? 73.137 6.081 -127.265 1.00 81.31 442 ASN A C 1
ATOM 3572 O O . ASN A 1 442 ? 72.967 5.071 -127.935 1.00 81.31 442 ASN A O 1
ATOM 3576 N N . GLN A 1 443 ? 72.103 6.821 -126.851 1.00 78.00 443 GLN A N 1
ATOM 3577 C CA . GLN A 1 443 ? 70.704 6.426 -127.062 1.00 78.00 443 GLN A CA 1
ATOM 3578 C C . GLN A 1 443 ? 70.324 6.341 -128.548 1.00 78.00 443 GLN A C 1
ATOM 3580 O O . GLN A 1 443 ? 69.612 5.431 -128.959 1.00 78.00 443 GLN A O 1
ATOM 3585 N N . ILE A 1 444 ? 70.803 7.269 -129.386 1.00 75.12 444 ILE A N 1
ATOM 3586 C CA . ILE A 1 444 ? 70.576 7.200 -130.837 1.00 75.12 444 ILE A CA 1
ATOM 3587 C C . ILE A 1 444 ? 71.269 5.965 -131.426 1.00 75.12 444 ILE A C 1
ATOM 3589 O O . ILE A 1 444 ? 70.690 5.315 -132.294 1.00 75.12 444 ILE A O 1
ATOM 3593 N N . GLN A 1 445 ? 72.491 5.648 -130.982 1.00 73.25 445 GLN A N 1
ATOM 3594 C CA . GLN A 1 445 ? 73.208 4.447 -131.420 1.00 73.25 445 GLN A CA 1
ATOM 3595 C C . GLN A 1 445 ? 72.443 3.177 -131.044 1.00 73.25 445 GLN A C 1
ATOM 3597 O O . GLN A 1 445 ? 72.197 2.360 -131.929 1.00 73.25 445 GLN A O 1
ATOM 3602 N N . ASP A 1 446 ? 71.972 3.070 -129.802 1.00 73.81 446 ASP A N 1
ATOM 3603 C CA . ASP A 1 446 ? 71.148 1.945 -129.349 1.00 73.81 446 ASP A CA 1
ATOM 3604 C C . ASP A 1 446 ? 69.870 1.814 -130.203 1.00 73.81 446 ASP A C 1
ATOM 3606 O O . ASP A 1 446 ? 69.543 0.735 -130.692 1.00 73.81 446 ASP A O 1
ATOM 3610 N N . MET A 1 447 ? 69.180 2.925 -130.497 1.00 70.88 447 MET A N 1
ATOM 3611 C CA . MET A 1 447 ? 67.991 2.917 -131.366 1.00 70.88 447 MET A CA 1
ATOM 3612 C C . MET A 1 447 ? 68.286 2.476 -132.811 1.00 70.88 447 MET A C 1
ATOM 3614 O O . MET A 1 447 ? 67.391 1.951 -133.479 1.00 70.88 447 MET A O 1
ATOM 3618 N N . PHE A 1 448 ? 69.503 2.698 -133.318 1.00 66.75 448 PHE A N 1
ATOM 3619 C CA . PHE A 1 448 ? 69.931 2.158 -134.611 1.00 66.75 448 PHE A CA 1
ATOM 3620 C C . PHE A 1 448 ? 70.215 0.659 -134.538 1.00 66.75 448 PHE A C 1
ATOM 3622 O O . PHE A 1 448 ? 69.811 -0.064 -135.447 1.00 66.75 448 PHE A O 1
ATOM 3629 N N . GLU A 1 449 ? 70.881 0.191 -133.478 1.00 71.12 449 GLU A N 1
ATOM 3630 C CA . GLU A 1 449 ? 71.128 -1.239 -133.255 1.00 71.12 449 GLU A CA 1
ATOM 3631 C C . GLU A 1 449 ? 69.817 -2.031 -133.115 1.00 71.12 449 GLU A C 1
ATOM 3633 O O . GLU A 1 449 ? 69.738 -3.175 -133.558 1.00 71.12 449 GLU A O 1
ATOM 3638 N N . GLU A 1 450 ? 68.769 -1.403 -132.576 1.00 74.31 450 GLU A N 1
ATOM 3639 C CA . GLU A 1 450 ? 67.428 -1.983 -132.431 1.00 74.31 450 GLU A CA 1
ATOM 3640 C C . GLU A 1 450 ? 66.497 -1.778 -133.651 1.00 74.31 450 GLU A C 1
ATOM 3642 O O . GLU A 1 450 ? 65.312 -2.104 -133.578 1.00 74.31 450 GLU A O 1
ATOM 3647 N N . GLU A 1 451 ? 66.997 -1.245 -134.777 1.00 68.44 451 GLU A N 1
ATOM 3648 C CA . GLU A 1 451 ? 66.231 -0.969 -136.016 1.00 68.44 451 GLU A CA 1
ATOM 3649 C C . GLU A 1 451 ? 65.022 -0.014 -135.837 1.00 68.44 451 GLU A C 1
ATOM 3651 O O . GLU A 1 451 ? 64.108 0.035 -136.667 1.00 68.44 451 GLU A O 1
ATOM 3656 N N . LEU A 1 452 ? 64.998 0.792 -134.769 1.00 68.50 452 LEU A N 1
ATOM 3657 C CA . LEU A 1 452 ? 63.903 1.730 -134.472 1.00 68.50 452 LEU A CA 1
ATOM 3658 C C . LEU A 1 452 ? 63.961 3.013 -135.316 1.00 68.50 452 LEU A C 1
ATOM 3660 O O . LEU A 1 452 ? 62.980 3.761 -135.385 1.00 68.50 452 LEU A O 1
ATOM 3664 N N . LEU A 1 453 ? 65.096 3.273 -135.967 1.00 70.50 453 LEU A N 1
ATOM 3665 C CA . LEU A 1 453 ? 65.307 4.400 -136.871 1.00 70.50 453 LEU A CA 1
ATOM 3666 C C . LEU A 1 453 ? 65.620 3.904 -138.295 1.00 70.50 453 LEU A C 1
ATOM 3668 O O . LEU A 1 453 ? 66.338 2.919 -138.456 1.00 70.50 453 LEU A O 1
ATOM 3672 N N . PRO A 1 454 ? 65.113 4.575 -139.351 1.00 67.12 454 PRO A N 1
ATOM 3673 C CA . PRO A 1 454 ? 65.331 4.131 -140.723 1.00 67.12 454 PRO A CA 1
ATOM 3674 C C . PRO A 1 454 ? 66.813 4.163 -141.116 1.00 67.12 454 PRO A C 1
ATOM 3676 O O . PRO A 1 454 ? 67.512 5.143 -140.847 1.00 67.12 454 PRO A O 1
ATOM 3679 N N . GLU A 1 455 ? 67.262 3.141 -141.856 1.00 64.50 455 GLU A N 1
ATOM 3680 C CA . GLU A 1 455 ? 68.659 2.994 -142.301 1.00 64.50 455 GLU A CA 1
ATOM 3681 C C . GLU A 1 455 ? 69.197 4.199 -143.085 1.00 64.50 455 GLU A C 1
ATOM 3683 O O . GLU A 1 455 ? 70.398 4.446 -143.112 1.00 64.50 455 GLU A O 1
ATOM 3688 N N . SER A 1 456 ? 68.320 5.009 -143.686 1.00 64.50 456 SER A N 1
ATOM 3689 C CA . SER A 1 456 ? 68.701 6.248 -144.373 1.00 64.50 456 SER A CA 1
ATOM 3690 C C . SER A 1 456 ? 69.404 7.273 -143.475 1.00 64.50 456 SER A C 1
ATOM 3692 O O . SER A 1 456 ? 70.001 8.212 -143.995 1.00 64.50 456 SER A O 1
ATOM 3694 N N . CYS A 1 457 ? 69.304 7.123 -142.152 1.00 62.19 457 CYS A N 1
ATOM 3695 C CA . CYS A 1 457 ? 69.946 7.985 -141.164 1.00 62.19 457 CYS A CA 1
ATOM 3696 C C . CYS A 1 457 ? 71.245 7.379 -140.584 1.00 62.19 457 CYS A C 1
ATOM 3698 O O . CYS A 1 457 ? 71.898 8.040 -139.773 1.00 62.19 457 CYS A O 1
ATOM 3700 N N . LEU A 1 458 ? 71.636 6.153 -140.977 1.00 59.28 458 LEU A N 1
ATOM 3701 C CA . LEU A 1 458 ? 72.879 5.524 -140.515 1.00 59.28 458 LEU A CA 1
ATOM 3702 C C . LEU A 1 458 ? 74.099 6.325 -141.003 1.00 59.28 458 LEU A C 1
ATOM 3704 O O . LEU A 1 458 ? 74.323 6.469 -142.204 1.00 59.28 458 LEU A O 1
ATOM 3708 N N . GLY A 1 459 ? 74.917 6.801 -140.060 1.00 62.62 459 GLY A N 1
ATOM 3709 C CA . GLY A 1 459 ? 76.197 7.472 -140.326 1.00 62.62 459 GLY A CA 1
ATOM 3710 C C . GLY A 1 459 ? 76.248 8.972 -140.013 1.00 62.62 459 GLY A C 1
ATOM 3711 O O . GLY A 1 459 ? 77.330 9.546 -140.099 1.00 62.62 459 GLY A O 1
ATOM 3712 N N . ASP A 1 460 ? 75.131 9.593 -139.613 1.00 67.38 460 ASP A N 1
ATOM 3713 C CA . ASP A 1 460 ? 75.044 11.036 -139.317 1.00 67.38 460 ASP A CA 1
ATOM 3714 C C . ASP A 1 460 ? 74.456 11.296 -137.912 1.00 67.38 460 ASP A C 1
ATOM 3716 O O . ASP A 1 460 ? 73.504 12.051 -137.750 1.00 67.38 460 ASP A O 1
ATOM 3720 N N . THR A 1 461 ? 74.965 10.611 -136.876 1.00 70.50 461 THR A N 1
ATOM 3721 C CA . THR A 1 461 ? 74.415 10.644 -135.498 1.00 70.50 461 THR A CA 1
ATOM 3722 C C . THR A 1 461 ? 74.721 11.936 -134.736 1.00 70.50 461 THR A C 1
ATOM 3724 O O . THR A 1 461 ? 73.914 12.379 -133.921 1.00 70.50 461 THR A O 1
ATOM 3727 N N . GLU A 1 462 ? 75.870 12.553 -135.016 1.00 79.06 462 GLU A N 1
ATOM 3728 C CA . GLU A 1 462 ? 76.361 13.768 -134.347 1.00 79.06 462 GLU A CA 1
ATOM 3729 C C . GLU A 1 462 ? 75.387 14.960 -134.500 1.00 79.06 462 GLU A C 1
ATOM 3731 O O . GLU A 1 462 ? 74.935 15.489 -133.484 1.00 79.06 462 GLU A O 1
ATOM 3736 N N . PRO A 1 463 ? 74.905 15.333 -135.707 1.00 79.12 463 PRO A N 1
ATOM 3737 C CA . PRO A 1 463 ? 73.947 16.436 -135.847 1.00 79.12 463 PRO A CA 1
ATOM 3738 C C . PRO A 1 463 ? 72.596 16.213 -135.150 1.00 79.12 463 PRO A C 1
ATOM 3740 O O . PRO A 1 463 ? 71.902 17.183 -134.822 1.00 79.12 463 PRO A O 1
ATOM 3743 N N . PHE A 1 464 ? 72.176 14.956 -134.957 1.00 75.38 464 PHE A N 1
ATOM 3744 C CA . PHE A 1 464 ? 70.959 14.636 -134.205 1.00 75.38 464 PHE A CA 1
ATOM 3745 C C . PHE A 1 464 ? 71.190 14.772 -132.702 1.00 75.38 464 PHE A C 1
ATOM 3747 O O . PHE A 1 464 ? 70.372 15.408 -132.036 1.00 75.38 464 PHE A O 1
ATOM 3754 N N . ALA A 1 465 ? 72.306 14.248 -132.187 1.00 80.25 465 ALA A N 1
ATOM 3755 C CA . ALA A 1 465 ? 72.697 14.415 -130.791 1.00 80.25 465 ALA A CA 1
ATOM 3756 C C . ALA A 1 465 ? 72.856 15.903 -130.432 1.00 80.25 465 ALA A C 1
ATOM 3758 O O . ALA A 1 465 ? 72.336 16.337 -129.405 1.00 80.25 465 ALA A O 1
ATOM 3759 N N . ASP A 1 466 ? 73.437 16.713 -131.322 1.00 80.75 466 ASP A N 1
ATOM 3760 C CA . ASP A 1 466 ? 73.523 18.170 -131.181 1.00 80.75 466 ASP A CA 1
ATOM 3761 C C . ASP A 1 466 ? 72.143 18.833 -131.078 1.00 80.75 466 ASP A C 1
ATOM 3763 O O . ASP A 1 466 ? 71.884 19.624 -130.167 1.00 80.75 466 ASP A O 1
ATOM 3767 N N . LYS A 1 467 ? 71.216 18.506 -131.989 1.00 80.88 467 LYS A N 1
ATOM 3768 C CA . LYS A 1 467 ? 69.857 19.074 -131.972 1.00 80.88 467 LYS A CA 1
ATOM 3769 C C . LYS A 1 467 ? 69.070 18.659 -130.735 1.00 80.88 467 LYS A C 1
ATOM 3771 O O . LYS A 1 467 ? 68.367 19.496 -130.169 1.00 80.88 467 LYS A O 1
ATOM 3776 N N . LEU A 1 468 ? 69.180 17.399 -130.318 1.00 80.06 468 LEU A N 1
ATOM 3777 C CA . LEU A 1 468 ? 68.535 16.902 -1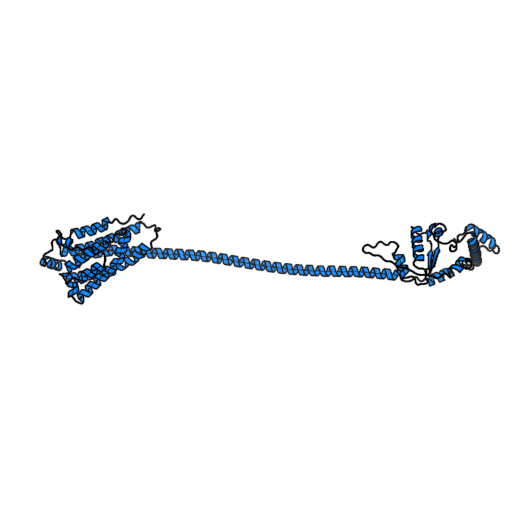29.104 1.00 80.06 468 LEU A CA 1
ATOM 3778 C C . LEU A 1 468 ? 69.149 17.541 -127.860 1.00 80.06 468 LEU A C 1
ATOM 3780 O O . LEU A 1 468 ? 68.405 18.000 -127.003 1.00 80.06 468 LEU A O 1
ATOM 3784 N N . CYS A 1 469 ? 70.474 17.688 -127.801 1.00 81.56 469 CYS A N 1
ATOM 3785 C CA . CYS A 1 469 ? 71.154 18.387 -126.716 1.00 81.56 469 CYS A CA 1
ATOM 3786 C C . CYS A 1 469 ? 70.730 19.863 -126.623 1.00 81.56 469 CYS A C 1
ATOM 3788 O O . CYS A 1 469 ? 70.555 20.388 -125.521 1.00 81.56 469 CYS A O 1
ATOM 3790 N N . ILE A 1 470 ? 70.543 20.543 -127.761 1.00 80.69 470 ILE A N 1
ATOM 3791 C CA . ILE A 1 470 ? 69.997 21.908 -127.797 1.00 80.69 470 ILE A CA 1
ATOM 3792 C C . ILE A 1 470 ? 68.546 21.915 -127.296 1.00 80.69 470 ILE A C 1
ATOM 3794 O O . ILE A 1 470 ? 68.201 22.741 -126.452 1.00 80.69 470 ILE A O 1
ATOM 3798 N N . GLY A 1 471 ? 67.704 20.999 -127.784 1.00 77.25 471 GLY A N 1
ATOM 3799 C CA . GLY A 1 471 ? 66.288 20.906 -127.409 1.00 77.25 471 GLY A CA 1
ATOM 3800 C C . GLY A 1 471 ? 66.048 20.521 -125.945 1.00 77.25 471 GLY A C 1
ATOM 3801 O O . GLY A 1 471 ? 65.098 21.005 -125.337 1.00 77.25 471 GLY A O 1
ATOM 3802 N N . ALA A 1 472 ? 66.935 19.711 -125.368 1.00 77.44 472 ALA A N 1
ATOM 3803 C CA . ALA A 1 472 ? 66.924 19.285 -123.971 1.00 77.44 472 ALA A CA 1
ATOM 3804 C C . ALA A 1 472 ? 67.139 20.448 -122.985 1.00 77.44 472 ALA A C 1
ATOM 3806 O O . ALA A 1 472 ? 66.852 20.332 -121.796 1.00 77.44 472 ALA A O 1
ATOM 3807 N N . ASP A 1 473 ? 67.660 21.582 -123.464 1.00 77.25 473 ASP A N 1
ATOM 3808 C CA . ASP A 1 473 ? 67.807 22.830 -122.714 1.00 77.25 473 ASP A CA 1
ATOM 3809 C C . ASP A 1 473 ? 68.562 22.694 -121.373 1.00 77.25 473 ASP A C 1
ATOM 3811 O O . ASP A 1 473 ? 68.413 23.512 -120.465 1.00 77.25 473 ASP A O 1
ATOM 3815 N N . GLY A 1 474 ? 69.461 21.710 -121.267 1.00 71.00 474 GLY A N 1
ATOM 3816 C CA . GLY A 1 474 ? 70.228 21.439 -120.046 1.00 71.00 474 GLY A CA 1
ATOM 3817 C C . GLY A 1 474 ? 69.554 20.490 -119.053 1.00 71.00 474 GLY A C 1
ATOM 3818 O O . GLY A 1 474 ? 70.028 20.396 -117.922 1.00 71.00 474 GLY A O 1
ATOM 3819 N N . MET A 1 475 ? 68.488 19.796 -119.456 1.00 71.88 475 MET A N 1
ATOM 3820 C CA . MET A 1 475 ? 67.802 18.772 -118.666 1.00 71.88 475 MET A CA 1
ATOM 3821 C C . MET A 1 475 ? 67.917 17.400 -119.338 1.00 71.88 475 MET A C 1
ATOM 3823 O O . MET A 1 475 ? 67.750 17.291 -120.546 1.00 71.88 475 MET A O 1
ATOM 3827 N N . PHE A 1 476 ? 68.168 16.351 -118.556 1.00 66.31 476 PHE A N 1
ATOM 3828 C CA . PHE A 1 476 ? 67.886 14.979 -118.982 1.00 66.31 476 PHE A CA 1
ATOM 3829 C C . PHE A 1 476 ? 66.383 14.767 -118.770 1.00 66.31 476 PHE A C 1
ATOM 3831 O O . PHE A 1 476 ? 65.932 14.824 -117.625 1.00 66.31 476 PHE A O 1
ATOM 3838 N N . LEU A 1 477 ? 65.612 14.661 -119.854 1.00 51.62 477 LEU A N 1
ATOM 3839 C CA . LEU A 1 477 ? 64.162 14.433 -119.821 1.00 51.62 477 LEU A CA 1
ATOM 3840 C C . LEU A 1 477 ? 63.837 12.980 -120.139 1.00 51.62 477 LEU A C 1
ATOM 3842 O O . LEU A 1 477 ? 64.450 12.459 -121.097 1.00 51.62 477 LEU A O 1
#

Radius of gyration: 79.78 Å; chains: 1; bounding box: 126×49×203 Å

Sequence (477 aa):
MSRGLDYDEFRQAQNEFLATLSNKERETFSTYISADTFLQSLERLDIIAKKGPSGKRWLNIIRKFSDGLEPYFKVVNIYVSSKPECAAIFWGSLRLVLQLASNYGTFFEKMTKMLSSLTDELPQYGELLDLCQHRGPDTEDEANTLRVQAHIVLIYKDMFAVLHTAARIFAKSDGKMKKKAVVVGSLLWKPFESRFGELLVQMRGHRRFIFEQLVLWHASEEVKERARAAADRKVESVEREDVALERDLAARERKLIREERDLNSQRGAEVSKCLREVRQEMRCLENDRKEQARTRIAEWVAPPNFADSLEKELRLRDPGTAMRLFEEKAYNQGVEGREAVAHSRKFFGSNTIWIQDLILLDILRLCLPEDAILVLDGIDECSDNDFLIESLVGLSHNVPSLRMMLLSRINVAALKSSVRANHIFVAAKNKVSRDIHQFCLNQIQDMFEEELLPESCLGDTEPFADKLCIGADGMFL

pLDDT: mean 76.61, std 16.9, range [25.16, 97.19]

Foldseek 3Di:
DDPFDDVVLLVVLLVVLVLQAAPVLVVVQDQALAPVSLLVVLCPACLLVVVPPVSVVLSVLSSLLRVLCVLLLLLVCLRNVHDSSSVRSLSSLVSSLLNLCSVPVVVNVVVSVVSNVVSVLRPLSVVVSVCSVPDDPPDPPSVVVVLLVVLSSQLSSLSSLVSSLSLVLQAPSNNHGDDPVSSVVVPVPQDPCNSCVVSVVSSVVSSVSSVVVSVVVVVVVVVVVVVVVVVVVVVVVVVVVVVVVVVVVVVVVVVVVVVVVVVVVVVVVVVVVVVVVVVVVVVVVVVVVVVVVVVVVVVVLDDDPVVVVVVVVVVVDDPPFPPVVVVQPLNVVLPDDDDDDDDDDDDDDDDDDDPDDCVCLVCCVVRPDLQDEAEDEALVPDPCSLVVLVSVLVSCVHRVNYHYHYHYDPPRPNCVVSDDPSNDDDLDLVNLLVNQLVVQLVVVVVCVVVVVDPPVCPPPSNVVSVVVSVVCSSPDD

Secondary structure (DSSP, 8-state):
------HHHHHHHHHHHHTTS-HHHHHH----SSHHHHHHHHHTSHHHHSSTHHHHHHHHHHHHHHHHHHHHHHHHHHHTTS-THHHHHHHHHHHHHHHHHTT-HHHHHHHHHHHHHHHTT-THHHHHHHHHHH--TT---HHHHHHHHHHHHHHHHHHHHHHHHHHHHHB-TTSPBPPHHHHHHHHHHS-HHHHHHHHHHHHHHHHHHHHHHHHHHHHHHHHHHHHHHHHHHHHHHHHHHHHHHHHHHHHHHHHHHHHHHHHHHHHHHHHHHHHHHHHHHHHHHHHHHHHHHHHHHHHHHSPP-HHHHHHHHHHHSPTTSSGGGGTSHHHHHTTS--------------S-----SHHHHHHHHHH--TT-EEEE--GGGSS-HHHHHHHHHHHHHH-TT-EEEE---TT-HHHHHHS-GGG-----HHHHHHHHHHHHHHHHHHHHHTT-S-GGGTT-HHHHHHHHHHHTTT---

InterPro domains:
  IPR056125 Domain of unknown function DUF7708 [PF24809] (61-207)